Protein AF-0000000066300322 (afdb_homodimer)

InterPro domains:
  IPR015422 Pyridoxal phosphate-dependent transferase, small domain [G3DSA:3.90.1150.10] (7-128)
  IPR015424 Pyridoxal phosphate-dependent transferase [SSF53383] (11-107)

pLDDT: mean 93.01, std 12.02, range [25.0, 98.88]

Secondary structure (DSSP, 8-state):
-----GGGGSPPEEEEEBTEEEETTS-EEEESSGGGGTTTT-BS-TTHHHHHHHHHHTT--SS---THHHHHHHHHHHHSTT--EEEEES-HHHHHHHHHHHH----EE-TTS---SEEE--TT-----SSEEEE----TT---EEEE--SSS-EEEESS---HHHHHHHHHHHHHHHHHHHH----GG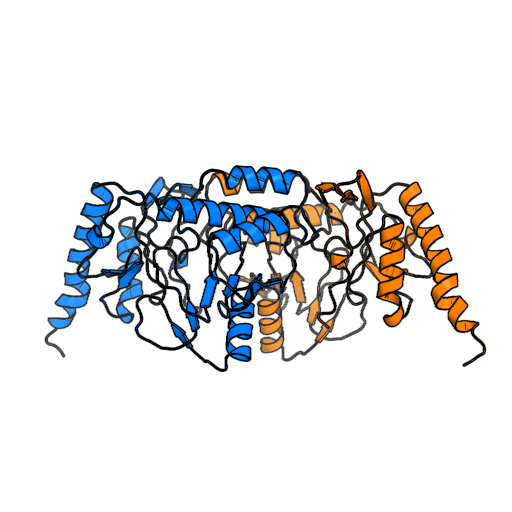GG-BTTEEEETTEEEE-S-GGGHHHHHHHHHHTTEE--SSTTS-EE--S---HHHHHHHHHHHHHHHIIIIIHHHT-TT-/-----GGGGSPPEEEEEBTEEEETTS-EEEESSGGGGTTTT-BS-TTHHHHHHHHHHTT--SS---THHHHHHHHHHHHSTT--EEEEES-HHHHHHHHHHHH----EE-TTS---SEEE--TT-----SSEEEE----TT---EEEE--SS--EEEESS---HHHHHHHHHHHHHHHHHHHH----GGGG--SSEEEETTEEEE-S-GGGHHHHHHHHHHTTEE--SSTTS-EE--S---HHHHHHHHHHHHHHIIIIIIHHHT-TT-

Solvent-accessible surface area (backbone atoms only — not comparable to full-atom values): 29397 Å² total; per-residue (Å²): 126,84,74,69,61,57,53,71,75,47,64,44,44,65,33,26,49,49,40,33,37,27,31,78,85,68,51,62,25,47,40,22,18,35,73,76,42,30,32,71,84,32,30,70,46,87,63,51,64,59,52,46,51,55,35,49,73,29,26,36,43,45,54,44,43,36,79,36,57,62,56,28,53,54,47,51,45,64,73,40,70,62,51,6,40,32,39,37,27,53,43,58,67,60,47,51,52,50,49,32,69,74,68,69,47,89,44,74,38,47,86,89,48,93,72,80,58,34,31,43,60,54,91,90,59,84,80,80,59,66,34,24,38,35,67,58,53,38,52,65,58,48,58,42,22,41,34,35,56,39,62,82,46,85,44,77,45,70,79,50,75,54,23,39,44,60,36,47,49,51,36,51,45,54,53,51,50,56,51,46,74,73,65,70,87,72,72,52,61,77,68,45,48,87,43,23,47,58,60,70,49,34,34,39,71,62,65,63,72,91,49,41,68,62,52,45,51,54,37,44,75,74,28,30,36,59,37,66,42,84,90,44,51,18,34,63,62,94,61,82,53,70,65,57,53,53,51,49,52,52,49,37,56,54,47,40,48,60,64,55,57,40,56,69,61,48,69,88,110,126,84,76,70,59,58,55,72,74,47,65,44,45,66,34,27,47,48,41,34,37,27,31,80,86,66,51,60,25,46,40,22,17,34,72,75,44,28,31,68,85,32,29,68,47,88,63,50,63,58,52,46,52,56,35,50,74,30,26,36,42,43,56,44,42,35,79,36,57,62,57,28,51,52,47,51,45,63,74,39,72,63,51,5,41,33,39,38,27,53,43,57,68,60,47,51,51,50,48,33,70,73,67,70,45,90,42,75,38,46,86,89,49,94,73,82,56,35,31,44,58,53,91,89,58,84,80,81,60,65,34,24,39,36,67,58,55,38,51,66,60,48,58,42,22,39,34,33,56,41,62,82,47,85,45,78,44,69,78,52,75,55,23,39,45,59,38,45,49,53,36,51,44,54,52,52,50,57,52,47,75,74,65,71,87,72,71,52,61,76,67,46,49,86,44,23,47,56,61,69,49,32,34,39,71,64,65,61,71,90,50,42,68,61,52,44,51,52,36,45,74,74,27,30,36,58,38,66,43,84,91,45,49,18,35,62,64,94,62,82,52,70,64,56,51,52,52,49,50,54,50,40,56,54,48,39,48,60,64,54,56,41,57,69,62,47,71,88,110

Foldseek 3Di:
DPPDQLVVVFAAWDDWDQQWTAHPVGAIFREQCCVLCLCVRTPPPPPLVVLLVVQVVVVQQDLDDDPLPVLLLVLVCVLVVLFAEKEKEFDPVVVVVVQCVVPVFDDEDEPPDDDDDEYEDDQQDPDDDAQYKYWQNHPPVTTMIMTGHDRDHRDYYYPDGDTPSRSSSSSVSSVVSVVCNVDQDDDCCLLDACQFDDDRFWTQGPDDPVCLSVLQVLSVVVRYHFHSDNVRTTGHGSDDDPVVSVVSRVSRVVVCVVGPVVVVPPVPD/DPPDQLVVVFAAWDDWDQQWTAHPVGAIFREQCCVLCLCVRTPPPPPLVVLLVVQVVVVQQDLDDDPLVVLLLVLVCVLVVQFAEKEKEFDPVVVVVVQCVVPVFDDEDEPVDDDDDEYEDDQQDDDDDAQYKYWQNHPPVTTMIMTGHDRDHRDYYYPDGDTPSRSSSSSVSSVVSVVCNVDQDDDCCLLDACQFDDDRFWTQGPDDPVCLSVLQVLSVVVRYHFHSDNVRTTGHGSDDDPVVSVVSRVSRVVVCVVGPVVVVPPPPD

Nearest PDB structures (foldseek):
  2e7u-assembly1_A-2  TM=7.215E-01  e=1.880E-09  Thermus thermophilus HB8
  5i92-assembly2_D  TM=7.243E-01  e=4.868E-07  Pseudomonas aeruginosa PAO1
  4aoa-assembly1_A  TM=6.621E-01  e=4.868E-07  Variovorax paradoxus
  6k8h-assembly1_A  TM=6.967E-01  e=1.307E-06  Sphaerobacter thermophilus DSM 20745
  6ssd-assembly1_A  TM=7.179E-01  e=1.643E-05  Streptomyces kaniharaensis

Sequence (538 aa):
MYDLPLIDNLPVIKRARFFYLYDIHGKRYLDLYLNGGRNFLGYRVQGLNRLFKQTMSRGLISPYPSVFKNQFINLVFTFFKEAGSVYIFKLEKDAKEFLLSLTGKNKFFMPWEKEEGIYEFRVGFSNIKYPMIFNIPLPDFMSVSIVVMDNLSRKIEFKDNFDAVTLSLARHTLSKLLFYKKNIDIDFNSFATPLFRIADRYMLPLYDACYHAEIFNEFLKFGYLISPNFSIPSIVPLKFSKGDLDNFKKLCFALKNKFIDGLDSDPYKMYDLPLIDNLPVIKRARFFYLYDIHGKRYLDLYLNGGRNFLGYRVQGLNRLFKQTMSRGLISPYPSVFKNQFINLVFTFFKEAGSVYIFKLEKDAKEFLLSLTGKNKFFMPWEKEEGIYEFRVGFSNIKYPMIFNIPLPDFMSVSIVVMDNLSRKIEFKDNFDAVTLSLARHTLSKLLFYKKNIDIDFNSFATPLFRIADRYMLPLYDACYHAEIFNEFLKFGYLISPNFSIPSIVPLKFSKGDLDNFKKLCFALKNKFIDGLDSDPYK

Radius of gyration: 25.83 Å; Cα contacts (8 Å, |Δi|>4): 975; chains: 2; bounding box: 57×84×66 Å

Structure (mmCIF, N/CA/C/O backbone):
data_AF-0000000066300322-model_v1
#
loop_
_entity.id
_entity.type
_entity.pdbx_description
1 polymer 'Uncharacterized protein BB_0340'
#
loop_
_atom_site.group_PDB
_atom_site.id
_atom_site.type_symbol
_atom_site.label_atom_id
_atom_site.label_alt_id
_atom_site.label_comp_id
_atom_site.label_asym_id
_atom_site.label_entity_id
_atom_site.label_seq_id
_atom_site.pdbx_PDB_ins_code
_atom_site.Cartn_x
_atom_site.Cartn_y
_atom_site.Cartn_z
_atom_site.occupancy
_atom_site.B_iso_or_equiv
_atom_site.auth_seq_id
_atom_site.auth_comp_id
_atom_site.auth_asym_id
_atom_site.auth_atom_id
_atom_site.pdbx_PDB_model_num
ATOM 1 N N . MET A 1 1 ? -19.438 2.611 20.25 1 25.19 1 MET A N 1
ATOM 2 C CA . MET A 1 1 ? -19.688 3.672 19.266 1 25.19 1 MET A CA 1
ATOM 3 C C . MET A 1 1 ? -18.484 3.857 18.359 1 25.19 1 MET A C 1
ATOM 5 O O . MET A 1 1 ? -17.359 4.031 18.828 1 25.19 1 MET A O 1
ATOM 9 N N . TYR A 1 2 ? -18.391 3.223 17.25 1 32.72 2 TYR A N 1
ATOM 10 C CA . TYR A 1 2 ? -17.266 3.312 16.312 1 32.72 2 TYR A CA 1
ATOM 11 C C . TYR A 1 2 ? -16.844 4.762 16.109 1 32.72 2 TYR A C 1
ATOM 13 O O . TYR A 1 2 ? -17.625 5.578 15.609 1 32.72 2 TYR A O 1
ATOM 21 N N . ASP A 1 3 ? -16.297 5.492 17.031 1 43.56 3 ASP A N 1
ATOM 22 C CA . ASP A 1 3 ? -15.828 6.867 16.891 1 43.56 3 ASP A CA 1
ATOM 23 C C . ASP A 1 3 ? -15.312 7.121 15.469 1 43.56 3 ASP A C 1
ATOM 25 O O . ASP A 1 3 ? -14.352 6.484 15.031 1 43.56 3 ASP A O 1
ATOM 29 N N . LEU A 1 4 ? -16.281 7.402 14.656 1 56.44 4 LEU A N 1
ATOM 30 C CA . LEU A 1 4 ? -15.984 7.773 13.281 1 56.44 4 LEU A CA 1
ATOM 31 C C . LEU A 1 4 ? -14.82 8.758 13.219 1 56.44 4 LEU A C 1
ATOM 33 O O . LEU A 1 4 ? -14.82 9.766 13.922 1 56.44 4 LEU A O 1
ATOM 37 N N . PRO A 1 5 ? -13.672 8.336 12.562 1 81.06 5 PRO A N 1
ATOM 38 C CA . PRO A 1 5 ? -12.531 9.25 12.453 1 81.06 5 PRO A CA 1
ATOM 39 C C . PRO A 1 5 ? -12.93 10.625 11.914 1 81.06 5 PRO A C 1
ATOM 41 O O . PRO A 1 5 ? -13.875 10.734 11.133 1 81.06 5 PRO A O 1
ATOM 44 N N . LEU A 1 6 ? -12.727 11.734 12.586 1 94.56 6 LEU A N 1
ATOM 45 C CA . LEU A 1 6 ? -12.992 13.117 12.195 1 94.56 6 LEU A CA 1
ATOM 46 C C . LEU A 1 6 ? -12.828 13.289 10.688 1 94.56 6 LEU A C 1
ATOM 48 O O . LEU A 1 6 ? -13.469 14.148 10.078 1 94.56 6 LEU A O 1
ATOM 52 N N . ILE A 1 7 ? -12.094 12.398 10.078 1 94.94 7 ILE A N 1
ATOM 53 C CA . ILE A 1 7 ? -11.812 12.508 8.648 1 94.94 7 ILE A CA 1
ATOM 54 C C . ILE A 1 7 ? -13.086 12.234 7.848 1 94.94 7 ILE A C 1
ATOM 56 O O . ILE A 1 7 ? -13.219 12.688 6.711 1 94.94 7 ILE A O 1
ATOM 60 N N . ASP A 1 8 ? -14.031 11.531 8.375 1 93.31 8 ASP A N 1
ATOM 61 C CA . ASP A 1 8 ? -15.273 11.188 7.695 1 93.31 8 ASP A CA 1
ATOM 62 C C . ASP A 1 8 ? -16.203 12.391 7.59 1 93.31 8 ASP A C 1
ATOM 64 O O . ASP A 1 8 ? -17.172 12.367 6.84 1 93.31 8 ASP A O 1
ATOM 68 N N . ASN A 1 9 ? -15.922 13.438 8.352 1 95.81 9 ASN A N 1
ATOM 69 C CA . ASN A 1 9 ? -16.703 14.672 8.273 1 95.81 9 ASN A CA 1
ATOM 70 C C . ASN A 1 9 ? -16.328 15.484 7.031 1 95.81 9 ASN A C 1
ATOM 72 O O . ASN A 1 9 ? -17.031 16.422 6.668 1 95.81 9 ASN A O 1
ATOM 76 N N . LEU A 1 10 ? -15.203 15.18 6.43 1 96.56 10 LEU A N 1
ATOM 77 C CA . LEU A 1 10 ? -14.812 15.805 5.172 1 96.56 10 LEU A CA 1
ATOM 78 C C . LEU A 1 10 ? -15.789 15.438 4.059 1 96.56 10 LEU A C 1
ATOM 80 O O . LEU A 1 10 ? -16.203 14.289 3.951 1 96.56 10 LEU A O 1
ATOM 84 N N . PRO A 1 11 ? -16.219 16.391 3.295 1 96.75 11 PRO A N 1
ATOM 85 C CA . PRO A 1 11 ? -17.062 16.047 2.141 1 96.75 11 PRO A CA 1
ATOM 86 C C . PRO A 1 11 ? -16.312 15.227 1.096 1 96.75 11 PRO A C 1
ATOM 88 O O . PRO A 1 11 ? -15.086 15.07 1.185 1 96.75 11 PRO A O 1
ATOM 91 N N . VAL A 1 12 ? -17.062 14.75 0.183 1 97.56 12 VAL A N 1
ATOM 92 C CA . VAL A 1 12 ? -16.469 13.992 -0.913 1 97.56 12 VAL A CA 1
ATOM 93 C C . VAL A 1 12 ? -15.516 14.891 -1.696 1 97.56 12 VAL A C 1
ATOM 95 O O . VAL A 1 12 ? -15.906 15.961 -2.17 1 97.56 12 VAL A O 1
ATOM 98 N N . ILE A 1 13 ? -14.297 14.477 -1.801 1 98.25 13 ILE A N 1
ATOM 99 C CA . ILE A 1 13 ? -13.273 15.234 -2.506 1 98.25 13 ILE A CA 1
ATOM 100 C C . ILE A 1 13 ? -13.188 14.766 -3.955 1 98.25 13 ILE A C 1
ATOM 102 O O . ILE A 1 13 ? -13.094 13.57 -4.223 1 98.25 13 ILE A O 1
ATOM 106 N N . LYS A 1 14 ? -13.172 15.719 -4.883 1 97.44 14 LYS A N 1
ATOM 107 C CA . LYS A 1 14 ? -13.18 15.414 -6.309 1 97.44 14 LYS A CA 1
ATOM 108 C C . LYS A 1 14 ? -11.805 15.609 -6.926 1 97.44 14 LYS A C 1
ATOM 110 O O . LYS A 1 14 ? -11.477 14.992 -7.941 1 97.44 14 LYS A O 1
ATOM 115 N N . ARG A 1 15 ? -11.086 16.5 -6.324 1 98 15 ARG A N 1
ATOM 116 C CA . ARG A 1 15 ? -9.773 16.844 -6.871 1 98 15 ARG A CA 1
ATOM 117 C C . ARG A 1 15 ? -8.859 17.406 -5.789 1 98 15 ARG A C 1
ATOM 119 O O . ARG A 1 15 ? -9.328 17.938 -4.785 1 98 15 ARG A O 1
ATOM 126 N N . ALA A 1 16 ? -7.594 17.234 -5.973 1 98.56 16 ALA A N 1
ATOM 127 C CA . ALA A 1 16 ? -6.566 17.812 -5.117 1 98.56 16 ALA A CA 1
ATOM 128 C C . ALA A 1 16 ? -5.379 18.297 -5.941 1 98.56 16 ALA A C 1
ATOM 130 O O . ALA A 1 16 ? -4.941 17.625 -6.875 1 98.56 16 ALA A O 1
ATOM 131 N N . ARG A 1 17 ? -4.926 19.422 -5.684 1 97.75 17 ARG A N 1
ATOM 132 C CA . ARG A 1 17 ? -3.795 20.016 -6.391 1 97.75 17 ARG A CA 1
ATOM 133 C C . ARG A 1 17 ? -2.996 20.938 -5.477 1 97.75 17 ARG A C 1
ATOM 135 O O . ARG A 1 17 ? -3.574 21.703 -4.695 1 97.75 17 ARG A O 1
ATOM 142 N N . PHE A 1 18 ? -1.654 20.781 -5.57 1 97.44 18 PHE A N 1
ATOM 143 C CA . PHE A 1 18 ? -0.754 21.516 -4.695 1 97.44 18 PHE A CA 1
ATOM 144 C C . PHE A 1 18 ? -1.075 21.25 -3.232 1 97.44 18 PHE A C 1
ATOM 146 O O . PHE A 1 18 ? -0.826 20.156 -2.729 1 97.44 18 PHE A O 1
ATOM 153 N N . PHE A 1 19 ? -1.726 22.234 -2.6 1 98.62 19 PHE A N 1
ATOM 154 C CA . PHE A 1 19 ? -2.061 22.031 -1.194 1 98.62 19 PHE A CA 1
ATOM 155 C C . PHE A 1 19 ? -3.543 22.281 -0.95 1 98.62 19 PHE A C 1
ATOM 157 O O . PHE A 1 19 ? -3.947 22.609 0.167 1 98.62 19 PHE A O 1
ATOM 164 N N . TYR A 1 20 ? -4.332 22.062 -2.018 1 98.88 20 TYR A N 1
ATOM 165 C CA . TYR A 1 20 ? -5.762 22.344 -1.934 1 98.88 20 TYR A CA 1
ATOM 166 C C . TYR A 1 20 ? -6.574 21.109 -2.297 1 98.88 20 TYR A C 1
ATOM 168 O O . TYR A 1 20 ? -6.176 20.328 -3.162 1 98.88 20 TYR A O 1
ATOM 176 N N . LEU A 1 21 ? -7.633 20.969 -1.642 1 98.75 21 LEU A N 1
ATOM 177 C CA . LEU A 1 21 ? -8.672 20 -1.957 1 98.75 21 LEU A CA 1
ATOM 178 C C . LEU A 1 21 ? -9.922 20.688 -2.498 1 98.75 21 LEU A C 1
ATOM 180 O O . LEU A 1 21 ? -10.266 21.781 -2.057 1 98.75 21 LEU A O 1
ATOM 184 N N . TYR A 1 22 ? -10.578 20.062 -3.377 1 98.75 22 TYR A N 1
ATOM 185 C CA . TYR A 1 22 ? -11.828 20.547 -3.943 1 98.75 22 TYR A CA 1
ATOM 186 C C . TYR A 1 22 ? -12.922 19.5 -3.818 1 98.75 22 TYR A C 1
ATOM 188 O O . TYR A 1 22 ? -12.766 18.359 -4.273 1 98.75 22 TYR A O 1
ATOM 196 N N . ASP A 1 23 ? -14.031 19.875 -3.234 1 98.12 23 ASP A N 1
ATOM 197 C CA . ASP A 1 23 ? -15.094 18.891 -3.039 1 98.12 23 ASP A CA 1
ATOM 198 C C . ASP A 1 23 ? -16.047 18.875 -4.23 1 98.12 23 ASP A C 1
ATOM 200 O O . ASP A 1 23 ? -15.828 19.562 -5.223 1 98.12 23 ASP A O 1
ATOM 204 N N . ILE A 1 24 ? -17.031 18.062 -4.148 1 96.44 24 ILE A N 1
ATOM 205 C CA . ILE A 1 24 ? -17.922 17.812 -5.273 1 96.44 24 ILE A CA 1
ATOM 206 C C . ILE A 1 24 ? -18.812 19.031 -5.523 1 96.44 24 ILE A C 1
ATOM 208 O O . ILE A 1 24 ? -19.422 19.156 -6.586 1 96.44 24 ILE A O 1
ATOM 212 N N . HIS A 1 25 ? -18.891 19.969 -4.605 1 96.88 25 HIS A N 1
ATOM 213 C CA . HIS A 1 25 ? -19.719 21.172 -4.75 1 96.88 25 HIS A CA 1
ATOM 214 C C . HIS A 1 25 ? -18.891 22.375 -5.148 1 96.88 25 HIS A C 1
ATOM 216 O O . HIS A 1 25 ? -19.406 23.484 -5.27 1 96.88 25 HIS A O 1
ATOM 222 N N . GLY A 1 26 ? -17.578 22.188 -5.254 1 96.62 26 GLY A N 1
ATOM 223 C CA . GLY A 1 26 ? -16.703 23.25 -5.723 1 96.62 26 GLY A CA 1
ATOM 224 C C . GLY A 1 26 ? -16.047 24.031 -4.598 1 96.62 26 GLY A C 1
ATOM 225 O O . GLY A 1 26 ? -15.289 24.969 -4.844 1 96.62 26 GLY A O 1
ATOM 226 N N . LYS A 1 27 ? -16.297 23.656 -3.412 1 98.19 27 LYS A N 1
ATOM 227 C CA . LYS A 1 27 ? -15.641 24.297 -2.281 1 98.19 27 LYS A CA 1
ATOM 228 C C . LYS A 1 27 ? -14.188 23.875 -2.178 1 98.19 27 LYS A C 1
ATOM 230 O O . LYS A 1 27 ? -13.859 22.703 -2.363 1 98.19 27 LYS A O 1
ATOM 235 N N . ARG A 1 28 ? -13.391 24.906 -1.862 1 98.38 28 ARG A N 1
ATOM 236 C CA . ARG A 1 28 ? -11.961 24.656 -1.737 1 98.38 28 ARG A CA 1
ATOM 237 C C . ARG A 1 28 ? -11.547 24.578 -0.272 1 98.38 28 ARG A C 1
ATOM 239 O O . ARG A 1 28 ? -12.047 25.328 0.565 1 98.38 28 ARG A O 1
ATOM 246 N N . TYR A 1 29 ? -10.609 23.688 0.015 1 98.81 29 TYR A N 1
ATOM 247 C CA . TYR A 1 29 ? -10.023 23.547 1.344 1 98.81 29 TYR A CA 1
ATOM 248 C C . TYR A 1 29 ? -8.5 23.641 1.283 1 98.81 29 TYR A C 1
ATOM 250 O O . TYR A 1 29 ? -7.863 22.969 0.469 1 98.81 29 TYR A O 1
ATOM 258 N N . LEU A 1 30 ? -7.914 24.516 2.057 1 98.88 30 LEU A N 1
ATOM 259 C CA . LEU A 1 30 ? -6.477 24.422 2.277 1 98.88 30 LEU A CA 1
ATOM 260 C C . LEU A 1 30 ? -6.129 23.219 3.145 1 98.88 30 LEU A C 1
ATOM 262 O O . LEU A 1 30 ? -6.562 23.141 4.293 1 98.88 30 LEU A O 1
ATOM 266 N N . ASP A 1 31 ? -5.426 22.266 2.625 1 98.81 31 ASP A N 1
ATOM 267 C CA . ASP A 1 31 ? -5.105 21.031 3.332 1 98.81 31 ASP A CA 1
ATOM 268 C C . ASP A 1 31 ? -3.885 21.219 4.23 1 98.81 31 ASP A C 1
ATOM 270 O O . ASP A 1 31 ? -2.746 21.109 3.771 1 98.81 31 ASP A O 1
ATOM 274 N N . LEU A 1 32 ? -4.148 21.328 5.496 1 98.88 32 LEU A N 1
ATOM 275 C CA . LEU A 1 32 ? -3.076 21.484 6.473 1 98.88 32 LEU A CA 1
ATOM 276 C C . LEU A 1 32 ? -2.771 20.156 7.172 1 98.88 32 LEU A C 1
ATOM 278 O O . LEU A 1 32 ? -1.935 20.109 8.07 1 98.88 32 LEU A O 1
ATOM 282 N N . TYR A 1 33 ? -3.443 19.156 6.82 1 98.31 33 TYR A N 1
ATOM 283 C CA . TYR A 1 33 ? -3.199 17.828 7.359 1 98.31 33 TYR A CA 1
ATOM 284 C C . TYR A 1 33 ? -2.182 17.078 6.508 1 98.31 33 TYR A C 1
ATOM 286 O O . TYR A 1 33 ? -1.255 16.453 7.039 1 98.31 33 TYR A O 1
ATOM 294 N N . LEU A 1 34 ? -2.42 17.203 5.141 1 98.31 34 LEU A N 1
ATOM 295 C CA . LEU A 1 34 ? -1.556 16.594 4.141 1 98.31 34 LEU A CA 1
ATOM 296 C C . LEU A 1 34 ? -1.387 15.102 4.41 1 98.31 34 LEU A C 1
ATOM 298 O O . LEU A 1 34 ? -0.285 14.562 4.277 1 98.31 34 LEU A O 1
ATOM 302 N N . ASN A 1 35 ? -2.451 14.469 4.895 1 97.69 35 ASN A N 1
ATOM 303 C CA . ASN A 1 35 ? -2.49 13.039 5.195 1 97.69 35 ASN A CA 1
ATOM 304 C C . ASN A 1 35 ? -1.403 12.641 6.191 1 97.69 35 ASN A C 1
ATOM 306 O O . ASN A 1 35 ? -0.659 11.688 5.957 1 97.69 35 ASN A O 1
ATOM 310 N N . GLY A 1 36 ? -1.308 13.453 7.25 1 95.69 36 GLY A N 1
ATOM 311 C CA . GLY A 1 36 ? -0.347 13.164 8.305 1 95.69 36 GLY A CA 1
ATOM 312 C C . GLY A 1 36 ? 1.094 13.281 7.844 1 95.69 36 GLY A C 1
ATOM 313 O O . GLY A 1 36 ? 1.988 12.656 8.422 1 95.69 36 GLY A O 1
ATOM 314 N N . GLY A 1 37 ? 1.317 13.961 6.75 1 96.62 37 GLY A N 1
ATOM 315 C CA . GLY A 1 37 ? 2.672 14.156 6.258 1 96.62 37 GLY A CA 1
ATOM 316 C C . GLY A 1 37 ? 2.988 13.336 5.023 1 96.62 37 GLY A C 1
ATOM 317 O O . GLY A 1 37 ? 4.016 13.547 4.379 1 96.62 37 GLY A O 1
ATOM 318 N N . ARG A 1 38 ? 2.139 12.461 4.637 1 97.19 38 ARG A N 1
ATOM 319 C CA . ARG A 1 38 ? 2.365 11.648 3.447 1 97.19 38 ARG A CA 1
ATOM 320 C C . ARG A 1 38 ? 2.363 12.5 2.186 1 97.19 38 ARG A C 1
ATOM 322 O O . ARG A 1 38 ? 3.043 12.18 1.209 1 97.19 38 ARG A O 1
ATOM 329 N N . ASN A 1 39 ? 1.597 13.57 2.219 1 97.88 39 ASN A N 1
ATOM 330 C CA . ASN A 1 39 ? 1.585 14.539 1.13 1 97.88 39 ASN A CA 1
ATOM 331 C C . ASN A 1 39 ? 2.424 15.773 1.467 1 97.88 39 ASN A C 1
ATOM 333 O O . ASN A 1 39 ? 2.039 16.891 1.145 1 97.88 39 ASN A O 1
ATOM 337 N N . PHE A 1 40 ? 3.555 15.531 2.082 1 97.56 40 PHE A N 1
ATOM 338 C CA . PHE A 1 40 ? 4.418 16.594 2.592 1 97.56 40 PHE A CA 1
ATOM 339 C C . PHE A 1 40 ? 4.742 17.594 1.499 1 97.56 40 PHE A C 1
ATOM 341 O O . PHE A 1 40 ? 4.84 18.797 1.765 1 97.56 40 PHE A O 1
ATOM 348 N N . LEU A 1 41 ? 4.883 17.172 0.263 1 96.62 41 LEU A N 1
ATOM 349 C CA . LEU A 1 41 ? 5.234 18.047 -0.848 1 96.62 41 LEU A CA 1
ATOM 350 C C . LEU A 1 41 ? 3.984 18.516 -1.592 1 96.62 41 LEU A C 1
ATOM 352 O O . LEU A 1 41 ? 4.082 19.172 -2.629 1 96.62 41 LEU A O 1
ATOM 356 N N . GLY A 1 42 ? 2.816 18.109 -1.074 1 97.19 42 GLY A N 1
ATOM 357 C CA . GLY A 1 42 ? 1.563 18.453 -1.727 1 97.19 42 GLY A CA 1
ATOM 358 C C . GLY A 1 42 ? 1.09 17.391 -2.707 1 97.19 42 GLY A C 1
ATOM 359 O O . GLY A 1 42 ? 1.609 16.281 -2.725 1 97.19 42 GLY A O 1
ATOM 360 N N . TYR A 1 43 ? 0.036 17.781 -3.455 1 97.88 43 TYR A N 1
ATOM 361 C CA . TYR A 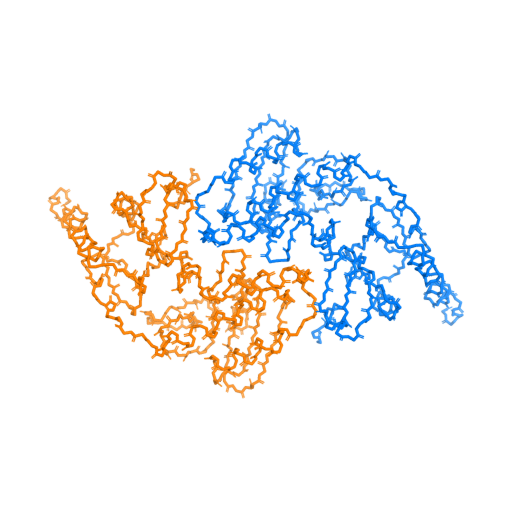1 43 ? -0.576 16.891 -4.43 1 97.88 43 TYR A CA 1
ATOM 362 C C . TYR A 1 43 ? -0.004 17.125 -5.82 1 97.88 43 TYR A C 1
ATOM 364 O O . TYR A 1 43 ? 0.391 18.25 -6.156 1 97.88 43 TYR A O 1
ATOM 372 N N . ARG A 1 44 ? -0.004 16.031 -6.598 1 96 44 ARG A N 1
ATOM 373 C CA . ARG A 1 44 ? 0.435 16.062 -7.988 1 96 44 ARG A CA 1
ATOM 374 C C . ARG A 1 44 ? 1.86 16.594 -8.102 1 96 44 ARG A C 1
ATOM 376 O O . ARG A 1 44 ? 2.127 17.5 -8.883 1 96 44 ARG A O 1
ATOM 383 N N . VAL A 1 45 ? 2.711 16.047 -7.316 1 95 45 VAL A N 1
ATOM 384 C CA . VAL A 1 45 ? 4.125 16.406 -7.324 1 95 45 VAL A CA 1
ATOM 385 C C . VAL A 1 45 ? 4.703 16.188 -8.719 1 95 45 VAL A C 1
ATOM 387 O O . VAL A 1 45 ? 4.461 15.164 -9.352 1 95 45 VAL A O 1
ATOM 390 N N . GLN A 1 46 ? 5.461 17.094 -9.188 1 93.31 46 GLN A N 1
ATOM 391 C CA . GLN A 1 46 ? 6.008 17.062 -10.539 1 93.31 46 GLN A CA 1
ATOM 392 C C . GLN A 1 46 ? 6.785 15.773 -10.781 1 93.31 46 GLN A C 1
ATOM 394 O O . GLN A 1 46 ? 7.637 15.391 -9.984 1 93.31 46 GLN A O 1
ATOM 399 N N . GLY A 1 47 ? 6.457 15.086 -11.812 1 94.38 47 GLY A N 1
ATOM 400 C CA . GLY A 1 47 ? 7.199 13.914 -12.25 1 94.38 47 GLY A CA 1
ATOM 401 C C . GLY A 1 47 ? 6.656 12.617 -11.68 1 94.38 47 GLY A C 1
ATOM 402 O O . GLY A 1 47 ? 6.895 11.539 -12.234 1 94.38 47 GLY A O 1
ATOM 403 N N . LEU A 1 48 ? 5.988 12.68 -10.594 1 92.81 48 LEU A N 1
ATOM 404 C CA . LEU A 1 48 ? 5.543 11.477 -9.914 1 92.81 48 LEU A CA 1
ATOM 405 C C . LEU A 1 48 ? 4.52 10.719 -10.75 1 92.81 48 LEU A C 1
ATOM 407 O O . LEU A 1 48 ? 4.641 9.508 -10.938 1 92.81 48 LEU A O 1
ATOM 411 N N . ASN A 1 49 ? 3.533 11.445 -11.242 1 91.44 49 ASN A N 1
ATOM 412 C CA . ASN A 1 49 ? 2.494 10.82 -12.055 1 91.44 49 ASN A CA 1
ATOM 413 C C . ASN A 1 49 ? 3.074 10.18 -13.312 1 91.44 49 ASN A C 1
ATOM 415 O O . ASN A 1 49 ? 2.654 9.094 -13.703 1 91.44 49 ASN A O 1
ATOM 419 N N . ARG A 1 50 ? 3.959 10.875 -13.914 1 93.31 50 ARG A N 1
ATOM 420 C CA . ARG A 1 50 ? 4.586 10.359 -15.133 1 93.31 50 ARG A CA 1
ATOM 421 C C . ARG A 1 50 ? 5.352 9.07 -14.844 1 93.31 50 ARG A C 1
ATOM 423 O O . ARG A 1 50 ? 5.262 8.109 -15.609 1 93.31 50 ARG A O 1
ATOM 430 N N . LEU A 1 51 ? 6.109 9.086 -13.805 1 93.88 51 LEU A N 1
ATOM 431 C CA . LEU A 1 51 ? 6.891 7.918 -13.422 1 93.88 51 LEU A CA 1
ATOM 432 C C . LEU A 1 51 ? 5.984 6.734 -13.117 1 93.88 51 LEU A C 1
ATOM 434 O O . LEU A 1 51 ? 6.281 5.602 -13.5 1 93.88 51 LEU A O 1
ATOM 438 N N . PHE A 1 52 ? 5.012 7.039 -12.461 1 92.38 52 PHE A N 1
ATOM 439 C CA . PHE A 1 52 ? 4.035 6.008 -12.117 1 92.38 52 PHE A CA 1
ATOM 440 C C . PHE A 1 52 ? 3.438 5.395 -13.375 1 92.38 52 PHE A C 1
ATOM 442 O O . PHE A 1 52 ? 3.4 4.172 -13.523 1 92.38 52 PHE A O 1
ATOM 449 N N . LYS A 1 53 ? 2.951 6.23 -14.25 1 92.44 53 LYS A N 1
ATOM 450 C CA . LYS A 1 53 ? 2.348 5.781 -15.5 1 92.44 53 LYS A CA 1
ATOM 451 C C . LYS A 1 53 ? 3.324 4.93 -16.312 1 92.44 53 LYS A C 1
ATOM 453 O O . LYS A 1 53 ? 2.959 3.869 -16.828 1 92.44 53 LYS A O 1
ATOM 458 N N . GLN A 1 54 ? 4.516 5.367 -16.391 1 94.38 54 GLN A N 1
ATOM 459 C CA . GLN A 1 54 ? 5.531 4.688 -17.188 1 94.38 54 GLN A CA 1
ATOM 460 C C . GLN A 1 54 ? 5.84 3.305 -16.625 1 94.38 54 GLN A C 1
ATOM 462 O O . GLN A 1 54 ? 5.938 2.328 -17.375 1 94.38 54 GLN A O 1
ATOM 467 N N . THR A 1 55 ? 5.98 3.207 -15.328 1 95 55 THR A N 1
ATOM 468 C CA . THR A 1 55 ? 6.352 1.946 -14.695 1 95 55 THR A CA 1
ATOM 469 C C . THR A 1 55 ? 5.188 0.96 -14.734 1 95 55 THR A C 1
ATOM 471 O O . THR A 1 55 ? 5.379 -0.225 -15.008 1 95 55 THR A O 1
ATOM 474 N N . MET A 1 56 ? 4.008 1.46 -14.531 1 93.75 56 MET A N 1
ATOM 475 C CA . MET A 1 56 ? 2.812 0.624 -14.578 1 93.75 56 MET A CA 1
ATOM 476 C C . MET A 1 56 ? 2.578 0.094 -15.992 1 93.75 56 MET A C 1
ATOM 478 O O . MET A 1 56 ? 2.158 -1.051 -16.172 1 93.75 56 MET A O 1
ATOM 482 N N . SER A 1 57 ? 2.814 0.971 -16.953 1 94.94 57 SER A N 1
ATOM 483 C CA . SER A 1 57 ? 2.59 0.583 -18.344 1 94.94 57 SER A CA 1
ATOM 484 C C . SER A 1 57 ? 3.525 -0.549 -18.75 1 94.94 57 SER A C 1
ATOM 486 O O . SER A 1 57 ? 3.246 -1.271 -19.719 1 94.94 57 SER A O 1
ATOM 488 N N . ARG A 1 58 ? 4.598 -0.726 -18.031 1 96.75 58 ARG A N 1
ATOM 489 C CA . ARG A 1 58 ? 5.535 -1.808 -18.312 1 96.75 58 ARG A CA 1
ATOM 490 C C . ARG A 1 58 ? 5.152 -3.074 -17.547 1 96.75 58 ARG A C 1
ATOM 492 O O . ARG A 1 58 ? 5.809 -4.109 -17.688 1 96.75 58 ARG A O 1
ATOM 499 N 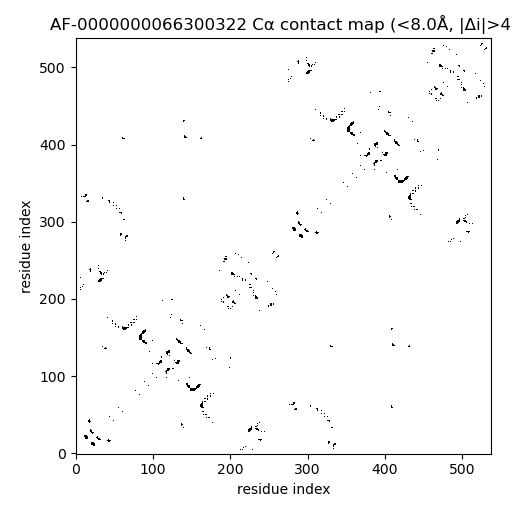N . GLY A 1 59 ? 4.141 -3.012 -16.734 1 97.44 59 GLY A N 1
ATOM 500 C CA . GLY A 1 59 ? 3.641 -4.16 -15.984 1 97.44 59 GLY A CA 1
ATOM 501 C C . GLY A 1 59 ? 4.461 -4.469 -14.75 1 97.44 59 GLY A C 1
ATOM 502 O O . GLY A 1 59 ? 4.379 -5.574 -14.211 1 97.44 59 GLY A O 1
ATOM 503 N N . LEU A 1 60 ? 5.246 -3.561 -14.258 1 97.62 60 LEU A N 1
ATOM 504 C CA . LEU A 1 60 ? 6.199 -3.811 -13.18 1 97.62 60 LEU A CA 1
ATOM 505 C C . LEU A 1 60 ? 5.562 -3.561 -11.82 1 97.62 60 LEU A C 1
ATOM 507 O O . LEU A 1 60 ? 6.039 -2.717 -11.055 1 97.62 60 LEU A O 1
ATOM 511 N N . ILE A 1 61 ? 4.543 -4.375 -11.477 1 97.56 61 ILE A N 1
ATOM 512 C CA . ILE A 1 61 ? 3.699 -4.16 -10.305 1 97.56 61 ILE A CA 1
ATOM 513 C C . ILE A 1 61 ? 3.93 -5.281 -9.289 1 97.56 61 ILE A C 1
ATOM 515 O O . ILE A 1 61 ? 3.178 -5.414 -8.32 1 97.56 61 ILE A O 1
ATOM 519 N N . SER A 1 62 ? 4.844 -6.172 -9.531 1 98 62 SER A N 1
ATOM 520 C CA . SER A 1 62 ? 5.203 -7.27 -8.641 1 98 62 SER A CA 1
ATOM 521 C C . SER A 1 62 ? 6.543 -7.02 -7.965 1 98 62 SER A C 1
ATOM 523 O O . SER A 1 62 ? 7.398 -6.316 -8.508 1 98 62 SER A O 1
ATOM 525 N N . PRO A 1 63 ? 6.695 -7.535 -6.809 1 97.31 63 PRO A N 1
ATOM 526 C CA . PRO A 1 63 ? 7.949 -7.301 -6.086 1 97.31 63 PRO A CA 1
ATOM 527 C C . PRO A 1 63 ? 9.094 -8.164 -6.609 1 97.31 63 PRO A C 1
ATOM 529 O O . PRO A 1 63 ? 9.773 -8.836 -5.828 1 97.31 63 PRO A O 1
ATOM 532 N N . TYR A 1 64 ? 9.344 -8.117 -7.863 1 97.44 64 TYR A N 1
ATOM 533 C CA . TYR A 1 64 ? 10.438 -8.797 -8.539 1 97.44 64 TYR A CA 1
ATOM 534 C C . TYR A 1 64 ? 11.633 -7.863 -8.703 1 97.44 64 TYR A C 1
ATOM 536 O O . TYR A 1 64 ? 11.492 -6.637 -8.641 1 97.44 64 TYR A O 1
ATOM 544 N N . PRO A 1 65 ? 12.805 -8.469 -8.875 1 96.44 65 PRO A N 1
ATOM 545 C CA . PRO A 1 65 ? 13.984 -7.625 -9.055 1 96.44 65 PRO A CA 1
ATOM 546 C C . PRO A 1 65 ? 13.828 -6.637 -10.203 1 96.44 65 PRO A C 1
ATOM 548 O O . PRO A 1 65 ? 13.344 -7.004 -11.281 1 96.44 65 PRO A O 1
ATOM 551 N N . SER A 1 66 ? 14.203 -5.426 -9.984 1 95.12 66 SER A N 1
ATOM 552 C CA . SER A 1 66 ? 14.117 -4.363 -10.984 1 95.12 66 SER A CA 1
ATOM 553 C C . SER A 1 66 ? 15.359 -3.475 -10.945 1 95.12 66 SER A C 1
ATOM 555 O O . SER A 1 66 ? 16.156 -3.541 -10 1 95.12 66 SER A O 1
ATOM 557 N N . VAL A 1 67 ? 15.484 -2.641 -11.906 1 93.88 67 VAL A N 1
ATOM 558 C CA . VAL A 1 67 ? 16.641 -1.752 -12.031 1 93.88 67 VAL A CA 1
ATOM 559 C C . VAL A 1 67 ? 16.562 -0.661 -10.969 1 93.88 67 VAL A C 1
ATOM 561 O O . VAL A 1 67 ? 17.578 -0.031 -10.648 1 93.88 67 VAL A O 1
ATOM 564 N N . PHE A 1 68 ? 15.469 -0.469 -10.344 1 95.81 68 PHE A N 1
ATOM 565 C CA . PHE A 1 68 ? 15.242 0.672 -9.469 1 95.81 68 PHE A CA 1
ATOM 566 C C . PHE A 1 68 ? 15.867 0.431 -8.094 1 95.81 68 PHE A C 1
ATOM 568 O O . PHE A 1 68 ? 16.078 1.373 -7.328 1 95.81 68 PHE A O 1
ATOM 575 N N . LYS A 1 69 ? 16.125 -0.812 -7.758 1 95.94 69 LYS A N 1
ATOM 576 C CA . LYS A 1 69 ? 16.641 -1.119 -6.426 1 95.94 69 LYS A CA 1
ATOM 577 C C . LYS A 1 69 ? 17.953 -0.385 -6.16 1 95.94 69 LYS A C 1
ATOM 579 O O . LYS A 1 69 ? 18.078 0.326 -5.16 1 95.94 69 LYS A O 1
ATOM 584 N N . ASN A 1 70 ? 18.891 -0.47 -7.09 1 95.69 70 ASN A N 1
ATOM 585 C CA . ASN A 1 70 ? 20.188 0.176 -6.902 1 95.69 70 ASN A CA 1
ATOM 586 C C . ASN A 1 70 ? 20.047 1.696 -6.898 1 95.69 70 ASN A C 1
ATOM 588 O O . ASN A 1 70 ? 20.75 2.381 -6.148 1 95.69 70 ASN A O 1
ATOM 592 N N . GLN A 1 71 ? 19.234 2.18 -7.75 1 96.5 71 GLN A N 1
ATOM 593 C CA . GLN A 1 71 ? 19 3.619 -7.789 1 96.5 71 GLN A CA 1
ATOM 594 C C . GLN A 1 71 ? 18.422 4.121 -6.465 1 96.5 71 GLN A C 1
ATOM 596 O O . GLN A 1 71 ? 18.812 5.184 -5.977 1 96.5 71 GLN A O 1
ATOM 601 N N . PHE A 1 72 ? 17.547 3.371 -5.934 1 98.38 72 PHE A N 1
ATOM 602 C CA . PHE A 1 72 ? 16.953 3.711 -4.645 1 98.38 72 PHE A CA 1
ATOM 603 C C . PHE A 1 72 ? 18.016 3.703 -3.543 1 98.38 72 PHE A C 1
ATOM 605 O O . PHE A 1 72 ? 18.078 4.633 -2.734 1 98.38 72 PHE A O 1
ATOM 612 N N . ILE A 1 73 ? 18.859 2.666 -3.539 1 97.94 73 ILE A N 1
ATOM 613 C CA . ILE A 1 73 ? 19.922 2.541 -2.551 1 97.94 73 ILE A CA 1
ATOM 614 C C . ILE A 1 73 ? 20.812 3.777 -2.6 1 97.94 73 ILE A C 1
ATOM 616 O O . ILE A 1 73 ? 21.109 4.379 -1.564 1 97.94 73 ILE A O 1
ATOM 620 N N . ASN A 1 74 ? 21.188 4.195 -3.756 1 97.44 74 ASN A N 1
ATOM 621 C CA . ASN A 1 74 ? 22.062 5.355 -3.926 1 97.44 74 ASN A CA 1
ATOM 622 C C . ASN A 1 74 ? 21.406 6.621 -3.373 1 97.44 74 ASN A C 1
ATOM 624 O O . ASN A 1 74 ? 22.062 7.426 -2.713 1 97.44 74 ASN A O 1
ATOM 628 N N . LEU A 1 75 ? 20.156 6.758 -3.619 1 97.81 75 LEU A N 1
ATOM 629 C CA . LEU A 1 75 ? 19.469 7.965 -3.166 1 97.81 75 LEU A CA 1
ATOM 630 C C . LEU A 1 75 ? 19.328 7.965 -1.648 1 97.81 75 LEU A C 1
ATOM 632 O O . LEU A 1 75 ? 19.344 9.023 -1.019 1 97.81 75 LEU A O 1
ATOM 636 N N . VAL A 1 76 ? 19.094 6.754 -1.065 1 98.19 76 VAL A N 1
ATOM 637 C CA . VAL A 1 76 ? 19 6.645 0.387 1 98.19 76 VAL A CA 1
ATOM 638 C C . VAL A 1 76 ? 20.297 7.152 1.022 1 98.19 76 VAL A C 1
ATOM 640 O O . VAL A 1 76 ? 20.266 7.961 1.952 1 98.19 76 VAL A O 1
ATOM 643 N N . PHE A 1 77 ? 21.406 6.777 0.465 1 97.44 77 PHE A N 1
ATOM 644 C CA . PHE A 1 77 ? 22.688 7.156 1.044 1 97.44 77 PHE A CA 1
ATOM 645 C C . PHE A 1 77 ? 23.047 8.602 0.697 1 97.44 77 PHE A C 1
ATOM 647 O O . PHE A 1 77 ? 23.875 9.219 1.359 1 97.44 77 PHE A O 1
ATOM 654 N N . THR A 1 78 ? 22.453 9.117 -0.387 1 96.31 78 THR A N 1
ATOM 655 C CA . THR A 1 78 ? 22.594 10.547 -0.669 1 96.31 78 THR A CA 1
ATOM 656 C C . THR A 1 78 ? 21.781 11.367 0.324 1 96.31 78 THR A C 1
ATOM 658 O O . THR A 1 78 ? 22.219 12.43 0.771 1 96.31 78 THR A O 1
ATOM 661 N N . PHE A 1 79 ? 20.609 10.891 0.683 1 95.69 79 PHE A N 1
ATOM 662 C CA . PHE A 1 79 ? 19.719 11.586 1.597 1 95.69 79 PHE A CA 1
ATOM 663 C C . PHE A 1 79 ? 20.25 11.539 3.021 1 95.69 79 PHE A C 1
ATOM 665 O O . PHE A 1 79 ? 20.234 12.547 3.732 1 95.69 79 PHE A O 1
ATOM 672 N N . PHE A 1 80 ? 20.703 10.305 3.408 1 96.06 80 PHE A N 1
ATOM 673 C CA . PHE A 1 80 ? 21.359 10.094 4.688 1 96.06 80 PHE A CA 1
ATOM 674 C C . PHE A 1 80 ? 22.844 9.781 4.484 1 96.06 80 PHE A C 1
ATOM 676 O O . PHE A 1 80 ? 23.25 8.617 4.562 1 96.06 80 PHE A O 1
ATOM 683 N N . LYS A 1 81 ? 23.656 10.75 4.457 1 93.94 81 LYS A N 1
ATOM 684 C CA . LYS A 1 81 ? 25.047 10.648 4.023 1 93.94 81 LYS A CA 1
ATOM 685 C C . LYS A 1 81 ? 25.875 9.859 5.031 1 93.94 81 LYS A C 1
ATOM 687 O O . LYS A 1 81 ? 26.812 9.141 4.648 1 93.94 81 LYS A O 1
ATOM 692 N N . GLU A 1 82 ? 25.547 9.914 6.254 1 94.75 82 GLU A N 1
ATOM 693 C CA . GLU A 1 82 ? 26.391 9.297 7.281 1 94.75 82 GLU A CA 1
ATOM 694 C C . GLU A 1 82 ? 25.781 7.977 7.758 1 94.75 82 GLU A C 1
ATOM 696 O O . GLU A 1 82 ? 26.266 7.375 8.719 1 94.75 82 GLU A O 1
ATOM 701 N N . ALA A 1 83 ? 24.719 7.57 7.059 1 95.75 83 ALA A N 1
ATOM 702 C CA . ALA A 1 83 ? 24.031 6.359 7.504 1 95.75 83 ALA A CA 1
ATOM 703 C C . ALA A 1 83 ? 24.953 5.145 7.41 1 95.75 83 ALA A C 1
ATOM 705 O O . ALA A 1 83 ? 25.641 4.961 6.406 1 95.75 83 ALA A O 1
ATOM 706 N N . GLY A 1 84 ? 25 4.387 8.469 1 95.75 84 GLY A N 1
ATOM 707 C CA . GLY A 1 84 ? 25.781 3.156 8.5 1 95.75 84 GLY A CA 1
ATOM 708 C C . GLY A 1 84 ? 24.953 1.925 8.172 1 95.75 84 GLY A C 1
ATOM 709 O O . GLY A 1 84 ? 24.812 1.565 7.004 1 95.75 84 GLY A O 1
ATOM 710 N N . SER A 1 85 ? 24.281 1.33 9.195 1 97.25 85 SER A N 1
ATOM 711 C CA . SER A 1 85 ? 23.406 0.17 9.016 1 97.25 85 SER A CA 1
ATOM 712 C C . SER A 1 85 ? 21.969 0.593 8.734 1 97.25 85 SER A C 1
ATOM 714 O O . SER A 1 85 ? 21.297 1.144 9.609 1 97.25 85 SER A O 1
ATOM 716 N N . VAL A 1 86 ? 21.547 0.275 7.531 1 98.44 86 VAL A N 1
ATOM 717 C CA . VAL A 1 86 ? 20.25 0.725 7.074 1 98.44 86 VAL A CA 1
ATOM 718 C C . VAL A 1 86 ? 19.359 -0.481 6.762 1 98.44 86 VAL A C 1
ATOM 720 O O . VAL A 1 86 ? 19.828 -1.468 6.188 1 98.44 86 VAL A O 1
ATOM 723 N N . TYR A 1 87 ? 18.141 -0.449 7.156 1 98.44 87 TYR A N 1
ATOM 724 C CA . TYR A 1 87 ? 17.156 -1.474 6.855 1 98.44 87 TYR A CA 1
ATOM 725 C C . TYR A 1 87 ? 15.922 -0.863 6.195 1 98.44 87 TYR A C 1
ATOM 727 O O . TYR A 1 87 ? 15.461 0.212 6.594 1 98.44 87 TYR A O 1
ATOM 735 N N . ILE A 1 88 ? 15.398 -1.478 5.191 1 98.75 88 ILE A N 1
ATOM 736 C CA . ILE A 1 88 ? 14.258 -0.976 4.438 1 98.75 88 ILE A CA 1
ATOM 737 C C . ILE A 1 88 ? 13.055 -1.9 4.645 1 98.75 88 ILE A C 1
ATOM 739 O O . ILE A 1 88 ? 13.156 -3.111 4.438 1 98.75 88 ILE A O 1
ATOM 743 N N . PHE A 1 89 ? 11.938 -1.308 5.035 1 98.38 89 PHE A N 1
ATOM 744 C CA . PHE A 1 89 ? 10.711 -2.055 5.305 1 98.38 89 PHE A CA 1
ATOM 745 C C . PHE A 1 89 ? 9.562 -1.542 4.445 1 98.38 89 PHE A C 1
ATOM 747 O O . PHE A 1 89 ? 9.516 -0.359 4.105 1 98.38 89 PHE A O 1
ATOM 754 N N . LYS A 1 90 ? 8.625 -2.387 4.172 1 97.19 90 LYS A N 1
ATOM 755 C CA . LYS A 1 90 ? 7.391 -1.995 3.494 1 97.19 90 LYS A CA 1
ATOM 756 C C . LYS A 1 90 ? 6.434 -1.295 4.453 1 97.19 90 LYS A C 1
ATOM 758 O O . LYS A 1 90 ? 5.809 -0.295 4.098 1 97.19 90 LYS A O 1
ATOM 763 N N . LEU A 1 91 ? 6.367 -1.871 5.652 1 96.25 91 LEU A N 1
ATOM 764 C CA . LEU A 1 91 ? 5.375 -1.371 6.598 1 96.25 91 LEU A CA 1
ATOM 765 C C . LEU A 1 91 ? 6.047 -0.726 7.805 1 96.25 91 LEU A C 1
ATOM 767 O O . LEU A 1 91 ? 6.996 -1.28 8.359 1 96.25 91 LEU A O 1
ATOM 771 N N . GLU A 1 92 ? 5.551 0.354 8.195 1 97.06 92 GLU A N 1
ATOM 772 C CA . GLU A 1 92 ? 6.062 1.066 9.359 1 97.06 92 GLU A CA 1
ATOM 773 C C . GLU A 1 92 ? 5.98 0.204 10.617 1 97.06 92 GLU A C 1
ATOM 775 O O . GLU A 1 92 ? 6.895 0.216 11.445 1 97.06 92 GLU A O 1
ATOM 780 N N . LYS A 1 93 ? 4.867 -0.463 10.781 1 95.25 93 LYS A N 1
ATOM 781 C CA . LYS A 1 93 ? 4.672 -1.295 11.961 1 95.25 93 LYS A CA 1
ATOM 782 C C . LYS A 1 93 ? 5.789 -2.324 12.102 1 95.25 93 LYS A C 1
ATOM 784 O O . LYS A 1 93 ? 6.293 -2.551 13.203 1 95.25 93 LYS A O 1
ATOM 789 N N . ASP A 1 94 ? 6.125 -2.973 10.992 1 96.94 94 ASP A N 1
ATOM 790 C CA . ASP A 1 94 ? 7.203 -3.955 11.016 1 96.94 94 ASP A CA 1
ATOM 791 C C . ASP A 1 94 ? 8.539 -3.301 11.375 1 96.94 94 ASP A C 1
ATOM 793 O O . ASP A 1 94 ? 9.328 -3.863 12.133 1 96.94 94 ASP A O 1
ATOM 797 N N . ALA A 1 95 ? 8.805 -2.154 10.82 1 98.12 95 ALA A N 1
ATOM 798 C CA . ALA A 1 95 ? 10.031 -1.408 11.094 1 98.12 95 ALA A CA 1
ATOM 799 C C . ALA A 1 95 ? 10.125 -1.048 12.578 1 98.12 95 ALA A C 1
ATOM 801 O O . ALA A 1 95 ? 11.188 -1.203 13.188 1 98.12 95 ALA A O 1
ATOM 802 N N . LYS A 1 96 ? 9.047 -0.541 13.109 1 97.69 96 LYS A N 1
ATOM 803 C CA . LYS A 1 96 ? 9.031 -0.158 14.516 1 97.69 96 LYS A CA 1
ATOM 804 C C . LYS A 1 96 ? 9.25 -1.37 15.422 1 97.69 96 LYS A C 1
ATOM 806 O O . LYS A 1 96 ? 9.992 -1.296 16.406 1 97.69 96 LYS A O 1
ATOM 811 N N . GLU A 1 97 ? 8.578 -2.473 15.117 1 96.88 97 GLU A N 1
ATOM 812 C CA . GLU A 1 97 ? 8.773 -3.693 15.891 1 96.88 97 GLU A CA 1
ATOM 813 C C . GLU A 1 97 ? 10.234 -4.141 15.852 1 96.88 97 GLU A C 1
ATOM 815 O O . GLU A 1 97 ? 10.789 -4.559 16.875 1 96.88 97 GLU A O 1
ATOM 820 N N . PHE A 1 98 ? 10.805 -4.094 14.688 1 97.69 98 PHE A N 1
ATOM 821 C CA . PHE A 1 98 ? 12.211 -4.43 14.508 1 97.69 98 PHE A CA 1
ATOM 822 C C . PHE A 1 98 ? 13.094 -3.562 15.391 1 97.69 98 PHE A C 1
ATOM 824 O O . PHE A 1 98 ? 13.969 -4.074 16.094 1 97.69 98 PHE A O 1
ATOM 831 N N . LEU A 1 99 ? 12.828 -2.262 15.422 1 97.44 99 LEU A N 1
ATOM 832 C CA . LEU A 1 99 ? 13.609 -1.31 16.203 1 97.44 99 LEU A CA 1
ATOM 833 C C . LEU A 1 99 ? 13.453 -1.584 17.703 1 97.44 99 LEU A C 1
ATOM 835 O O . LEU A 1 99 ? 14.445 -1.588 18.438 1 97.44 99 LEU A O 1
ATOM 839 N N . LEU A 1 100 ? 12.266 -1.79 18.094 1 96.69 100 LEU A N 1
ATOM 840 C CA . LEU A 1 100 ? 12.016 -2.062 19.5 1 96.69 100 LEU A CA 1
ATOM 841 C C . LEU A 1 100 ? 12.727 -3.338 19.953 1 96.69 100 LEU A C 1
ATOM 843 O O . LEU A 1 100 ? 13.328 -3.373 21.016 1 96.69 100 LEU A O 1
ATOM 847 N N . SER A 1 101 ? 12.633 -4.387 19.125 1 96.06 101 SER A N 1
ATOM 848 C CA . SER A 1 101 ? 13.242 -5.668 19.453 1 96.06 101 SER A CA 1
ATOM 849 C C . SER A 1 101 ? 14.766 -5.559 19.516 1 96.06 101 SER A C 1
ATOM 851 O O . SER A 1 101 ? 15.398 -6.172 20.375 1 96.06 101 SER A O 1
ATOM 853 N N . LEU A 1 102 ? 15.336 -4.824 18.672 1 94.88 102 LEU A N 1
ATOM 854 C CA . LEU A 1 102 ? 16.797 -4.762 18.531 1 94.88 102 LEU A CA 1
ATOM 855 C C . LEU A 1 102 ? 17.391 -3.826 19.578 1 94.88 102 LEU A C 1
ATOM 857 O O . LEU A 1 102 ? 18.5 -4.062 20.062 1 94.88 102 LEU A O 1
ATOM 861 N N . THR A 1 103 ? 16.734 -2.771 19.922 1 94.06 103 THR A N 1
ATOM 862 C CA . THR A 1 103 ? 17.328 -1.729 20.75 1 94.06 103 THR A CA 1
ATOM 863 C C . THR A 1 103 ? 16.922 -1.908 22.219 1 94.06 103 THR A C 1
ATOM 865 O O . THR A 1 103 ? 17.578 -1.382 23.109 1 94.06 103 THR A O 1
ATOM 868 N N . GLY A 1 104 ? 15.82 -2.564 22.453 1 93.31 104 GLY A N 1
ATOM 869 C CA . GLY A 1 104 ? 15.281 -2.66 23.797 1 93.31 104 GLY A CA 1
ATOM 870 C C . GLY A 1 104 ? 14.609 -1.381 24.266 1 93.31 104 GLY A C 1
ATOM 871 O O . GLY A 1 104 ? 14.156 -1.294 25.406 1 93.31 104 GLY A O 1
ATOM 872 N N . LYS A 1 105 ? 14.602 -0.42 23.422 1 91.38 105 LYS A N 1
ATOM 873 C CA . LYS A 1 105 ? 13.898 0.826 23.734 1 91.38 105 LYS A CA 1
ATOM 874 C C . LYS A 1 105 ? 12.391 0.667 23.562 1 91.38 105 LYS A C 1
ATOM 876 O O . LYS A 1 105 ? 11.93 -0.261 22.891 1 91.38 105 LYS A O 1
ATOM 881 N N . ASN A 1 106 ? 11.625 1.583 24.156 1 90.06 106 ASN A N 1
ATOM 882 C CA . ASN A 1 106 ? 10.18 1.374 24.141 1 90.06 106 ASN A CA 1
ATOM 883 C C . ASN A 1 106 ? 9.438 2.65 23.766 1 90.06 106 ASN A C 1
ATOM 885 O O . ASN A 1 106 ? 8.219 2.73 23.906 1 90.06 106 ASN A O 1
ATOM 889 N N . LYS A 1 107 ? 10.234 3.596 23.297 1 92.25 107 LYS A N 1
ATOM 890 C CA . LYS A 1 107 ? 9.578 4.859 22.969 1 92.25 107 LYS A CA 1
ATOM 891 C C . LYS A 1 107 ? 10.18 5.477 21.703 1 92.25 107 LYS A C 1
ATOM 893 O O . LYS A 1 107 ? 11.383 5.359 21.469 1 92.25 107 LYS A O 1
ATOM 898 N N . PHE A 1 108 ? 9.32 6.043 21 1 95.12 108 PHE A N 1
ATOM 899 C CA . PHE A 1 108 ? 9.688 6.859 19.844 1 95.12 108 PHE A CA 1
ATOM 900 C C . PHE A 1 108 ? 9.508 8.344 20.156 1 95.12 108 PHE A C 1
ATOM 902 O O . PHE A 1 108 ? 8.57 8.727 20.859 1 95.12 108 PHE A O 1
ATOM 909 N N . PHE A 1 109 ? 10.406 9.211 19.656 1 94.06 109 PHE A N 1
ATOM 910 C CA . PHE A 1 109 ? 10.273 10.633 19.938 1 94.06 109 PHE A CA 1
ATOM 911 C C . PHE A 1 109 ? 10.43 11.469 18.672 1 94.06 109 PHE A C 1
ATOM 913 O O . PHE A 1 109 ? 11.156 11.078 17.75 1 94.06 109 PHE A O 1
ATOM 920 N N . MET A 1 110 ? 9.719 12.547 18.703 1 94.38 110 MET A N 1
ATOM 921 C CA . MET A 1 110 ? 9.688 13.477 17.578 1 94.38 110 MET A CA 1
ATOM 922 C C . MET A 1 110 ? 10.766 14.539 17.719 1 94.38 110 MET A C 1
ATOM 924 O O . MET A 1 110 ? 11.32 14.727 18.797 1 94.38 110 MET A O 1
ATOM 928 N N . PRO A 1 111 ? 11.047 15.219 16.625 1 93.69 111 PRO A N 1
ATOM 929 C CA . PRO A 1 111 ? 12.141 16.188 16.672 1 93.69 111 PRO A CA 1
ATOM 930 C C . PRO A 1 111 ? 11.867 17.328 17.656 1 93.69 111 PRO A C 1
ATOM 932 O O . PRO A 1 111 ? 12.805 17.969 18.141 1 93.69 111 PRO A O 1
ATOM 935 N N . TRP A 1 112 ? 10.648 17.578 17.906 1 92.19 112 TRP A N 1
ATOM 936 C CA . TRP A 1 112 ? 10.328 18.703 18.781 1 92.19 112 TRP A CA 1
ATOM 937 C C . TRP A 1 112 ? 10.133 18.234 20.219 1 92.19 112 TRP A C 1
ATOM 939 O O . TRP A 1 112 ? 9.766 19.031 21.094 1 92.19 112 TRP A O 1
ATOM 949 N N . GLU A 1 113 ? 10.383 16.984 20.406 1 90.31 113 GLU A N 1
ATOM 950 C CA . GLU A 1 113 ? 10.336 16.453 21.766 1 90.31 113 GLU A CA 1
ATOM 951 C C . GLU A 1 113 ? 11.734 16.297 22.359 1 90.31 113 GLU A C 1
ATOM 953 O O . GLU A 1 113 ? 12.695 16.062 21.625 1 90.31 113 GLU A O 1
ATOM 958 N N . LYS A 1 114 ? 11.812 16.562 23.625 1 83.81 114 LYS A N 1
ATOM 959 C CA . LYS A 1 114 ? 13.062 16.359 24.344 1 83.81 114 LYS A CA 1
ATOM 960 C C . LYS A 1 114 ? 13.07 15.031 25.094 1 83.81 114 LYS A C 1
ATOM 962 O O . LYS A 1 114 ? 12.562 14.93 26.203 1 83.81 114 LYS A O 1
ATOM 967 N N . GLU A 1 115 ? 13.352 13.969 24.422 1 83.38 115 GLU A N 1
ATOM 968 C CA . GLU A 1 115 ? 13.344 12.641 25.031 1 83.38 115 GLU A CA 1
ATOM 969 C C . GLU A 1 115 ? 14.453 11.758 24.453 1 83.38 115 GLU A C 1
ATOM 971 O O . GLU A 1 115 ? 15.273 12.227 23.656 1 83.38 115 GLU A O 1
ATOM 976 N N . GLU A 1 116 ? 14.625 10.727 25.156 1 85.19 116 GLU A N 1
ATOM 977 C CA . GLU A 1 116 ? 15.523 9.695 24.656 1 85.19 116 GLU A CA 1
ATOM 978 C C . GLU A 1 116 ? 14.75 8.492 24.125 1 85.19 116 GLU A C 1
ATOM 980 O O . GLU A 1 116 ? 13.641 8.211 24.594 1 85.19 116 GLU A O 1
ATOM 985 N N . GLY A 1 117 ? 15.32 7.871 23.156 1 93 117 GLY A N 1
ATOM 986 C CA . GLY A 1 117 ? 14.688 6.723 22.516 1 93 117 GLY A CA 1
ATOM 987 C C . GLY A 1 117 ? 15.008 6.605 21.047 1 93 117 GLY A C 1
ATOM 988 O O . GLY A 1 117 ? 16.141 6.867 20.625 1 93 117 GLY A O 1
ATOM 989 N N . ILE A 1 118 ? 14.016 6.059 20.375 1 95.25 118 ILE A N 1
ATOM 990 C CA . ILE A 1 118 ? 14.148 5.93 18.922 1 95.25 118 ILE A CA 1
ATOM 991 C C . ILE A 1 118 ? 13.633 7.199 18.25 1 95.25 118 ILE A C 1
ATOM 993 O O . ILE A 1 118 ? 12.508 7.637 18.5 1 95.25 118 ILE A O 1
ATOM 997 N N . TYR A 1 119 ? 14.414 7.773 17.406 1 95.62 119 TYR A N 1
ATOM 998 C CA . TYR A 1 119 ? 14.102 9.055 16.781 1 95.62 119 TYR A CA 1
ATOM 999 C C . TYR A 1 119 ? 13.234 8.852 15.547 1 95.62 119 TYR A C 1
ATOM 1001 O O . TYR A 1 119 ? 13.578 8.07 14.656 1 95.62 119 TYR A O 1
ATOM 1009 N N . GLU A 1 120 ? 12.102 9.484 15.453 1 96.25 120 GLU A N 1
ATOM 1010 C CA . GLU A 1 120 ? 11.312 9.531 14.227 1 96.25 120 GLU A CA 1
ATOM 1011 C C . GLU A 1 120 ? 11.672 10.758 13.391 1 96.25 120 GLU A C 1
ATOM 1013 O O . GLU A 1 120 ? 11.211 11.867 13.672 1 96.25 120 GLU A O 1
ATOM 1018 N N . PHE A 1 121 ? 12.367 10.492 12.422 1 95.25 121 PHE A N 1
ATOM 1019 C CA . PHE A 1 121 ? 12.875 11.555 11.562 1 95.25 121 PHE A CA 1
ATOM 1020 C C . PHE A 1 121 ? 11.742 12.234 10.812 1 95.25 121 PHE A C 1
ATOM 1022 O O . PHE A 1 121 ? 10.828 11.57 10.32 1 95.25 121 PHE A O 1
ATOM 1029 N N . ARG A 1 122 ? 11.781 13.547 10.773 1 93.38 122 ARG A N 1
ATOM 1030 C CA . ARG A 1 122 ? 10.844 14.359 10.008 1 93.38 122 ARG A CA 1
ATOM 1031 C C . ARG A 1 122 ? 11.578 15.289 9.055 1 93.38 122 ARG A C 1
ATOM 1033 O O . ARG A 1 122 ? 12.586 15.891 9.414 1 93.38 122 ARG A O 1
ATOM 1040 N N . VAL A 1 123 ? 10.992 15.375 7.91 1 89.06 123 VAL A N 1
ATOM 1041 C CA . VAL A 1 123 ? 11.602 16.25 6.914 1 89.06 123 VAL A CA 1
ATOM 1042 C C . VAL A 1 123 ? 11.555 17.703 7.402 1 89.06 123 VAL A C 1
ATOM 1044 O O . VAL A 1 123 ? 10.555 18.141 7.977 1 89.06 123 VAL A O 1
ATOM 1047 N N . GLY A 1 124 ? 12.547 18.422 7.168 1 85.94 124 GLY A N 1
ATOM 1048 C CA . GLY A 1 124 ? 12.656 19.812 7.609 1 85.94 124 GLY A CA 1
ATOM 1049 C C . GLY A 1 124 ? 13.617 19.984 8.773 1 85.94 124 GLY A C 1
ATOM 1050 O O . GLY A 1 124 ? 14.164 21.078 8.969 1 85.94 124 GLY A O 1
ATOM 1051 N N . PHE A 1 125 ? 13.719 18.938 9.516 1 89.19 125 PHE A N 1
ATOM 1052 C CA . PHE A 1 125 ? 14.625 18.984 10.656 1 89.19 125 PHE A CA 1
ATOM 1053 C C . PHE A 1 125 ? 16.016 18.484 10.273 1 89.19 125 PHE A C 1
ATOM 1055 O O . PHE A 1 125 ? 16.141 17.547 9.484 1 89.19 125 PHE A O 1
ATOM 1062 N N . SER A 1 126 ? 17 19.047 10.883 1 84.44 126 SER A N 1
ATOM 1063 C CA . SER A 1 126 ? 18.375 18.688 10.531 1 84.44 126 SER A CA 1
ATOM 1064 C C . SER A 1 126 ? 18.969 17.734 11.555 1 84.44 126 SER A C 1
ATOM 1066 O O . SER A 1 126 ? 20.047 17.172 11.328 1 84.44 126 SER A O 1
ATOM 1068 N N . ASN A 1 127 ? 18.25 17.578 12.594 1 85.44 127 ASN A N 1
ATOM 1069 C CA . ASN A 1 127 ? 18.766 16.688 13.625 1 85.44 127 ASN A CA 1
ATOM 1070 C C . ASN A 1 127 ? 18.75 15.227 13.172 1 85.44 127 ASN A C 1
ATOM 1072 O O . ASN A 1 127 ? 17.75 14.75 12.633 1 85.44 127 ASN A O 1
ATOM 1076 N N . ILE A 1 128 ? 19.859 14.609 13.258 1 88.94 128 ILE A N 1
ATOM 1077 C CA . ILE A 1 128 ? 20 13.18 12.992 1 88.94 128 ILE A CA 1
ATOM 1078 C C . ILE A 1 128 ? 20.438 12.461 14.266 1 88.94 128 ILE A C 1
ATOM 1080 O O . ILE A 1 128 ? 21.422 12.859 14.898 1 88.94 128 ILE A O 1
ATOM 1084 N N . LYS A 1 129 ? 19.672 11.602 14.641 1 92.56 129 LYS A N 1
ATOM 1085 C CA . LYS A 1 129 ? 19.953 10.773 15.812 1 92.56 129 LYS A CA 1
ATOM 1086 C C . LYS A 1 129 ? 19.734 9.289 15.508 1 92.56 129 LYS A C 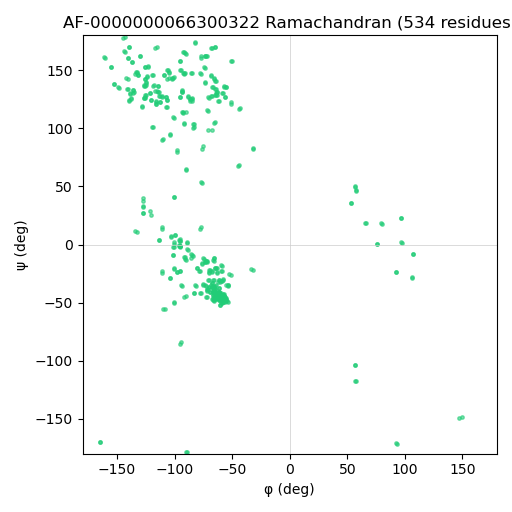1
ATOM 1088 O O . LYS A 1 129 ? 18.844 8.938 14.727 1 92.56 129 LYS A O 1
ATOM 1093 N N . TYR A 1 130 ? 20.547 8.523 16.141 1 94.38 130 TYR A N 1
ATOM 1094 C CA . TYR A 1 130 ? 20.422 7.086 15.914 1 94.38 130 TYR A CA 1
ATOM 1095 C C . TYR A 1 130 ? 20.094 6.363 17.219 1 94.38 130 TYR A C 1
ATOM 1097 O O . TYR A 1 130 ? 20.516 6.777 18.297 1 94.38 130 TYR A O 1
ATOM 1105 N N . PRO A 1 131 ? 19.312 5.301 17.156 1 96.62 131 PRO A N 1
ATOM 1106 C CA . PRO A 1 131 ? 18.625 4.793 15.969 1 96.62 131 PRO A CA 1
ATOM 1107 C C . PRO A 1 131 ? 17.438 5.648 15.562 1 96.62 131 PRO A C 1
ATOM 1109 O O . PRO A 1 131 ? 16.812 6.297 16.422 1 96.62 131 PRO A O 1
ATOM 1112 N N . MET A 1 132 ? 17.125 5.637 14.266 1 97.56 132 MET A N 1
ATOM 1113 C CA . MET A 1 132 ? 16 6.457 13.805 1 97.56 132 MET A CA 1
ATOM 1114 C C . MET A 1 132 ? 15.188 5.719 12.75 1 97.56 132 MET A C 1
ATOM 1116 O O . MET A 1 132 ? 15.664 4.742 12.164 1 97.56 132 MET A O 1
ATOM 1120 N N . ILE A 1 133 ? 13.977 6.137 12.531 1 98.38 133 ILE A N 1
ATOM 1121 C CA . ILE A 1 133 ? 13.078 5.645 11.492 1 98.38 133 ILE A CA 1
ATOM 1122 C C . ILE A 1 133 ? 12.57 6.816 10.656 1 98.38 133 ILE A C 1
ATOM 1124 O O . ILE A 1 133 ? 12.297 7.895 11.188 1 98.38 133 ILE A O 1
ATOM 1128 N N . PHE A 1 134 ? 12.555 6.633 9.438 1 98.25 134 PHE A N 1
ATOM 1129 C CA . PHE A 1 134 ? 12.023 7.609 8.492 1 98.25 134 PHE A CA 1
ATOM 1130 C C . PHE A 1 134 ? 11.008 6.957 7.559 1 98.25 134 PHE A C 1
ATOM 1132 O O . PHE A 1 134 ? 11.344 6.031 6.812 1 98.25 134 PHE A O 1
ATOM 1139 N N . ASN A 1 135 ? 9.797 7.402 7.582 1 98.12 135 ASN A N 1
ATOM 1140 C CA . ASN A 1 135 ? 8.766 6.984 6.637 1 98.12 135 ASN A CA 1
ATOM 1141 C C . ASN A 1 135 ? 8.695 7.922 5.438 1 98.12 135 ASN A C 1
ATOM 1143 O O . ASN A 1 135 ? 8.32 9.086 5.578 1 98.12 135 ASN A O 1
ATOM 1147 N N . ILE A 1 136 ? 9.016 7.457 4.277 1 98.44 136 ILE A N 1
ATOM 1148 C CA . ILE A 1 136 ? 9.023 8.289 3.08 1 98.44 136 ILE A CA 1
ATOM 1149 C C . ILE A 1 136 ? 7.602 8.758 2.77 1 98.44 136 ILE A C 1
ATOM 1151 O O . ILE A 1 136 ? 6.66 7.961 2.785 1 98.44 136 ILE A O 1
ATOM 1155 N N . PRO A 1 137 ? 7.402 10.062 2.582 1 97.56 137 PRO A N 1
ATOM 1156 C CA . PRO A 1 137 ? 6.07 10.531 2.195 1 97.56 137 PRO A CA 1
ATOM 1157 C C . PRO A 1 137 ? 5.641 10.031 0.819 1 97.56 137 PRO A C 1
ATOM 1159 O O . PRO A 1 137 ? 6.137 10.516 -0.201 1 97.56 137 PRO A O 1
ATOM 1162 N N . LEU A 1 138 ? 4.766 9.109 0.794 1 97.5 138 LEU A N 1
ATOM 1163 C CA . LEU A 1 138 ? 4.234 8.492 -0.416 1 97.5 138 LEU A CA 1
ATOM 1164 C C . LEU A 1 138 ? 2.709 8.469 -0.386 1 97.5 138 LEU A C 1
ATOM 1166 O O . LEU A 1 138 ? 2.1 8.711 0.659 1 97.5 138 LEU A O 1
ATOM 1170 N N . PRO A 1 139 ? 2.111 8.281 -1.561 1 96.44 139 PRO A N 1
ATOM 1171 C CA . PRO A 1 139 ? 0.654 8.125 -1.568 1 96.44 139 PRO A CA 1
ATOM 1172 C C . PRO A 1 139 ? 0.163 7.082 -0.566 1 96.44 139 PRO A C 1
ATOM 1174 O O . PRO A 1 139 ? 0.905 6.16 -0.217 1 96.44 139 PRO A O 1
ATOM 1177 N N . ASP A 1 140 ? -1.016 7.195 -0.207 1 96.69 140 ASP A N 1
ATOM 1178 C CA . ASP A 1 140 ? -1.595 6.43 0.892 1 96.69 140 ASP A CA 1
ATOM 1179 C C . ASP A 1 140 ? -1.459 4.93 0.646 1 96.69 140 ASP A C 1
ATOM 1181 O O . ASP A 1 140 ? -1.32 4.148 1.592 1 96.69 140 ASP A O 1
ATOM 1185 N N . PHE A 1 141 ? -1.456 4.508 -0.547 1 96.06 141 PHE A N 1
ATOM 1186 C CA . PHE A 1 141 ? -1.5 3.086 -0.864 1 96.06 141 PHE A CA 1
ATOM 1187 C C . PHE A 1 141 ? -0.093 2.504 -0.942 1 96.06 141 PHE A C 1
ATOM 1189 O O . PHE A 1 141 ? 0.077 1.309 -1.186 1 96.06 141 PHE A O 1
ATOM 1196 N N . MET A 1 142 ? 0.914 3.285 -0.697 1 96.81 142 MET A N 1
ATOM 1197 C CA . MET A 1 142 ? 2.309 2.852 -0.7 1 96.81 142 MET A CA 1
ATOM 1198 C C . MET A 1 142 ? 2.988 3.203 0.619 1 96.81 142 MET A C 1
ATOM 1200 O O . MET A 1 142 ? 2.578 4.141 1.304 1 96.81 142 MET A O 1
ATOM 1204 N N . SER A 1 143 ? 3.967 2.412 0.925 1 97.12 143 SER A N 1
ATOM 1205 C CA . SER A 1 143 ? 4.734 2.73 2.127 1 97.12 143 SER A CA 1
ATOM 1206 C C . SER A 1 143 ? 6.16 2.203 2.025 1 97.12 143 SER A C 1
ATOM 1208 O O . SER A 1 143 ? 6.395 1.128 1.469 1 97.12 143 SER A O 1
ATOM 1210 N N . VAL A 1 144 ? 7.09 2.893 2.408 1 98.62 144 VAL A N 1
ATOM 1211 C CA . VAL A 1 144 ? 8.492 2.533 2.582 1 98.62 144 VAL A CA 1
ATOM 1212 C C . VAL A 1 144 ? 9.039 3.178 3.854 1 98.62 144 VAL A C 1
ATOM 1214 O O . VAL A 1 144 ? 8.953 4.398 4.023 1 98.62 144 VAL A O 1
ATOM 1217 N N . SER A 1 145 ? 9.562 2.412 4.734 1 98.69 145 SER A N 1
ATOM 1218 C CA . SER A 1 145 ? 10.18 2.896 5.961 1 98.69 145 SER A CA 1
ATOM 1219 C C . SER A 1 145 ? 11.68 2.605 5.977 1 98.69 145 SER A C 1
ATOM 1221 O O . SER A 1 145 ? 12.102 1.481 5.699 1 98.69 145 SER A O 1
ATOM 1223 N N . ILE A 1 146 ? 12.438 3.549 6.281 1 98.75 146 ILE A N 1
ATOM 1224 C CA . ILE A 1 146 ? 13.891 3.432 6.383 1 98.75 146 ILE A CA 1
ATOM 1225 C C . ILE A 1 146 ? 14.305 3.463 7.852 1 98.75 146 ILE A C 1
ATOM 1227 O O . ILE A 1 146 ? 13.984 4.402 8.578 1 98.75 146 ILE A O 1
ATOM 1231 N N . VAL A 1 147 ? 14.992 2.488 8.234 1 98.56 147 VAL A N 1
ATOM 1232 C CA . VAL A 1 147 ? 15.578 2.436 9.57 1 98.56 147 VAL A CA 1
ATOM 1233 C C . VAL A 1 147 ? 17.094 2.643 9.477 1 98.56 147 VAL A C 1
ATOM 1235 O O . VAL A 1 147 ? 17.766 1.97 8.695 1 98.56 147 VAL A O 1
ATOM 1238 N N . VAL A 1 148 ? 17.578 3.541 10.195 1 98.19 148 VAL A N 1
ATOM 1239 C CA . VAL A 1 148 ? 19.016 3.748 10.305 1 98.19 148 VAL A CA 1
ATOM 1240 C C . VAL A 1 148 ? 19.469 3.477 11.742 1 98.19 148 VAL A C 1
ATOM 1242 O O . VAL A 1 148 ? 19.062 4.172 12.672 1 98.19 148 VAL A O 1
ATOM 1245 N N . MET A 1 149 ? 20.375 2.596 11.93 1 96.94 149 MET A N 1
ATOM 1246 C CA . MET A 1 149 ? 20.75 2.129 13.266 1 96.94 149 MET A CA 1
ATOM 1247 C C . MET A 1 149 ? 21.953 2.91 13.797 1 96.94 149 MET A C 1
ATOM 1249 O O . MET A 1 149 ? 22.078 3.104 15.008 1 96.94 149 MET A O 1
ATOM 1253 N N . ASP A 1 150 ? 22.812 3.246 12.93 1 96.25 150 ASP A N 1
ATOM 1254 C CA . ASP A 1 150 ? 24.078 3.857 13.344 1 96.25 150 ASP A CA 1
ATOM 1255 C C . ASP A 1 150 ? 24.781 4.508 12.156 1 96.25 150 ASP A C 1
ATOM 1257 O O . ASP A 1 150 ? 24.188 4.715 11.102 1 96.25 150 ASP A O 1
ATOM 1261 N N . ASN A 1 151 ? 26 4.902 12.367 1 96.19 151 ASN A N 1
ATOM 1262 C CA . ASN A 1 151 ? 26.828 5.492 11.312 1 96.19 151 ASN A CA 1
ATOM 1263 C C . ASN A 1 151 ? 28.172 4.785 11.18 1 96.19 151 ASN A C 1
ATOM 1265 O O . ASN A 1 151 ? 29.156 5.402 10.789 1 96.19 151 ASN A O 1
ATOM 1269 N N . LEU A 1 152 ? 28.234 3.576 11.414 1 93.75 152 LEU A N 1
ATOM 1270 C CA . LEU A 1 152 ? 29.5 2.863 11.547 1 93.75 152 LEU A CA 1
ATOM 1271 C C . LEU A 1 152 ? 29.828 2.111 10.258 1 93.75 152 LEU A C 1
ATOM 1273 O O . LEU A 1 152 ? 30.984 2.098 9.82 1 93.75 152 LEU A O 1
ATOM 1277 N N . SER A 1 153 ? 28.859 1.32 9.734 1 89.38 153 SER A N 1
ATOM 1278 C CA . SER A 1 153 ? 29.078 0.515 8.539 1 89.38 153 SER A CA 1
ATOM 1279 C C . SER A 1 153 ? 28.094 0.893 7.434 1 89.38 153 SER A C 1
ATOM 1281 O O . SER A 1 153 ? 26.875 0.943 7.664 1 89.38 153 SER A O 1
ATOM 1283 N N . ARG A 1 154 ? 28.609 1.244 6.305 1 92.94 154 ARG A N 1
ATOM 1284 C CA . ARG A 1 154 ? 27.734 1.572 5.191 1 92.94 154 ARG A CA 1
ATOM 1285 C C . ARG A 1 154 ? 27.141 0.311 4.57 1 92.94 154 ARG A C 1
ATOM 1287 O O . ARG A 1 154 ? 27.672 -0.212 3.588 1 92.94 154 ARG A O 1
ATOM 1294 N N . LYS A 1 155 ? 26.062 -0.201 5.109 1 96.44 155 LYS A N 1
ATOM 1295 C CA . LYS A 1 155 ? 25.359 -1.396 4.648 1 96.44 155 LYS A CA 1
ATOM 1296 C C . LYS A 1 155 ? 23.859 -1.165 4.598 1 96.44 155 LYS A C 1
ATOM 1298 O O . LYS A 1 155 ? 23.312 -0.392 5.391 1 96.44 155 LYS A O 1
ATOM 1303 N N . ILE A 1 156 ? 23.25 -1.817 3.639 1 97.62 156 ILE A N 1
ATOM 1304 C CA . ILE A 1 156 ? 21.797 -1.696 3.508 1 97.62 156 ILE A CA 1
ATOM 1305 C C . ILE A 1 156 ? 21.188 -3.074 3.277 1 97.62 156 ILE A C 1
ATOM 1307 O O . ILE A 1 156 ? 21.719 -3.883 2.518 1 97.62 156 ILE A O 1
ATOM 1311 N N . GLU A 1 157 ? 20.188 -3.371 4.02 1 96.81 157 GLU A N 1
ATOM 1312 C CA . GLU A 1 157 ? 19.469 -4.633 3.904 1 96.81 157 GLU A CA 1
ATOM 1313 C C . GLU A 1 157 ? 17.969 -4.395 3.707 1 96.81 157 GLU A C 1
ATOM 1315 O O . GLU A 1 157 ? 17.344 -3.65 4.473 1 96.81 157 GLU A O 1
ATOM 1320 N N . PHE A 1 158 ? 17.391 -4.992 2.723 1 97.31 158 PHE A N 1
ATOM 1321 C CA . PHE A 1 158 ? 15.945 -4.969 2.512 1 97.31 158 PHE A CA 1
ATOM 1322 C C . PHE A 1 158 ? 15.266 -6.09 3.285 1 97.31 158 PHE A C 1
ATOM 1324 O O . PHE A 1 158 ? 15.602 -7.266 3.109 1 97.31 158 PHE A O 1
ATOM 1331 N N . LYS A 1 159 ? 14.328 -5.723 4.082 1 96.62 159 LYS A N 1
ATOM 1332 C CA . LYS A 1 159 ? 13.602 -6.711 4.875 1 96.62 159 LYS A CA 1
ATOM 1333 C C . LYS A 1 159 ? 12.359 -7.203 4.137 1 96.62 159 LYS A C 1
ATOM 1335 O O . LYS A 1 159 ? 11.742 -8.188 4.539 1 96.62 159 LYS A O 1
ATOM 1340 N N . ASP A 1 160 ? 12.031 -6.523 3.055 1 95.81 160 ASP A N 1
ATOM 1341 C CA . ASP A 1 160 ? 10.953 -6.895 2.146 1 95.81 160 ASP A CA 1
ATOM 1342 C C . ASP A 1 160 ? 11.383 -6.742 0.689 1 95.81 160 ASP A C 1
ATOM 1344 O O . ASP A 1 160 ? 12.336 -6.02 0.391 1 95.81 160 ASP A O 1
ATOM 1348 N N . ASN A 1 161 ? 10.695 -7.469 -0.155 1 95.19 161 ASN A N 1
ATOM 1349 C CA . ASN A 1 161 ? 10.828 -7.199 -1.583 1 95.19 161 ASN A CA 1
ATOM 1350 C C . ASN A 1 161 ? 9.875 -6.086 -2.029 1 95.19 161 ASN A C 1
ATOM 1352 O O . ASN A 1 161 ? 8.781 -5.945 -1.489 1 95.19 161 ASN A O 1
ATOM 1356 N N . PHE A 1 162 ? 10.32 -5.336 -3.012 1 97.25 162 PHE A N 1
ATOM 1357 C CA . PHE A 1 162 ? 9.539 -4.191 -3.463 1 97.25 162 PHE A CA 1
ATOM 1358 C C . PHE A 1 162 ? 9.289 -4.262 -4.965 1 97.25 162 PHE A C 1
ATOM 1360 O O . PHE A 1 162 ? 10.172 -4.672 -5.727 1 97.25 162 PHE A O 1
ATOM 1367 N N . ASP A 1 163 ? 8.156 -3.871 -5.348 1 97.38 163 ASP A N 1
ATOM 1368 C CA . ASP A 1 163 ? 7.887 -3.693 -6.773 1 97.38 163 ASP A CA 1
ATOM 1369 C C . ASP A 1 163 ? 8.586 -2.447 -7.312 1 97.38 163 ASP A C 1
ATOM 1371 O O . ASP A 1 163 ? 8.938 -1.548 -6.547 1 97.38 163 ASP A O 1
ATOM 1375 N N . ALA A 1 164 ? 8.711 -2.404 -8.602 1 97.62 164 ALA A N 1
ATOM 1376 C CA . ALA A 1 164 ? 9.43 -1.325 -9.273 1 97.62 164 ALA A CA 1
ATOM 1377 C C . ALA A 1 164 ? 8.695 0.003 -9.117 1 97.62 164 ALA A C 1
ATOM 1379 O O . ALA A 1 164 ? 9.328 1.06 -9.023 1 97.62 164 ALA A O 1
ATOM 1380 N N . VAL A 1 165 ? 7.391 -0.001 -9.133 1 97.19 165 VAL A N 1
ATOM 1381 C CA . VAL A 1 165 ? 6.598 1.22 -9.016 1 97.19 165 VAL A CA 1
ATOM 1382 C C . VAL A 1 165 ? 6.918 1.919 -7.699 1 97.19 165 VAL A C 1
ATOM 1384 O O . VAL A 1 165 ? 7.242 3.109 -7.684 1 97.19 165 VAL A O 1
ATOM 1387 N N . THR A 1 166 ? 6.875 1.188 -6.633 1 98.12 166 THR A N 1
ATOM 1388 C CA . THR A 1 166 ? 7.133 1.735 -5.305 1 98.12 166 THR A CA 1
ATOM 1389 C C . THR A 1 166 ? 8.555 2.289 -5.215 1 98.12 166 THR A C 1
ATOM 1391 O O . THR A 1 166 ? 8.758 3.414 -4.754 1 98.12 166 THR A O 1
ATOM 1394 N N . LEU A 1 167 ? 9.516 1.525 -5.66 1 98.12 167 LEU A N 1
ATOM 1395 C CA . LEU A 1 167 ? 10.906 1.954 -5.555 1 98.12 167 LEU A CA 1
ATOM 1396 C C . LEU A 1 167 ? 11.156 3.195 -6.402 1 98.12 167 LEU A C 1
ATOM 1398 O O . LEU A 1 167 ? 11.883 4.098 -5.988 1 98.12 167 LEU A O 1
ATOM 1402 N N . SER A 1 168 ? 10.586 3.191 -7.566 1 97.38 168 SER A N 1
ATOM 1403 C CA . SER A 1 168 ? 10.766 4.344 -8.445 1 97.38 168 SER A CA 1
ATOM 1404 C C . SER A 1 168 ? 10.172 5.605 -7.824 1 97.38 168 SER A C 1
ATOM 1406 O O . SER A 1 168 ? 10.797 6.672 -7.859 1 97.38 168 SER A O 1
ATOM 1408 N N . LEU A 1 169 ? 9.016 5.492 -7.281 1 97.56 169 LEU A N 1
ATOM 1409 C CA . LEU A 1 169 ? 8.367 6.648 -6.676 1 97.56 169 LEU A CA 1
ATOM 1410 C C . LEU A 1 169 ? 9.094 7.078 -5.406 1 97.56 169 LEU A C 1
ATOM 1412 O O . LEU A 1 169 ? 9.234 8.273 -5.141 1 97.56 169 LEU A O 1
ATOM 1416 N N . ALA A 1 170 ? 9.508 6.125 -4.621 1 98.31 170 ALA A N 1
ATOM 1417 C CA . ALA A 1 170 ? 10.242 6.434 -3.396 1 98.31 170 ALA A CA 1
ATOM 1418 C C . ALA A 1 170 ? 11.531 7.191 -3.709 1 98.31 170 ALA A C 1
ATOM 1420 O O . ALA A 1 170 ? 11.844 8.195 -3.059 1 98.31 170 ALA A O 1
ATOM 1421 N N . ARG A 1 171 ? 12.227 6.691 -4.688 1 97.69 171 ARG A N 1
ATOM 1422 C CA . ARG A 1 171 ? 13.461 7.359 -5.102 1 97.69 171 ARG A CA 1
ATOM 1423 C C . ARG A 1 171 ? 13.18 8.789 -5.562 1 97.69 171 ARG A C 1
ATOM 1425 O O . ARG A 1 171 ? 13.922 9.711 -5.223 1 97.69 171 ARG A O 1
ATOM 1432 N N . HIS A 1 172 ? 12.18 8.938 -6.359 1 97.69 172 HIS A N 1
ATOM 1433 C CA . HIS A 1 172 ? 11.828 10.258 -6.871 1 97.69 172 HIS A CA 1
ATOM 1434 C C . HIS A 1 172 ? 11.445 11.203 -5.734 1 97.69 172 HIS A C 1
ATOM 1436 O O . HIS A 1 172 ? 11.867 12.359 -5.719 1 97.69 172 HIS A O 1
ATOM 1442 N N . THR A 1 173 ? 10.688 10.711 -4.824 1 97.56 173 THR A N 1
ATOM 1443 C CA . THR A 1 173 ? 10.266 11.516 -3.682 1 97.56 173 THR A CA 1
ATOM 1444 C C . THR A 1 173 ? 11.469 11.961 -2.857 1 97.56 173 THR A C 1
ATOM 1446 O O . THR A 1 173 ? 11.57 13.125 -2.467 1 97.56 173 THR A O 1
ATOM 1449 N N . LEU A 1 174 ? 12.406 11.062 -2.586 1 97.25 174 LEU A N 1
ATOM 1450 C CA . LEU A 1 174 ? 13.617 11.422 -1.86 1 97.25 174 LEU A CA 1
ATOM 1451 C C . LEU A 1 174 ? 14.375 12.531 -2.576 1 97.25 174 LEU A C 1
ATOM 1453 O O . LEU A 1 174 ? 14.859 13.469 -1.937 1 97.25 174 LEU A O 1
ATOM 1457 N N . SER A 1 175 ? 14.445 12.398 -3.865 1 96.88 175 SER A N 1
ATOM 1458 C CA . SER A 1 175 ? 15.109 13.422 -4.66 1 96.88 175 SER A CA 1
ATOM 1459 C C . SER A 1 175 ? 14.422 14.773 -4.516 1 96.88 175 SER A C 1
ATOM 1461 O O . SER A 1 175 ? 15.078 15.797 -4.336 1 96.88 175 SER A O 1
ATOM 1463 N N . LYS A 1 176 ? 13.109 14.789 -4.578 1 96.56 176 LYS A N 1
ATOM 1464 C CA . LYS A 1 176 ? 12.344 16.031 -4.449 1 96.56 176 LYS A CA 1
ATOM 1465 C C . LYS A 1 176 ? 12.508 16.625 -3.053 1 96.56 176 LYS A C 1
ATOM 1467 O O . LYS A 1 176 ? 12.523 17.844 -2.895 1 96.56 176 LYS A O 1
ATOM 1472 N N . LEU A 1 177 ? 12.602 15.789 -2.084 1 95.94 177 LEU A N 1
ATOM 1473 C CA . LEU A 1 177 ? 12.789 16.266 -0.715 1 95.94 177 LEU A CA 1
ATOM 1474 C C . LEU A 1 177 ? 14.156 16.922 -0.547 1 95.94 177 LEU A C 1
ATOM 1476 O O . LEU A 1 177 ? 14.289 17.891 0.193 1 95.94 177 LEU A O 1
ATOM 1480 N N . LEU A 1 178 ? 15.133 16.375 -1.204 1 93.38 178 LEU A N 1
ATOM 1481 C CA . LEU A 1 178 ? 16.453 16.984 -1.186 1 93.38 178 LEU A CA 1
ATOM 1482 C C . LEU A 1 178 ? 16.422 18.375 -1.786 1 93.38 178 LEU A C 1
ATOM 1484 O O . LEU A 1 178 ? 17.031 19.312 -1.248 1 93.38 178 LEU A O 1
ATOM 1488 N N . PHE A 1 179 ? 15.695 18.469 -2.848 1 90.38 179 PHE A N 1
ATOM 1489 C CA . PHE A 1 179 ? 15.562 19.75 -3.518 1 90.38 179 PHE A CA 1
ATOM 1490 C C . PHE A 1 179 ? 14.797 20.734 -2.645 1 90.38 179 PHE A C 1
ATOM 1492 O O . PHE A 1 179 ? 15.148 21.922 -2.57 1 90.38 179 PHE A O 1
ATOM 1499 N N . TYR A 1 180 ? 13.75 20.297 -2.041 1 87.94 180 TYR A N 1
ATOM 1500 C CA . TYR A 1 180 ? 12.953 21.078 -1.116 1 87.94 180 TYR A CA 1
ATOM 1501 C C . TYR A 1 180 ? 13.82 21.672 -0.009 1 87.94 180 TYR A C 1
ATOM 1503 O O . TYR A 1 180 ? 13.742 22.875 0.279 1 87.94 180 TYR A O 1
ATOM 1511 N N . LYS A 1 181 ? 14.586 20.953 0.59 1 81.94 181 LYS A N 1
ATOM 1512 C CA . LYS A 1 181 ? 15.422 21.359 1.715 1 81.94 181 LYS A CA 1
ATOM 1513 C C . LYS A 1 181 ? 16.359 22.484 1.316 1 81.94 181 LYS A C 1
ATOM 1515 O O . LYS A 1 181 ? 16.656 23.375 2.129 1 81.94 181 LYS A O 1
ATOM 1520 N N . LYS A 1 182 ? 16.609 22.594 0.062 1 81.44 182 LYS A N 1
ATOM 1521 C CA . LYS A 1 182 ? 17.594 23.562 -0.41 1 81.44 182 LYS A CA 1
ATOM 1522 C C . LYS A 1 182 ? 16.938 24.859 -0.828 1 81.44 182 LYS A C 1
ATOM 1524 O O . LYS A 1 182 ? 17.578 25.922 -0.851 1 81.44 182 LYS A O 1
ATOM 1529 N N . ASN A 1 183 ? 15.648 24.781 -1.166 1 81.62 183 ASN A N 1
ATOM 1530 C CA . ASN A 1 183 ? 15.047 25.938 -1.825 1 81.62 183 ASN A CA 1
ATOM 1531 C C . ASN A 1 183 ? 13.859 26.469 -1.031 1 81.62 183 ASN A C 1
ATOM 1533 O O . ASN A 1 183 ? 13.023 27.188 -1.573 1 81.62 183 ASN A O 1
ATOM 1537 N N . ILE A 1 184 ? 13.875 26.297 0.203 1 83.19 184 ILE A N 1
ATOM 1538 C CA . ILE A 1 184 ? 12.711 26.734 0.967 1 83.19 184 ILE A CA 1
ATOM 1539 C C . ILE A 1 184 ? 12.875 28.203 1.342 1 83.19 184 ILE A C 1
ATOM 1541 O O . ILE A 1 184 ? 13.922 28.609 1.84 1 83.19 184 ILE A O 1
ATOM 1545 N N . ASP A 1 185 ? 11.875 29.062 0.951 1 84.81 185 ASP A N 1
ATOM 1546 C CA . ASP A 1 185 ? 11.898 30.5 1.257 1 84.81 185 ASP A CA 1
ATOM 1547 C C . ASP A 1 185 ? 10.602 30.938 1.938 1 84.81 185 ASP A C 1
ATOM 1549 O O . ASP A 1 185 ? 10.07 32 1.637 1 84.81 185 ASP A O 1
ATOM 1553 N N . ILE A 1 186 ? 10.078 30.109 2.77 1 88.88 186 ILE A N 1
ATOM 1554 C CA . ILE A 1 186 ? 8.82 30.422 3.441 1 88.88 186 ILE A CA 1
ATOM 1555 C C . ILE A 1 186 ? 9.055 30.547 4.945 1 88.88 186 ILE A C 1
ATOM 1557 O O . ILE A 1 186 ? 9.758 29.719 5.535 1 88.88 186 ILE A O 1
ATOM 1561 N N . ASP A 1 187 ? 8.539 31.609 5.527 1 93.75 187 ASP A N 1
ATOM 1562 C CA . ASP A 1 187 ? 8.508 31.719 6.984 1 93.75 187 ASP A CA 1
ATOM 1563 C C . ASP A 1 187 ? 7.293 30.984 7.559 1 93.75 187 ASP A C 1
ATOM 1565 O O . ASP A 1 187 ? 6.203 31.562 7.641 1 93.75 187 ASP A O 1
ATOM 1569 N N . PHE A 1 188 ? 7.5 29.859 8.047 1 95.5 188 PHE A N 1
ATOM 1570 C CA . PHE A 1 188 ? 6.418 29 8.508 1 95.5 188 PHE A CA 1
ATOM 1571 C C . PHE A 1 188 ? 5.777 29.562 9.766 1 95.5 188 PHE A C 1
ATOM 1573 O O . PHE A 1 188 ? 4.625 29.266 10.078 1 95.5 188 PHE A O 1
ATOM 1580 N N . ASN A 1 189 ? 6.523 30.391 10.461 1 96.38 189 ASN A N 1
ATOM 1581 C CA . ASN A 1 189 ? 6 30.984 11.688 1 96.38 189 ASN A CA 1
ATOM 1582 C C . ASN A 1 189 ? 4.836 31.922 11.414 1 96.38 189 ASN A C 1
ATOM 1584 O O . ASN A 1 189 ? 4.129 32.344 12.344 1 96.38 189 ASN A O 1
ATOM 1588 N N . SER A 1 190 ? 4.652 32.281 10.219 1 96.88 190 SER A N 1
ATOM 1589 C CA . SER A 1 190 ? 3.496 33.094 9.859 1 96.88 190 SER A CA 1
ATOM 1590 C C . SER A 1 190 ? 2.193 32.375 10.227 1 96.88 190 SER A C 1
ATOM 1592 O O . SER A 1 190 ? 1.15 33.031 10.359 1 96.88 190 SER A O 1
ATOM 1594 N N . PHE A 1 191 ? 2.232 31.109 10.438 1 98 191 PHE A N 1
ATOM 1595 C CA . PHE A 1 191 ? 1.045 30.344 10.797 1 98 191 PHE A CA 1
ATOM 1596 C C . PHE A 1 191 ? 0.942 30.172 12.312 1 98 191 PHE A C 1
ATOM 1598 O O . PHE A 1 191 ? 0.02 29.531 12.805 1 98 191 PHE A O 1
ATOM 1605 N N . ALA A 1 192 ? 1.916 30.703 13.016 1 98 192 ALA A N 1
ATOM 1606 C CA . ALA A 1 192 ? 1.814 30.688 14.477 1 98 192 ALA A CA 1
ATOM 1607 C C . ALA A 1 192 ? 0.627 31.516 14.945 1 98 192 ALA A C 1
ATOM 1609 O O . ALA A 1 192 ? 0.435 32.656 14.492 1 98 192 ALA A O 1
ATOM 1610 N N . THR A 1 193 ? -0.166 30.969 15.773 1 97.44 193 THR A N 1
ATOM 1611 C CA . THR A 1 193 ? -1.357 31.594 16.328 1 97.44 193 THR A CA 1
ATOM 1612 C C . THR A 1 193 ? -1.567 31.156 17.781 1 97.44 193 THR A C 1
ATOM 1614 O O . THR A 1 193 ? -0.801 30.344 18.297 1 97.44 193 THR A O 1
ATOM 1617 N N . PRO A 1 194 ? -2.588 31.672 18.438 1 94.5 194 PRO A N 1
ATOM 1618 C CA . PRO A 1 194 ? -2.867 31.234 19.797 1 94.5 194 PRO A CA 1
ATOM 1619 C C . PRO A 1 194 ? -3.299 29.766 19.875 1 94.5 194 PRO A C 1
ATOM 1621 O O . PRO A 1 194 ? -3.312 29.172 20.953 1 94.5 194 PRO A O 1
ATOM 1624 N N . LEU A 1 195 ? -3.59 29.172 18.688 1 97.38 195 LEU A N 1
ATOM 1625 C CA . LEU A 1 195 ? -4.055 27.781 18.688 1 97.38 195 LEU A CA 1
ATOM 1626 C C . LEU A 1 195 ? -2.92 26.828 18.328 1 97.38 195 LEU A C 1
ATOM 1628 O O . LEU A 1 195 ? -3.01 25.625 18.578 1 97.38 195 LEU A O 1
ATOM 1632 N N . PHE A 1 196 ? -1.895 27.422 17.656 1 97.94 196 PHE A N 1
ATOM 1633 C CA . PHE A 1 196 ? -0.866 26.531 17.141 1 97.94 196 PHE A CA 1
ATOM 1634 C C . PHE A 1 196 ? 0.523 27.125 17.359 1 97.94 196 PHE A C 1
ATOM 1636 O O . PHE A 1 196 ? 0.771 28.281 17.031 1 97.94 196 PHE A O 1
ATOM 1643 N N . ARG A 1 197 ? 1.404 26.344 17.906 1 97.69 197 ARG A N 1
ATOM 1644 C CA . ARG A 1 197 ? 2.838 26.625 17.859 1 97.69 197 ARG A CA 1
ATOM 1645 C C . ARG A 1 197 ? 3.48 25.938 16.656 1 97.69 197 ARG A C 1
ATOM 1647 O O . ARG A 1 197 ? 3.039 24.875 16.234 1 97.69 197 ARG A O 1
ATOM 1654 N N . ILE A 1 198 ? 4.496 26.547 16.109 1 97.56 198 ILE A N 1
ATOM 1655 C CA . ILE A 1 198 ? 5.102 26.031 14.891 1 97.56 198 ILE A CA 1
ATOM 1656 C C . ILE A 1 198 ? 6.492 25.484 15.195 1 97.56 198 ILE A C 1
ATOM 1658 O O . ILE A 1 198 ? 7.277 26.109 15.914 1 97.56 198 ILE A O 1
ATOM 1662 N N . ALA A 1 199 ? 6.797 24.328 14.844 1 95.75 199 ALA A N 1
ATOM 1663 C CA . ALA A 1 199 ? 8.117 23.703 14.773 1 95.75 199 ALA A CA 1
ATOM 1664 C C . ALA A 1 199 ? 8.445 23.266 13.352 1 95.75 199 ALA A C 1
ATOM 1666 O O . ALA A 1 199 ? 7.996 22.219 12.891 1 95.75 199 ALA A O 1
ATOM 1667 N N . ASP A 1 200 ? 9.273 24.109 12.703 1 93.94 200 ASP A N 1
ATOM 1668 C CA . ASP A 1 200 ? 9.438 23.969 11.266 1 93.94 200 ASP A CA 1
ATOM 1669 C C . ASP A 1 200 ? 8.094 24.078 10.547 1 93.94 200 ASP A C 1
ATOM 1671 O O . ASP A 1 200 ? 7.387 25.078 10.695 1 93.94 200 ASP A O 1
ATOM 1675 N N . ARG A 1 201 ? 7.613 23.047 9.836 1 96.06 201 ARG A N 1
ATOM 1676 C CA . ARG A 1 201 ? 6.34 23.125 9.133 1 96.06 201 ARG A CA 1
ATOM 1677 C C . ARG A 1 201 ? 5.211 22.547 9.977 1 96.06 201 ARG A C 1
ATOM 1679 O O . ARG A 1 201 ? 4.039 22.641 9.602 1 96.06 201 ARG A O 1
ATOM 1686 N N . TYR A 1 202 ? 5.504 22.047 11.141 1 97.5 202 TYR A N 1
ATOM 1687 C CA . TYR A 1 202 ? 4.516 21.312 11.914 1 97.5 202 TYR A CA 1
ATOM 1688 C C . TYR A 1 202 ? 3.791 22.25 12.891 1 97.5 202 TYR A C 1
ATOM 1690 O O . TYR A 1 202 ? 4.422 23.016 13.609 1 97.5 202 TYR A O 1
ATOM 1698 N N . MET A 1 203 ? 2.502 22.156 12.883 1 98.38 203 MET A N 1
ATOM 1699 C CA . MET A 1 203 ? 1.638 22.969 13.742 1 98.38 203 MET A CA 1
ATOM 1700 C C . MET A 1 203 ? 1.156 22.156 14.945 1 98.38 203 MET A C 1
ATOM 1702 O O . MET A 1 203 ? 0.307 21.281 14.805 1 98.38 203 MET A O 1
ATOM 1706 N N . LEU A 1 204 ? 1.634 22.469 16.078 1 97.62 204 LEU A N 1
ATOM 1707 C CA . LEU A 1 204 ? 1.294 21.781 17.312 1 97.62 204 LEU A CA 1
ATOM 1708 C C . LEU A 1 204 ? 0.175 22.5 18.062 1 97.62 204 LEU A C 1
ATOM 1710 O O . LEU A 1 204 ? 0.281 23.688 18.344 1 97.62 204 LEU A O 1
ATOM 1714 N N . PRO A 1 205 ? -0.841 21.828 18.391 1 97.06 205 PRO A N 1
ATOM 1715 C CA . PRO A 1 205 ? -1.973 22.484 19.047 1 97.06 205 PRO A CA 1
ATOM 1716 C C . PRO A 1 205 ? -1.627 23.016 20.438 1 97.06 205 PRO A C 1
ATOM 1718 O O . PRO A 1 205 ? -0.868 22.375 21.172 1 97.06 205 PRO A O 1
ATOM 1721 N N . LEU A 1 206 ? -2.189 24.156 20.734 1 96.31 206 LEU A N 1
ATOM 1722 C CA . LEU A 1 206 ? -2.008 24.781 22.047 1 96.31 206 LEU A CA 1
ATOM 1723 C C . LEU A 1 206 ? -3.303 24.75 22.844 1 96.31 206 LEU A C 1
ATOM 1725 O O . LEU A 1 206 ? -3.471 25.531 23.797 1 96.31 206 LEU A O 1
ATOM 1729 N N . TYR A 1 207 ? -4.246 23.969 22.438 1 95.25 207 TYR A N 1
ATOM 1730 C CA . TYR A 1 207 ? -5.512 23.781 23.141 1 95.25 207 TYR A CA 1
ATOM 1731 C C . TYR A 1 207 ? -5.66 22.328 23.609 1 95.25 207 TYR A C 1
ATOM 1733 O O . TYR A 1 207 ? -4.859 21.469 23.234 1 95.25 207 TYR A O 1
ATOM 1741 N N . ASP A 1 208 ? -6.605 22.078 24.406 1 94 208 ASP A N 1
ATOM 1742 C CA . ASP A 1 208 ? -6.805 20.75 24.984 1 94 208 ASP A CA 1
ATOM 1743 C C . ASP A 1 208 ? -7.438 19.797 23.984 1 94 208 ASP A C 1
ATOM 1745 O O . ASP A 1 208 ? -8.32 20.203 23.219 1 94 208 ASP A O 1
ATOM 1749 N N . ALA A 1 209 ? -7.109 18.562 24.047 1 95.19 209 ALA A N 1
ATOM 1750 C CA . ALA A 1 209 ? -7.562 17.516 23.125 1 95.19 209 ALA A CA 1
ATOM 1751 C C . ALA A 1 209 ? -9.086 17.406 23.141 1 95.19 209 ALA A C 1
ATOM 1753 O O . ALA A 1 209 ? -9.695 17.062 22.125 1 95.19 209 ALA A O 1
ATOM 1754 N N . CYS A 1 210 ? -9.672 17.688 24.25 1 94.25 210 CYS A N 1
ATOM 1755 C CA . CYS A 1 210 ? -11.117 17.5 24.391 1 94.25 210 CYS A CA 1
ATOM 1756 C C . CYS A 1 210 ? -11.875 18.438 23.469 1 94.25 210 CYS A C 1
ATOM 1758 O O . CYS A 1 210 ? -13.039 18.188 23.141 1 94.25 210 CYS A O 1
ATOM 1760 N N . TYR A 1 211 ? -11.195 19.547 23 1 94.75 211 TYR A N 1
ATOM 1761 C CA . TYR A 1 211 ? -11.859 20.516 22.141 1 94.75 211 TYR A CA 1
ATOM 1762 C C . TYR A 1 211 ? -11.57 20.219 20.672 1 94.75 211 TYR A C 1
ATOM 1764 O O . TYR A 1 211 ? -12.102 20.891 19.781 1 94.75 211 TYR A O 1
ATOM 1772 N N . HIS A 1 212 ? -10.812 19.219 20.391 1 96.31 212 HIS A N 1
ATOM 1773 C CA . HIS A 1 212 ? -10.25 19.031 19.062 1 96.31 212 HIS A CA 1
ATOM 1774 C C . HIS A 1 212 ? -11.344 18.75 18.031 1 96.31 212 HIS A C 1
ATOM 1776 O O . HIS A 1 212 ? -11.297 19.25 16.906 1 96.31 212 HIS A O 1
ATOM 1782 N N . ALA A 1 213 ? -12.289 17.969 18.359 1 96.31 213 ALA A N 1
ATOM 1783 C CA . ALA A 1 213 ? -13.352 17.625 17.422 1 96.31 213 ALA A CA 1
ATOM 1784 C C . ALA A 1 213 ? -14.117 18.875 16.984 1 96.31 213 ALA A C 1
ATOM 1786 O O . ALA A 1 213 ? -14.375 19.062 15.789 1 96.31 213 ALA A O 1
ATOM 1787 N N . GLU A 1 214 ? -14.484 19.719 17.922 1 96.19 214 GLU A N 1
ATOM 1788 C CA . GLU A 1 214 ? -15.227 20.938 17.625 1 96.19 214 GLU A CA 1
ATOM 1789 C C . GLU A 1 214 ? -14.375 21.906 16.797 1 96.19 214 GLU A C 1
ATOM 1791 O O . GLU A 1 214 ? -14.859 22.484 15.828 1 96.19 214 GLU A O 1
ATOM 1796 N N . ILE A 1 215 ? -13.164 22.078 17.234 1 96.94 215 ILE A N 1
ATOM 1797 C CA . ILE A 1 215 ? -12.25 22.984 16.547 1 96.94 215 ILE A CA 1
ATOM 1798 C C . ILE A 1 215 ? -12.023 22.484 15.117 1 96.94 215 ILE A C 1
ATOM 1800 O O . ILE A 1 215 ? -12.062 23.281 14.164 1 96.94 215 ILE A O 1
ATOM 1804 N N . PHE A 1 216 ? -11.828 21.188 14.969 1 97.88 216 PHE A N 1
ATOM 1805 C CA . PHE A 1 216 ? -11.672 20.578 13.656 1 97.88 216 PHE A CA 1
ATOM 1806 C C . PHE A 1 216 ? -12.859 20.906 12.758 1 97.88 216 PHE A C 1
ATOM 1808 O O . PHE A 1 216 ? -12.672 21.328 11.609 1 97.88 216 PHE A O 1
ATOM 1815 N N . ASN A 1 217 ? -14.023 20.766 13.258 1 97.81 217 ASN A N 1
ATOM 1816 C CA . ASN A 1 217 ? -15.227 21 12.477 1 97.81 217 ASN A CA 1
ATOM 1817 C C . ASN A 1 217 ? -15.367 22.469 12.094 1 97.81 217 ASN A C 1
ATOM 1819 O O . ASN A 1 217 ? -15.844 22.797 11 1 97.81 217 ASN A O 1
ATOM 1823 N N . GLU A 1 218 ? -14.984 23.375 12.969 1 97.62 218 GLU A N 1
ATOM 1824 C CA . GLU A 1 218 ? -15.016 24.797 12.641 1 97.62 218 GLU A CA 1
ATOM 1825 C C . GLU A 1 218 ? -14.047 25.125 11.508 1 97.62 218 GLU A C 1
ATOM 1827 O O . GLU A 1 218 ? -14.398 25.859 10.578 1 97.62 218 GLU A O 1
ATOM 1832 N N . PHE A 1 219 ? -12.859 24.609 11.617 1 98.5 219 PHE A N 1
ATOM 1833 C CA . PHE A 1 219 ? -11.891 24.812 10.555 1 98.5 219 PHE A CA 1
ATOM 1834 C C . PHE A 1 219 ? -12.422 24.297 9.219 1 98.5 219 PHE A C 1
ATOM 1836 O O . PHE A 1 219 ? -12.305 24.969 8.195 1 98.5 219 PHE A O 1
ATOM 1843 N N . LEU A 1 220 ? -12.938 23.125 9.273 1 98.38 220 LEU A N 1
ATOM 1844 C CA . LEU A 1 220 ? -13.469 22.5 8.07 1 98.38 220 LEU A CA 1
ATOM 1845 C C . LEU A 1 220 ? -14.562 23.375 7.449 1 98.38 220 LEU A C 1
ATOM 1847 O O . LEU A 1 220 ? -14.609 23.547 6.227 1 98.38 220 LEU A O 1
ATOM 1851 N N . LYS A 1 221 ? -15.422 23.859 8.258 1 98.06 221 LYS A N 1
ATOM 1852 C CA . LYS A 1 221 ? -16.5 24.75 7.812 1 98.06 221 LYS A CA 1
ATOM 1853 C C . LYS A 1 221 ? -15.953 25.938 7.035 1 98.06 221 LYS A C 1
ATOM 1855 O O . LYS A 1 221 ? -16.578 26.391 6.078 1 98.06 221 LYS A O 1
ATOM 1860 N N . PHE A 1 222 ? -14.805 26.406 7.434 1 98.38 222 PHE A N 1
ATOM 1861 C CA . PHE A 1 222 ? -14.266 27.625 6.84 1 98.38 222 PHE A CA 1
ATOM 1862 C C . PHE A 1 222 ? -13.219 27.297 5.781 1 98.38 222 PHE A C 1
ATOM 1864 O O . PHE A 1 222 ? -12.484 28.172 5.328 1 98.38 222 PHE A O 1
ATOM 1871 N N . GLY A 1 223 ? -13.055 26.031 5.426 1 98.56 223 GLY A N 1
ATOM 1872 C CA . GLY A 1 223 ? -12.25 25.672 4.273 1 98.56 223 GLY A CA 1
ATOM 1873 C C . GLY A 1 223 ? -10.82 25.281 4.637 1 98.56 223 GLY A C 1
ATOM 1874 O O . GLY A 1 223 ? -9.914 25.391 3.811 1 98.56 223 GLY A O 1
ATOM 1875 N N . TYR A 1 224 ? -10.609 24.875 5.871 1 98.81 224 TYR A N 1
ATOM 1876 C CA . TYR A 1 224 ? -9.297 24.406 6.312 1 98.81 224 TYR A CA 1
ATOM 1877 C C . TYR A 1 224 ? -9.375 22.984 6.828 1 98.81 224 TYR A C 1
ATOM 1879 O O . TYR A 1 224 ? -10.273 22.641 7.609 1 98.81 224 TYR A O 1
ATOM 1887 N N . LEU A 1 225 ? -8.508 22.156 6.363 1 98.75 225 LEU A N 1
ATOM 1888 C CA . LEU A 1 225 ? -8.406 20.797 6.895 1 98.75 225 LEU A CA 1
ATOM 1889 C C . LEU A 1 225 ? -7.199 20.656 7.812 1 98.75 225 LEU A C 1
ATOM 1891 O O . LEU A 1 225 ? -6.082 20.438 7.34 1 98.75 225 LEU A O 1
ATOM 1895 N N . ILE A 1 226 ? -7.422 20.828 9.078 1 98.62 226 ILE A N 1
ATOM 1896 C CA . ILE A 1 226 ? -6.367 20.516 10.031 1 98.62 226 ILE A CA 1
ATOM 1897 C C . ILE A 1 226 ? -6.367 19.016 10.312 1 98.62 226 ILE A C 1
ATOM 1899 O O . ILE A 1 226 ? -7.246 18.281 9.844 1 98.62 226 ILE A O 1
ATOM 1903 N N . SER A 1 227 ? -5.398 18.547 11.055 1 98.12 227 SER A N 1
ATOM 1904 C CA . SER A 1 227 ? -5.293 17.125 11.352 1 98.12 227 SER A CA 1
ATOM 1905 C C . SER A 1 227 ? -6.547 16.609 12.055 1 98.12 227 SER A C 1
ATOM 1907 O O . SER A 1 227 ? -7.023 17.219 13.016 1 98.12 227 SER A O 1
ATOM 1909 N N . PRO A 1 228 ? -7.102 15.539 11.578 1 97.69 228 PRO A N 1
ATOM 1910 C CA . PRO A 1 228 ? -8.25 14.945 12.266 1 97.69 228 PRO A CA 1
ATOM 1911 C C . PRO A 1 228 ? -7.859 14.211 13.547 1 97.69 228 PRO A C 1
ATOM 1913 O O . PRO A 1 228 ? -8.727 13.797 14.312 1 97.69 228 PRO A O 1
ATOM 1916 N N . ASN A 1 229 ? -6.629 14 13.711 1 96.06 229 ASN A N 1
ATOM 1917 C CA . ASN A 1 229 ? -6.074 13.352 14.898 1 96.06 229 ASN A CA 1
ATOM 1918 C C . ASN A 1 229 ? -5.242 14.328 15.727 1 96.06 229 ASN A C 1
ATOM 1920 O O . ASN A 1 229 ? -4.219 14.828 15.258 1 96.06 229 ASN A O 1
ATOM 1924 N N . PHE A 1 230 ? -5.613 14.492 16.969 1 96.06 230 PHE A N 1
ATOM 1925 C CA . PHE A 1 230 ? -4.984 15.484 17.844 1 96.06 230 PHE A CA 1
ATOM 1926 C C . PHE A 1 230 ? -3.498 15.188 18.016 1 96.06 230 PHE A C 1
ATOM 1928 O O . PHE A 1 230 ? -2.688 16.109 18.141 1 96.06 230 PHE A O 1
ATOM 1935 N N . SER A 1 231 ? -3.115 13.953 17.953 1 94.06 231 SER A N 1
ATOM 1936 C CA . SER A 1 231 ? -1.744 13.539 18.234 1 94.06 231 SER A CA 1
ATOM 1937 C C . SER A 1 231 ? -0.858 13.672 17 1 94.06 231 SER A C 1
ATOM 1939 O O . SER A 1 231 ? 0.362 13.516 17.094 1 94.06 231 SER A O 1
ATOM 1941 N N . ILE A 1 232 ? -1.421 13.93 15.875 1 95.69 232 ILE A N 1
ATOM 1942 C CA . ILE A 1 232 ? -0.684 14.148 14.633 1 95.69 232 ILE A CA 1
ATOM 1943 C C . ILE A 1 232 ? -0.727 15.633 14.266 1 95.69 232 ILE A C 1
ATOM 1945 O O . ILE A 1 232 ? -1.8 16.188 14.016 1 95.69 232 ILE A O 1
ATOM 1949 N N . PRO A 1 233 ? 0.342 16.219 14.211 1 96.56 233 PRO A N 1
ATOM 1950 C CA . PRO A 1 233 ? 0.33 17.656 13.945 1 96.56 233 PRO A CA 1
ATOM 1951 C C . PRO A 1 233 ? -0.125 18 12.531 1 96.56 233 PRO A C 1
ATOM 1953 O O . PRO A 1 233 ? 0.141 17.234 11.594 1 96.56 233 PRO A O 1
ATOM 1956 N N . SER A 1 234 ? -0.811 19.094 12.398 1 98.38 234 SER A N 1
ATOM 1957 C CA . SER A 1 234 ? -1.014 19.688 11.086 1 98.38 234 SER A CA 1
ATOM 1958 C C . SER A 1 234 ? 0.296 20.219 10.508 1 98.38 234 SER A C 1
ATOM 1960 O O . SER A 1 234 ? 1.31 20.281 11.203 1 98.38 234 SER A O 1
ATOM 1962 N N . ILE A 1 235 ? 0.265 20.578 9.227 1 98.31 235 ILE A N 1
ATOM 1963 C CA . ILE A 1 235 ? 1.497 20.969 8.547 1 98.31 235 ILE A CA 1
ATOM 1964 C C . ILE A 1 235 ? 1.25 22.219 7.699 1 98.31 235 ILE A C 1
ATOM 1966 O O . ILE A 1 235 ? 0.281 22.281 6.941 1 98.31 235 ILE A O 1
ATOM 1970 N N . VAL A 1 236 ? 2.133 23.156 7.82 1 98.12 236 VAL A N 1
ATOM 1971 C CA . VAL A 1 236 ? 2.053 24.375 7.02 1 98.12 236 VAL A CA 1
ATOM 1972 C C . VAL A 1 236 ? 2.312 24.047 5.551 1 98.12 236 VAL A C 1
ATOM 1974 O O . VAL A 1 236 ? 3.305 23.391 5.219 1 98.12 236 VAL A O 1
ATOM 1977 N N . PRO A 1 237 ? 1.414 24.469 4.648 1 97.12 237 PRO A N 1
ATOM 1978 C CA . PRO A 1 237 ? 1.613 24.188 3.227 1 97.12 237 PRO A CA 1
ATOM 1979 C C . PRO A 1 237 ? 2.732 25.016 2.609 1 97.12 237 PRO A C 1
ATOM 1981 O O . PRO A 1 237 ? 3.145 26.031 3.186 1 97.12 237 PRO A O 1
ATOM 1984 N N . LEU A 1 238 ? 3.207 24.594 1.486 1 95.69 238 LEU A N 1
ATOM 1985 C CA . LEU A 1 238 ? 4.285 25.297 0.801 1 95.69 238 LEU A CA 1
ATOM 1986 C C . LEU A 1 238 ? 3.727 26.328 -0.174 1 95.69 238 LEU A C 1
ATOM 1988 O O . LEU A 1 238 ? 4.477 27.141 -0.72 1 95.69 238 LEU A O 1
ATOM 1992 N N . LYS A 1 239 ? 2.463 26.25 -0.426 1 94.44 239 LYS A N 1
ATOM 1993 C CA . LYS A 1 239 ? 1.773 27.203 -1.288 1 94.44 239 LYS A CA 1
ATOM 1994 C C . LYS A 1 239 ? 0.421 27.594 -0.701 1 94.44 239 LYS A C 1
ATOM 1996 O O . LYS A 1 239 ? -0.403 26.734 -0.392 1 94.44 239 LYS A O 1
ATOM 2001 N N . PHE A 1 240 ? 0.233 28.875 -0.564 1 97 240 PHE A N 1
ATOM 2002 C CA . PHE A 1 240 ? -1.005 29.469 -0.064 1 97 240 PHE A CA 1
ATOM 2003 C C . PHE A 1 240 ? -1.099 30.938 -0.446 1 97 240 PHE A C 1
ATOM 2005 O O . PHE A 1 240 ? -0.091 31.562 -0.786 1 97 240 PHE A O 1
ATOM 2012 N N . SER A 1 241 ? -2.33 31.484 -0.397 1 97.25 241 SER A N 1
ATOM 2013 C CA . SER A 1 241 ? -2.527 32.906 -0.683 1 97.25 241 SER A CA 1
ATOM 2014 C C . SER A 1 241 ? -2.477 33.719 0.593 1 97.25 241 SER A C 1
ATOM 2016 O O . SER A 1 241 ? -2.58 33.188 1.697 1 97.25 241 SER A O 1
ATOM 2018 N N . LYS A 1 242 ? -2.355 35 0.395 1 97.25 242 LYS A N 1
ATOM 2019 C CA . LYS A 1 242 ? -2.447 35.906 1.533 1 97.25 242 LYS A CA 1
ATOM 2020 C C . LYS A 1 242 ? -3.816 35.812 2.201 1 97.25 242 LYS A C 1
ATOM 2022 O O . LYS A 1 242 ? -3.92 35.906 3.428 1 97.25 242 LYS A O 1
ATOM 2027 N N . GLY A 1 243 ? -4.812 35.656 1.396 1 98.06 243 GLY A N 1
ATOM 2028 C CA . GLY A 1 243 ? -6.16 35.469 1.92 1 98.06 243 GLY A CA 1
ATOM 2029 C C . GLY A 1 243 ? -6.305 34.219 2.768 1 98.06 243 GLY A C 1
ATOM 2030 O O . GLY A 1 243 ? -6.973 34.25 3.807 1 98.06 243 GLY A O 1
ATOM 2031 N N . ASP A 1 244 ? -5.715 33.156 2.357 1 98.25 244 ASP A N 1
ATOM 2032 C CA . ASP A 1 244 ? -5.719 31.922 3.135 1 98.25 244 ASP A CA 1
ATOM 2033 C C . ASP A 1 244 ? -5.148 32.156 4.531 1 98.25 244 ASP A C 1
ATOM 2035 O O . ASP A 1 244 ? -5.746 31.734 5.527 1 98.25 244 ASP A O 1
ATOM 2039 N N . LEU A 1 245 ? -3.982 32.812 4.5 1 98.25 245 LEU A N 1
ATOM 2040 C CA . LEU A 1 245 ? -3.271 33.031 5.754 1 98.25 245 LEU A CA 1
ATOM 2041 C C . LEU A 1 245 ? -4.051 33.969 6.66 1 98.25 245 LEU A C 1
ATOM 2043 O O . LEU A 1 245 ? -4.223 33.688 7.852 1 98.25 245 LEU A O 1
ATOM 2047 N N . ASP A 1 246 ? -4.504 35.062 6.109 1 98.38 246 ASP A N 1
ATOM 2048 C CA . ASP A 1 246 ? -5.234 36.062 6.887 1 98.38 246 ASP A CA 1
ATOM 2049 C C . ASP A 1 246 ? -6.5 35.469 7.496 1 98.38 246 ASP A C 1
ATOM 2051 O O . ASP A 1 246 ? -6.793 35.688 8.672 1 98.38 246 ASP A O 1
ATOM 2055 N N . ASN A 1 247 ? -7.258 34.75 6.73 1 98.56 247 ASN A N 1
ATOM 2056 C CA . ASN A 1 247 ? -8.484 34.125 7.211 1 98.56 247 ASN A CA 1
ATOM 2057 C C . ASN A 1 247 ? -8.203 33.031 8.242 1 98.56 247 ASN A C 1
ATOM 2059 O O . ASN A 1 247 ? -8.969 32.844 9.188 1 98.56 247 ASN A O 1
ATOM 2063 N N . PHE A 1 248 ? -7.141 32.344 8.039 1 98.69 248 PHE A N 1
ATOM 2064 C CA . PHE A 1 248 ? -6.719 31.344 9.008 1 98.69 248 PHE A CA 1
ATOM 2065 C C . PHE A 1 248 ? -6.457 31.969 10.367 1 98.69 248 PHE A C 1
ATOM 2067 O O . PHE A 1 248 ? -6.934 31.469 11.391 1 98.69 248 PHE A O 1
ATOM 2074 N N . LYS A 1 249 ? -5.738 33.062 10.383 1 98.19 249 LYS A N 1
ATOM 2075 C CA . LYS A 1 249 ? -5.414 33.75 11.625 1 98.19 249 LYS A CA 1
ATOM 2076 C C . LYS A 1 249 ? -6.676 34.281 12.305 1 98.19 249 LYS A C 1
ATOM 2078 O O . LYS A 1 249 ? -6.836 34.156 13.516 1 98.19 249 LYS A O 1
ATOM 2083 N N . LYS A 1 250 ? -7.496 34.875 11.492 1 98 250 LYS A N 1
ATOM 2084 C CA . LYS A 1 250 ? -8.75 35.375 12.023 1 98 250 LYS A CA 1
ATOM 2085 C C . LYS A 1 250 ? -9.57 34.281 12.688 1 98 250 LYS A C 1
ATOM 2087 O O . LYS A 1 250 ? -10.109 34.469 13.781 1 98 250 LYS A O 1
ATOM 2092 N N . LEU A 1 251 ? -9.641 33.188 12.039 1 98.06 251 LEU A N 1
ATOM 2093 C CA . LEU A 1 251 ? -10.383 32.031 12.562 1 98.06 251 LEU A CA 1
ATOM 2094 C C . LEU A 1 251 ? -9.766 31.531 13.867 1 98.06 251 LEU A C 1
ATOM 2096 O O . LEU A 1 251 ? -10.492 31.219 14.812 1 98.06 251 LEU A O 1
ATOM 2100 N N . CYS A 1 252 ? -8.477 31.469 13.922 1 97.81 252 CYS A N 1
ATOM 2101 C CA . CYS A 1 252 ? -7.789 31.016 15.125 1 97.81 252 CYS A CA 1
ATOM 2102 C C . CYS A 1 252 ? -8.086 31.922 16.312 1 97.81 252 CYS A C 1
ATOM 2104 O O . CYS A 1 252 ? -8.312 31.453 17.422 1 97.81 252 CYS A O 1
ATOM 2106 N N . PHE A 1 253 ? -8.07 33.188 16.078 1 95.94 253 PHE A N 1
ATOM 2107 C CA . PHE A 1 253 ? -8.359 34.156 17.141 1 95.94 253 PHE A CA 1
ATOM 2108 C C . PHE A 1 253 ? -9.797 34 17.625 1 95.94 253 PHE A C 1
ATOM 2110 O O . PHE A 1 253 ? -10.055 34.062 18.828 1 95.94 253 PHE A O 1
ATOM 2117 N N . ALA A 1 254 ? -10.68 33.812 16.719 1 95.75 254 ALA A N 1
ATOM 2118 C CA . ALA A 1 254 ? -12.086 33.625 17.078 1 95.75 254 ALA A CA 1
ATOM 2119 C C . ALA A 1 254 ? -12.281 32.375 17.906 1 95.75 254 ALA A C 1
ATOM 2121 O O . ALA A 1 254 ? -13.031 32.375 18.891 1 95.75 254 ALA A O 1
ATOM 2122 N N . LEU A 1 255 ? -11.617 31.328 17.547 1 95.31 255 LEU A N 1
ATOM 2123 C CA . LEU A 1 255 ? -11.773 30.047 18.234 1 95.31 255 LEU A CA 1
ATOM 2124 C C . LEU A 1 255 ? -11.109 30.078 19.594 1 95.31 255 LEU A C 1
ATOM 2126 O O . LEU A 1 255 ? -11.578 29.422 20.531 1 95.31 255 LEU A O 1
ATOM 2130 N N . LYS A 1 256 ? -10.008 30.781 19.688 1 92.19 256 LYS A N 1
ATOM 2131 C CA . LYS A 1 256 ? -9.391 30.969 21 1 92.19 256 LYS A CA 1
ATOM 2132 C C . LYS A 1 256 ? -10.375 31.594 21.984 1 92.19 256 LYS A C 1
ATOM 2134 O O . LYS A 1 256 ? -10.516 31.125 23.125 1 92.19 256 LYS A O 1
ATOM 2139 N N . ASN A 1 257 ? -11 32.562 21.562 1 88.88 257 ASN A N 1
ATOM 2140 C CA . ASN A 1 257 ? -11.961 33.281 22.391 1 88.88 257 ASN A CA 1
ATOM 2141 C C . ASN A 1 257 ? -13.117 32.375 22.812 1 88.88 257 ASN A C 1
ATOM 2143 O O . ASN A 1 257 ? -13.586 32.406 23.953 1 88.88 257 ASN A O 1
ATOM 2147 N N . LYS A 1 258 ? -13.43 31.5 22 1 88 258 LYS A N 1
ATOM 2148 C CA . LYS A 1 258 ? -14.578 30.625 22.219 1 88 258 LYS A CA 1
ATOM 2149 C C . LYS A 1 258 ? -14.211 29.453 23.125 1 88 258 LYS A C 1
ATOM 2151 O O . LYS A 1 258 ? -14.961 29.094 24.031 1 88 258 LYS A O 1
ATOM 2156 N N . PHE A 1 259 ? -13.07 28.859 22.938 1 83.5 259 PHE A N 1
ATOM 2157 C CA . PHE A 1 259 ? -12.812 27.562 23.562 1 83.5 259 PHE A CA 1
ATOM 2158 C C . PHE A 1 259 ? -11.766 27.703 24.656 1 83.5 259 PHE A C 1
ATOM 2160 O O . PHE A 1 259 ? -11.688 26.859 25.547 1 83.5 259 PHE A O 1
ATOM 2167 N N . ILE A 1 260 ? -10.945 28.625 24.656 1 74 260 ILE A N 1
ATOM 2168 C CA . ILE A 1 260 ? -9.852 28.703 25.609 1 74 260 ILE A CA 1
ATOM 2169 C C . ILE A 1 260 ? -10.109 29.828 26.609 1 74 260 ILE A C 1
ATOM 2171 O O . ILE A 1 260 ? -10.109 29.609 27.828 1 74 260 ILE A O 1
ATOM 2175 N N . ASP A 1 261 ? -10.32 31.062 26.062 1 70.44 261 ASP A N 1
ATOM 2176 C CA . ASP A 1 261 ? -10.578 32.188 26.969 1 70.44 261 ASP A CA 1
ATOM 2177 C C . ASP A 1 261 ? -12 32.125 27.516 1 70.44 261 ASP A C 1
ATOM 2179 O O . ASP A 1 261 ? -12.258 32.531 28.641 1 70.44 261 ASP A O 1
ATOM 2183 N N . GLY A 1 262 ? -12.852 31.656 26.641 1 55.31 262 GLY A N 1
ATOM 2184 C CA . GLY A 1 262 ? -14.227 31.562 27.109 1 55.31 262 GLY A CA 1
ATOM 2185 C C . GLY A 1 262 ? -14.422 30.547 28.203 1 55.31 262 GLY A C 1
ATOM 2186 O O . GLY A 1 262 ? -15.336 30.672 29.031 1 55.31 262 GLY A O 1
ATOM 2187 N N . LEU A 1 263 ? -13.734 29.406 28.156 1 51.19 263 LEU A N 1
ATOM 2188 C CA . LEU A 1 263 ? -13.867 28.406 29.219 1 51.19 263 LEU A CA 1
ATOM 2189 C C . LEU A 1 263 ? -13.273 28.922 30.531 1 51.19 263 LEU A C 1
ATOM 2191 O O . LEU A 1 263 ? -13.688 28.516 31.609 1 51.19 263 LEU A O 1
ATOM 2195 N N . ASP A 1 264 ? -12.203 29.75 30.422 1 45.62 264 ASP A N 1
ATOM 2196 C CA . ASP A 1 264 ? -11.734 30.297 31.672 1 45.62 264 ASP A CA 1
ATOM 2197 C C . ASP A 1 264 ? -12.758 31.266 32.281 1 45.62 264 ASP A C 1
ATOM 2199 O O . ASP A 1 264 ? -12.648 31.656 33.438 1 45.62 264 ASP A O 1
ATOM 2203 N N . SER A 1 265 ? -13.648 31.844 31.5 1 40.09 265 SER A N 1
ATOM 2204 C CA . SER A 1 265 ? -14.602 32.781 32.094 1 40.09 265 SER A CA 1
ATOM 2205 C C . SER A 1 265 ? -15.828 32.031 32.656 1 40.09 265 SER A C 1
ATOM 2207 O O . SER A 1 265 ? -16.797 32.656 33.062 1 40.09 265 SER A O 1
ATOM 2209 N N . ASP A 1 266 ? -15.969 30.859 32.375 1 39.53 266 ASP A N 1
ATOM 2210 C CA . ASP A 1 266 ? -17.141 30.281 33.062 1 39.53 266 ASP A CA 1
ATOM 2211 C C . ASP A 1 266 ? -16.922 30.219 34.562 1 39.53 266 ASP A C 1
ATOM 2213 O O . ASP A 1 266 ? -16.016 29.547 35.031 1 39.53 266 ASP A O 1
ATOM 2217 N N . PRO A 1 267 ? -17.453 31.172 35.281 1 38.56 267 PRO A N 1
ATOM 2218 C CA . PRO A 1 267 ? -17.375 31.281 36.719 1 38.56 267 PRO A CA 1
ATOM 2219 C C . PRO A 1 267 ? -17.781 29.984 37.438 1 38.56 267 PRO A C 1
ATOM 2221 O O . PRO A 1 267 ? -17.672 29.875 38.656 1 38.56 267 PRO A O 1
ATOM 2224 N N . TYR A 1 268 ? -18.641 29.203 36.719 1 37.16 268 TYR A N 1
ATOM 2225 C CA . TYR A 1 268 ? -19.219 28.156 37.562 1 37.16 268 TYR A CA 1
ATOM 2226 C C . TYR A 1 268 ? -18.203 27.031 37.781 1 37.16 268 TYR A C 1
ATOM 2228 O O . TYR A 1 268 ? -18.547 25.969 38.312 1 37.16 268 TYR A O 1
ATOM 2236 N N . LYS A 1 269 ? -16.875 27.219 37.5 1 33.84 269 LYS A N 1
ATOM 2237 C CA . LYS A 1 269 ? -16.062 26.312 38.312 1 33.84 269 LYS A CA 1
ATOM 2238 C C . LYS A 1 269 ? -15.68 26.953 39.656 1 33.84 269 LYS A C 1
ATOM 2240 O O . LYS A 1 269 ? -15.336 28.141 39.688 1 33.84 269 LYS A O 1
ATOM 2245 N N . MET B 1 1 ? 21.688 -17.031 8.523 1 25 1 MET B N 1
ATOM 2246 C CA . MET B 1 1 ? 21.781 -16.938 7.066 1 25 1 MET B CA 1
ATOM 2247 C C . MET B 1 1 ? 20.484 -16.406 6.469 1 25 1 MET B C 1
ATOM 2249 O O . MET B 1 1 ? 19.406 -16.922 6.746 1 25 1 MET B O 1
ATOM 2253 N N . TYR B 1 2 ? 20.281 -15.195 6.273 1 32.5 2 TYR B N 1
ATOM 2254 C CA . TYR B 1 2 ? 19.078 -14.586 5.73 1 32.5 2 TYR B CA 1
ATOM 2255 C C . TYR B 1 2 ? 18.562 -15.367 4.523 1 32.5 2 TYR B C 1
ATOM 2257 O O . TYR B 1 2 ? 19.281 -15.508 3.525 1 32.5 2 TYR B O 1
ATOM 2265 N N . ASP B 1 3 ? 18.078 -16.516 4.605 1 43.94 3 ASP B N 1
ATOM 2266 C CA . ASP B 1 3 ? 17.516 -17.297 3.506 1 43.94 3 ASP B CA 1
ATOM 2267 C C . ASP B 1 3 ? 16.859 -16.391 2.467 1 43.94 3 ASP B C 1
ATOM 2269 O O . ASP B 1 3 ? 15.898 -15.688 2.773 1 43.94 3 ASP B O 1
ATOM 2273 N N . LEU B 1 4 ? 17.734 -15.883 1.629 1 56.47 4 LEU B N 1
ATOM 2274 C CA . LEU B 1 4 ? 17.281 -15.078 0.505 1 56.47 4 LEU B CA 1
ATOM 2275 C C . LEU B 1 4 ? 16.062 -15.711 -0.163 1 56.47 4 LEU B C 1
ATOM 2277 O O . LEU B 1 4 ? 16.078 -16.891 -0.499 1 56.47 4 LEU B O 1
ATOM 2281 N N . PRO B 1 5 ? 14.891 -14.984 -0.141 1 81.69 5 PRO B N 1
ATOM 2282 C CA . PRO B 1 5 ? 13.695 -15.531 -0.796 1 81.69 5 PRO B CA 1
ATOM 2283 C C . PRO B 1 5 ? 13.969 -15.977 -2.23 1 81.69 5 PRO B C 1
ATOM 2285 O O . PRO B 1 5 ? 14.82 -15.398 -2.912 1 81.69 5 PRO B O 1
ATOM 2288 N N . LEU B 1 6 ? 13.75 -17.203 -2.629 1 94.62 6 LEU B N 1
ATOM 2289 C CA . LEU B 1 6 ? 13.914 -17.766 -3.963 1 94.62 6 LEU B CA 1
ATOM 2290 C C . LEU B 1 6 ? 13.586 -16.734 -5.035 1 94.62 6 LEU B C 1
ATOM 2292 O O . LEU B 1 6 ? 14.125 -16.781 -6.145 1 94.62 6 LEU B O 1
ATOM 2296 N N . ILE B 1 7 ? 12.844 -15.734 -4.664 1 95 7 ILE B N 1
ATOM 2297 C CA . ILE B 1 7 ? 12.406 -14.727 -5.621 1 95 7 ILE B CA 1
ATOM 2298 C C . ILE B 1 7 ? 13.602 -13.875 -6.055 1 95 7 ILE B C 1
ATOM 2300 O O . ILE B 1 7 ? 13.602 -13.297 -7.141 1 95 7 ILE B O 1
ATOM 2304 N N . ASP B 1 8 ? 14.633 -13.781 -5.273 1 93.38 8 ASP B N 1
ATOM 2305 C CA . ASP B 1 8 ? 15.812 -12.977 -5.566 1 93.38 8 ASP B CA 1
ATOM 2306 C C . ASP B 1 8 ? 16.656 -13.633 -6.656 1 93.38 8 ASP B C 1
ATOM 2308 O O . ASP B 1 8 ? 17.562 -12.992 -7.215 1 93.38 8 ASP B O 1
ATOM 2312 N N . ASN B 1 9 ? 16.406 -14.906 -6.945 1 95.81 9 ASN B N 1
ATOM 2313 C CA . ASN B 1 9 ? 17.109 -15.602 -8.023 1 95.81 9 ASN B CA 1
ATOM 2314 C C . ASN B 1 9 ? 16.578 -15.188 -9.391 1 95.81 9 ASN B C 1
ATOM 2316 O O . ASN B 1 9 ? 17.203 -15.477 -10.414 1 95.81 9 ASN B O 1
ATOM 2320 N N . LEU B 1 10 ? 15.43 -14.57 -9.43 1 96.56 10 LEU B N 1
ATOM 2321 C CA . LEU B 1 10 ? 14.883 -14.023 -10.664 1 96.56 10 LEU B CA 1
ATOM 2322 C C . LEU B 1 10 ? 15.766 -12.891 -11.188 1 96.56 10 LEU B C 1
ATOM 2324 O O . LEU B 1 10 ? 16.234 -12.055 -10.414 1 96.56 10 LEU B O 1
ATOM 2328 N N . PRO B 1 11 ? 16.062 -12.891 -12.445 1 96.75 11 PRO B N 1
ATOM 2329 C CA . PRO B 1 11 ? 16.781 -11.742 -13 1 96.75 11 PRO B CA 1
ATOM 2330 C C . PRO B 1 11 ? 15.977 -10.453 -12.953 1 96.75 11 PRO B C 1
ATOM 2332 O O . PRO B 1 11 ? 14.781 -10.484 -12.648 1 96.75 11 PRO B O 1
ATOM 2335 N N . VAL B 1 12 ? 16.656 -9.414 -13.242 1 97.56 12 VAL B N 1
ATOM 2336 C CA . VAL B 1 12 ? 15.984 -8.117 -13.305 1 97.56 12 VAL B CA 1
ATOM 2337 C C . VAL B 1 12 ? 14.914 -8.141 -14.391 1 97.56 12 VAL B C 1
ATOM 2339 O O . VAL B 1 12 ? 15.203 -8.445 -15.547 1 97.56 12 VAL B O 1
ATOM 2342 N N . ILE B 1 13 ? 13.719 -7.852 -14.008 1 98.25 13 ILE B N 1
ATOM 2343 C CA . ILE B 1 13 ? 12.594 -7.848 -14.938 1 98.25 13 ILE B CA 1
ATOM 2344 C C . ILE B 1 13 ? 12.383 -6.441 -15.492 1 98.25 13 ILE B C 1
ATOM 2346 O O . ILE B 1 13 ? 12.328 -5.469 -14.734 1 98.25 13 ILE B O 1
ATOM 2350 N N . LYS B 1 14 ? 12.227 -6.34 -16.812 1 97.44 14 LYS B N 1
ATOM 2351 C CA . LYS B 1 14 ? 12.109 -5.051 -17.484 1 97.44 14 LYS B CA 1
ATOM 2352 C C . LYS B 1 14 ? 10.664 -4.77 -17.875 1 97.44 14 LYS B C 1
ATOM 2354 O O . LYS B 1 14 ? 10.266 -3.611 -18.016 1 97.44 14 LYS B O 1
ATOM 2359 N N . ARG B 1 15 ? 9.969 -5.84 -18.109 1 98 15 ARG B N 1
ATOM 2360 C CA . ARG B 1 15 ? 8.594 -5.695 -18.578 1 98 15 ARG B CA 1
ATOM 2361 C C . ARG B 1 15 ? 7.766 -6.93 -18.234 1 98 15 ARG B C 1
ATOM 2363 O O . ARG B 1 15 ? 8.312 -8.023 -18.062 1 98 15 ARG B O 1
ATOM 2370 N N . ALA B 1 16 ? 6.5 -6.738 -18.094 1 98.56 16 ALA B N 1
ATOM 2371 C CA . ALA B 1 16 ? 5.535 -7.816 -17.891 1 98.56 16 ALA B CA 1
ATOM 2372 C C . ALA B 1 16 ? 4.246 -7.547 -18.656 1 98.56 16 ALA B C 1
ATOM 2374 O O . ALA B 1 16 ? 3.75 -6.418 -18.688 1 98.56 16 ALA B O 1
ATOM 2375 N N . ARG B 1 17 ? 3.775 -8.5 -19.312 1 97.75 17 ARG B N 1
ATOM 2376 C CA . ARG B 1 17 ? 2.551 -8.391 -20.109 1 97.75 17 ARG B CA 1
ATOM 2377 C C . ARG B 1 17 ? 1.807 -9.719 -20.141 1 97.75 17 ARG B C 1
ATOM 2379 O O . ARG B 1 17 ? 2.424 -10.773 -20.297 1 97.75 17 ARG B O 1
ATOM 2386 N N . PHE B 1 18 ? 0.466 -9.617 -19.938 1 97.38 18 PHE B N 1
ATOM 2387 C CA . PHE B 1 18 ? -0.372 -10.805 -19.859 1 97.38 18 PHE B CA 1
ATOM 2388 C C . PHE B 1 18 ? 0.112 -11.742 -18.766 1 97.38 18 PHE B C 1
ATOM 2390 O O . PHE B 1 18 ? -0.026 -11.438 -17.578 1 97.38 18 PHE B O 1
ATOM 2397 N N . PHE B 1 19 ? 0.771 -12.82 -19.203 1 98.62 19 PHE B N 1
ATOM 2398 C CA . PHE B 1 19 ? 1.258 -13.758 -18.188 1 98.62 19 PHE B CA 1
ATOM 2399 C C . PHE B 1 19 ? 2.744 -14.031 -18.375 1 98.62 19 PHE B C 1
ATOM 2401 O O . PHE B 1 19 ? 3.246 -15.078 -17.969 1 98.62 19 PHE B O 1
ATOM 2408 N N . TYR B 1 20 ? 3.428 -13.031 -18.969 1 98.88 20 TYR B N 1
ATOM 2409 C CA . TYR B 1 20 ? 4.844 -13.203 -19.266 1 98.88 20 TYR B CA 1
ATOM 2410 C C . TYR B 1 20 ? 5.676 -12.094 -18.625 1 98.88 20 TYR B C 1
ATOM 2412 O O . TYR B 1 20 ? 5.23 -10.945 -18.547 1 98.88 20 TYR B O 1
ATOM 2420 N N . LEU B 1 21 ? 6.805 -12.453 -18.219 1 98.75 21 LEU B N 1
ATOM 2421 C CA . LEU B 1 21 ? 7.852 -11.539 -17.781 1 98.75 21 LEU B CA 1
ATOM 2422 C C . LEU B 1 21 ? 9 -11.508 -18.781 1 98.75 21 LEU B C 1
ATOM 2424 O O . LEU B 1 21 ? 9.336 -12.531 -19.375 1 98.75 21 LEU B O 1
ATOM 2428 N N . TYR B 1 22 ? 9.594 -10.406 -18.922 1 98.75 22 TYR B N 1
ATOM 2429 C CA . TYR B 1 22 ? 10.758 -10.227 -19.781 1 98.75 22 TYR B CA 1
ATOM 2430 C C . TYR B 1 22 ? 11.906 -9.594 -19.016 1 98.75 22 TYR B C 1
ATOM 2432 O O . TYR B 1 22 ? 11.758 -8.523 -18.422 1 98.75 22 TYR B O 1
ATOM 2440 N N . ASP B 1 23 ? 13.055 -10.219 -19.031 1 98.12 23 ASP B N 1
ATOM 2441 C CA . ASP B 1 23 ? 14.18 -9.688 -18.266 1 98.12 23 ASP B CA 1
ATOM 2442 C C . ASP B 1 23 ? 15 -8.711 -19.109 1 98.12 23 ASP B C 1
ATOM 2444 O O . ASP B 1 23 ? 14.648 -8.414 -20.25 1 98.12 23 ASP B O 1
ATOM 2448 N N . ILE B 1 24 ? 16.031 -8.211 -18.547 1 96.44 24 ILE B N 1
ATOM 2449 C CA . ILE B 1 24 ? 16.812 -7.141 -19.156 1 96.44 24 ILE B CA 1
ATOM 2450 C C . ILE B 1 24 ? 17.609 -7.691 -20.328 1 96.44 24 ILE B C 1
ATOM 2452 O O . ILE B 1 24 ? 18.109 -6.93 -21.172 1 96.44 24 ILE B O 1
ATOM 2456 N N . HIS B 1 25 ? 17.75 -9.008 -20.484 1 96.88 25 HIS B N 1
ATOM 2457 C CA . HIS B 1 25 ? 18.5 -9.625 -21.562 1 96.88 25 HIS B CA 1
ATOM 2458 C C . HIS B 1 25 ? 17.562 -10.141 -22.656 1 96.88 25 HIS B C 1
ATOM 2460 O O . HIS B 1 25 ? 18.016 -10.734 -23.641 1 96.88 25 HIS B O 1
ATOM 2466 N N . GLY B 1 26 ? 16.266 -10.008 -22.453 1 96.69 26 GLY B N 1
ATOM 2467 C CA . GLY B 1 26 ? 15.297 -10.375 -23.484 1 96.69 26 GLY B CA 1
ATOM 2468 C C . GLY B 1 26 ? 14.719 -11.758 -23.297 1 96.69 26 GLY B C 1
ATOM 2469 O O . GLY B 1 26 ? 13.906 -12.211 -24.094 1 96.69 26 GLY B O 1
ATOM 2470 N N . LYS B 1 27 ? 15.117 -12.414 -22.281 1 98.19 27 LYS B N 1
ATOM 2471 C CA . LYS B 1 27 ? 14.547 -13.727 -22 1 98.19 27 LYS B CA 1
ATOM 2472 C C . LYS B 1 27 ? 13.125 -13.602 -21.453 1 98.19 27 LYS B C 1
ATOM 2474 O O . LYS B 1 27 ? 12.844 -12.719 -20.641 1 98.19 27 LYS B O 1
ATOM 2479 N N . ARG B 1 28 ? 12.32 -14.539 -21.953 1 98.38 28 ARG B N 1
ATOM 2480 C CA . ARG B 1 28 ? 10.922 -14.547 -21.547 1 98.38 28 ARG B CA 1
ATOM 2481 C C . ARG B 1 28 ? 10.664 -15.633 -20.516 1 98.38 28 ARG B C 1
ATOM 2483 O O . ARG B 1 28 ? 11.211 -16.734 -20.609 1 98.38 28 ARG B O 1
ATOM 2490 N N . TYR B 1 29 ? 9.797 -15.328 -19.547 1 98.81 29 TYR B N 1
ATOM 2491 C CA . TYR B 1 29 ? 9.359 -16.281 -18.547 1 98.81 29 TYR B CA 1
ATOM 2492 C C . TYR B 1 29 ? 7.84 -16.375 -18.5 1 98.81 29 TYR B C 1
ATOM 2494 O O . TYR B 1 29 ? 7.156 -15.344 -18.438 1 98.81 29 TYR B O 1
ATOM 2502 N N . LEU B 1 30 ? 7.285 -17.562 -18.609 1 98.88 30 LEU B N 1
ATOM 2503 C CA . LEU B 1 30 ? 5.879 -17.734 -18.266 1 98.88 30 LEU B CA 1
ATOM 2504 C C . LEU B 1 30 ? 5.68 -17.641 -16.75 1 98.88 30 LEU B C 1
ATOM 2506 O O . LEU B 1 30 ? 6.23 -18.453 -16 1 98.88 30 LEU B O 1
ATOM 2510 N N . ASP B 1 31 ? 4.977 -16.672 -16.281 1 98.81 31 ASP B N 1
ATOM 2511 C CA . ASP B 1 31 ? 4.789 -16.438 -14.859 1 98.81 31 ASP B CA 1
ATOM 2512 C C . ASP B 1 31 ? 3.66 -17.297 -14.305 1 98.81 31 ASP B C 1
ATOM 2514 O O . ASP B 1 31 ? 2.486 -16.938 -14.406 1 98.81 31 ASP B O 1
ATOM 2518 N N . LEU B 1 32 ? 4.047 -18.328 -13.609 1 98.88 32 LEU B N 1
ATOM 2519 C CA . LEU B 1 32 ? 3.076 -19.234 -13.008 1 98.88 32 LEU B CA 1
ATOM 2520 C C . LEU B 1 32 ? 2.908 -18.938 -11.516 1 98.88 32 LEU B C 1
ATOM 2522 O O . LEU B 1 32 ? 2.188 -19.656 -10.82 1 98.88 32 LEU B O 1
ATOM 2526 N N . TYR B 1 33 ? 3.561 -17.984 -11.055 1 98.31 33 TYR B N 1
ATOM 2527 C CA . TYR B 1 33 ? 3.438 -17.547 -9.664 1 98.31 33 TYR B CA 1
ATOM 2528 C C . TYR B 1 33 ? 2.383 -16.469 -9.523 1 98.31 33 TYR B C 1
ATOM 2530 O O . TYR B 1 33 ? 1.546 -16.516 -8.617 1 98.31 33 TYR B O 1
ATOM 2538 N N . LEU B 1 34 ? 2.48 -15.5 -10.508 1 98.25 34 LEU B N 1
ATOM 2539 C CA . LEU B 1 34 ? 1.552 -14.375 -10.586 1 98.25 34 LEU B CA 1
ATOM 2540 C C . LEU B 1 34 ? 1.484 -13.633 -9.258 1 98.25 34 LEU B C 1
ATOM 2542 O O . LEU B 1 34 ? 0.403 -13.242 -8.812 1 98.25 34 LEU B O 1
ATOM 2546 N N . ASN B 1 35 ? 2.619 -13.547 -8.562 1 97.69 35 ASN B N 1
ATOM 2547 C CA . ASN B 1 35 ? 2.76 -12.867 -7.285 1 97.69 35 ASN B CA 1
ATOM 2548 C C . ASN B 1 35 ? 1.802 -13.43 -6.238 1 97.69 35 ASN B C 1
ATOM 2550 O O . ASN B 1 35 ? 1.086 -12.672 -5.578 1 97.69 35 ASN B O 1
ATOM 2554 N N . GLY B 1 36 ? 1.79 -14.758 -6.184 1 95.69 36 GLY B N 1
ATOM 2555 C CA . GLY B 1 36 ? 0.958 -15.43 -5.199 1 95.69 36 GLY B CA 1
ATOM 2556 C C . GLY B 1 36 ? -0.527 -15.219 -5.434 1 95.69 36 GLY B C 1
ATOM 2557 O O . GLY B 1 36 ? -1.326 -15.312 -4.496 1 95.69 36 GLY B O 1
ATOM 2558 N N . GLY B 1 37 ? -0.899 -14.828 -6.617 1 96.56 37 GLY B N 1
ATOM 2559 C CA . GLY B 1 37 ? -2.305 -14.648 -6.938 1 96.56 37 GLY B CA 1
ATOM 2560 C C . GLY B 1 37 ? -2.705 -13.188 -7.059 1 96.56 37 GLY B C 1
ATOM 2561 O O . GLY B 1 37 ? -3.805 -12.875 -7.52 1 96.56 37 GLY B O 1
ATOM 2562 N N . ARG B 1 38 ? -1.854 -12.289 -6.727 1 97.12 38 ARG B N 1
ATOM 2563 C CA . ARG B 1 38 ? -2.162 -10.867 -6.832 1 97.12 38 ARG B CA 1
ATOM 2564 C C . ARG B 1 38 ? -2.332 -10.445 -8.289 1 97.12 38 ARG B C 1
ATOM 2566 O O . ARG B 1 38 ? -3.092 -9.523 -8.586 1 97.12 38 ARG B O 1
ATOM 2573 N N . ASN B 1 39 ? -1.618 -11.117 -9.156 1 97.75 39 ASN B N 1
ATOM 2574 C CA . ASN B 1 39 ? -1.767 -10.906 -10.594 1 97.75 39 ASN B CA 1
ATOM 2575 C C . ASN B 1 39 ? -2.627 -11.992 -11.234 1 97.75 39 ASN B C 1
ATOM 2577 O O . ASN B 1 39 ? -2.334 -12.445 -12.344 1 97.75 39 ASN B O 1
ATOM 2581 N N . PHE B 1 40 ? -3.674 -12.359 -10.547 1 97.5 40 PHE B N 1
ATOM 2582 C CA . PHE B 1 40 ? -4.535 -13.469 -10.945 1 97.5 40 PHE B CA 1
ATOM 2583 C C . PHE B 1 40 ? -5.012 -13.289 -12.383 1 97.5 40 PHE B C 1
ATOM 2585 O O . PHE B 1 40 ? -5.137 -14.266 -13.125 1 97.5 40 PHE B O 1
ATOM 2592 N N . LEU B 1 41 ? -5.266 -12.078 -12.828 1 96.56 41 LEU B N 1
ATOM 2593 C CA . LEU B 1 41 ? -5.77 -11.805 -14.172 1 96.56 41 LEU B CA 1
ATOM 2594 C C . LEU B 1 41 ? -4.625 -11.477 -15.125 1 96.56 41 LEU B C 1
ATOM 2596 O O . LEU B 1 41 ? -4.859 -11.109 -16.281 1 96.56 41 LEU B O 1
ATOM 2600 N N . GLY B 1 42 ? -3.395 -11.547 -14.609 1 97.19 42 GLY B N 1
ATOM 2601 C CA . GLY B 1 42 ? -2.234 -11.211 -15.414 1 97.19 42 GLY B CA 1
ATOM 2602 C C . GLY B 1 42 ? -1.811 -9.766 -15.273 1 97.19 42 GLY B C 1
ATOM 2603 O O . GLY B 1 42 ? -2.279 -9.055 -14.375 1 97.19 42 GLY B O 1
ATOM 2604 N N . TYR B 1 43 ? -0.851 -9.383 -16.141 1 97.88 43 TYR B N 1
ATOM 2605 C CA . TYR B 1 43 ? -0.299 -8.039 -16.141 1 97.88 43 TYR B CA 1
ATOM 2606 C C . TYR B 1 43 ? -1.021 -7.145 -17.141 1 97.88 43 TYR B C 1
ATOM 2608 O O . TYR B 1 43 ? -1.5 -7.625 -18.172 1 97.88 43 TYR B O 1
ATOM 2616 N N . ARG B 1 44 ? -1.052 -5.855 -16.797 1 95.94 44 ARG B N 1
ATOM 2617 C CA . ARG B 1 44 ? -1.632 -4.828 -17.656 1 95.94 44 ARG B CA 1
ATOM 2618 C C . ARG B 1 44 ? -3.084 -5.152 -18 1 95.94 44 ARG B C 1
ATOM 2620 O O . ARG B 1 44 ? -3.473 -5.156 -19.172 1 95.94 44 ARG B O 1
ATOM 2627 N N . VAL B 1 45 ? -3.828 -5.441 -16.984 1 94.94 45 VAL B N 1
ATOM 2628 C CA . VAL B 1 45 ? -5.25 -5.738 -17.125 1 94.94 45 VAL B CA 1
ATOM 2629 C C . VAL B 1 45 ? -5.961 -4.562 -17.797 1 94.94 45 VAL B C 1
ATOM 2631 O O . VAL B 1 45 ? -5.734 -3.404 -17.438 1 94.94 45 VAL B O 1
ATOM 2634 N N . GLN B 1 46 ? -6.801 -4.816 -18.703 1 93.25 46 GLN B N 1
ATOM 2635 C CA . GLN B 1 46 ? -7.48 -3.789 -19.469 1 93.25 46 GLN B CA 1
ATOM 2636 C C . GLN B 1 46 ? -8.219 -2.811 -18.562 1 93.25 46 GLN B C 1
ATOM 2638 O O . GLN B 1 46 ? -8.969 -3.225 -17.672 1 93.25 46 GLN B O 1
ATOM 2643 N N . GLY B 1 47 ? -7.969 -1.564 -18.734 1 94.31 47 GLY B N 1
ATOM 2644 C CA . GLY B 1 47 ? -8.695 -0.514 -18.047 1 94.31 47 GLY B CA 1
ATOM 2645 C C . GLY B 1 47 ? -8.039 -0.09 -16.75 1 94.31 47 GLY B C 1
ATOM 2646 O O . GLY B 1 47 ? -8.281 1.015 -16.25 1 94.31 47 GLY B O 1
ATOM 2647 N N . LEU B 1 48 ? -7.266 -0.934 -16.172 1 92.94 48 LEU B N 1
ATOM 2648 C CA . LEU B 1 48 ? -6.699 -0.662 -14.859 1 92.94 48 LEU B CA 1
ATOM 2649 C C . LEU B 1 48 ? -5.73 0.514 -14.914 1 92.94 48 LEU B C 1
ATOM 2651 O O . LEU B 1 48 ? -5.809 1.428 -14.086 1 92.94 48 LEU B O 1
ATOM 2655 N N . ASN B 1 49 ? -4.844 0.477 -15.883 1 91.69 49 ASN B N 1
ATOM 2656 C CA . ASN B 1 49 ? -3.861 1.548 -16.016 1 91.69 49 ASN B CA 1
ATOM 2657 C C . ASN B 1 49 ? -4.535 2.895 -16.266 1 91.69 49 ASN B C 1
ATOM 2659 O O . ASN B 1 49 ? -4.105 3.916 -15.734 1 91.69 49 ASN B O 1
ATOM 2663 N N . ARG B 1 50 ? -5.5 2.869 -17.094 1 93.44 50 ARG B N 1
ATOM 2664 C CA . ARG B 1 50 ? -6.223 4.098 -17.406 1 93.44 50 ARG B CA 1
ATOM 2665 C C . ARG B 1 50 ? -6.895 4.668 -16.156 1 93.44 50 ARG B C 1
ATOM 2667 O O . ARG B 1 50 ? -6.836 5.875 -15.914 1 93.44 50 ARG B O 1
ATOM 2674 N N . LEU B 1 51 ? -7.547 3.824 -15.43 1 94 51 LEU B N 1
ATOM 2675 C CA . LEU B 1 51 ? -8.227 4.242 -14.211 1 94 51 LEU B CA 1
ATOM 2676 C C . LEU B 1 51 ? -7.238 4.816 -13.203 1 94 51 LEU B C 1
ATOM 2678 O O . LEU B 1 51 ? -7.523 5.824 -12.555 1 94 51 LEU B O 1
ATOM 2682 N N . PHE B 1 52 ? -6.211 4.156 -13.125 1 92.5 52 PHE B N 1
ATOM 2683 C CA . PHE B 1 52 ? -5.16 4.602 -12.219 1 92.5 52 PHE B CA 1
ATOM 2684 C C . PHE B 1 52 ? -4.664 5.988 -12.609 1 92.5 52 PHE B C 1
ATOM 2686 O O . PHE B 1 52 ? -4.582 6.883 -11.766 1 92.5 52 PHE B O 1
ATOM 2693 N N . LYS B 1 53 ? -4.312 6.156 -13.844 1 92.44 53 LYS B N 1
ATOM 2694 C CA . LYS B 1 53 ? -3.82 7.43 -14.352 1 92.44 53 LYS B CA 1
ATOM 2695 C C . LYS B 1 53 ? -4.832 8.547 -14.117 1 92.44 53 LYS B C 1
ATOM 2697 O O . LYS B 1 53 ? -4.469 9.633 -13.664 1 92.44 53 LYS B O 1
ATOM 2702 N N . GLN B 1 54 ? -6.043 8.273 -14.391 1 94.38 54 GLN B N 1
ATOM 2703 C CA . GLN B 1 54 ? -7.102 9.266 -14.273 1 94.38 54 GLN B CA 1
ATOM 2704 C C . GLN B 1 54 ? -7.285 9.703 -12.82 1 94.38 54 GLN B C 1
ATOM 2706 O O . GLN B 1 54 ? -7.418 10.891 -12.531 1 94.38 54 GLN B O 1
ATOM 2711 N N . THR B 1 55 ? -7.285 8.773 -11.914 1 95 55 THR B N 1
ATOM 2712 C CA . THR B 1 55 ? -7.527 9.07 -10.508 1 95 55 THR B CA 1
ATOM 2713 C C . THR B 1 55 ? -6.324 9.789 -9.891 1 95 55 THR B C 1
ATOM 2715 O O . THR B 1 55 ? -6.488 10.75 -9.141 1 95 55 THR B O 1
ATOM 2718 N N . MET B 1 56 ? -5.16 9.367 -10.258 1 93.75 56 MET B N 1
ATOM 2719 C CA . MET B 1 56 ? -3.934 9.992 -9.773 1 93.75 56 MET B CA 1
ATOM 2720 C C . MET B 1 56 ? -3.818 11.43 -10.281 1 93.75 56 MET B C 1
ATOM 2722 O O . MET B 1 56 ? -3.359 12.312 -9.555 1 93.75 56 MET B O 1
ATOM 2726 N N . SER B 1 57 ? -4.199 11.602 -11.539 1 94.88 57 SER B N 1
ATOM 2727 C CA . SER B 1 57 ? -4.098 12.922 -12.141 1 94.88 57 SER B CA 1
ATOM 2728 C C . SER B 1 57 ? -5.008 13.922 -11.438 1 94.88 57 SER B C 1
ATOM 2730 O O . SER B 1 57 ? -4.793 15.133 -11.523 1 94.88 57 SER B O 1
ATOM 2732 N N . ARG B 1 58 ? -5.996 13.43 -10.742 1 96.75 58 ARG B N 1
ATOM 2733 C CA . ARG B 1 58 ? -6.902 14.289 -9.984 1 96.75 58 ARG B CA 1
ATOM 2734 C C . ARG B 1 58 ? -6.379 14.539 -8.578 1 96.75 58 ARG B C 1
ATOM 2736 O O . ARG B 1 58 ? -6.992 15.273 -7.801 1 96.75 58 ARG B O 1
ATOM 2743 N N . GLY B 1 59 ? -5.285 13.906 -8.211 1 97.44 59 GLY B N 1
ATOM 2744 C CA . GLY B 1 59 ? -4.66 14.094 -6.91 1 97.44 59 GLY B CA 1
ATOM 2745 C C . GLY B 1 59 ? -5.332 13.305 -5.805 1 97.44 59 GLY B C 1
ATOM 2746 O O . GLY B 1 59 ? -5.133 13.586 -4.621 1 97.44 59 GLY B O 1
ATOM 2747 N N . LEU B 1 60 ? -6.113 12.312 -6.102 1 97.69 60 LEU B N 1
ATOM 2748 C CA . LEU B 1 60 ? -6.938 11.609 -5.133 1 97.69 60 LEU B CA 1
ATOM 2749 C C . LEU B 1 60 ? -6.18 10.43 -4.527 1 97.69 60 LEU B C 1
ATOM 2751 O O . LEU B 1 60 ? -6.613 9.281 -4.645 1 97.69 60 LEU B O 1
ATOM 2755 N N . ILE B 1 61 ? -5.098 10.734 -3.783 1 97.56 61 ILE B N 1
ATOM 2756 C CA . ILE B 1 61 ? -4.152 9.742 -3.291 1 97.56 61 ILE B CA 1
ATOM 2757 C C . ILE B 1 61 ? -4.223 9.672 -1.767 1 97.56 61 ILE B C 1
ATOM 2759 O O . ILE B 1 61 ? -3.375 9.047 -1.127 1 97.56 61 ILE B O 1
ATOM 2763 N N . SER B 1 62 ? -5.105 10.391 -1.147 1 97.94 62 SER B N 1
ATOM 2764 C CA . SER B 1 62 ? -5.316 10.391 0.297 1 97.94 62 SER B CA 1
ATOM 2765 C C . SER B 1 62 ? -6.594 9.648 0.673 1 97.94 62 SER B C 1
ATOM 2767 O O . SER B 1 62 ? -7.531 9.57 -0.123 1 97.94 62 SER B O 1
ATOM 2769 N N . PRO B 1 63 ? -6.602 9.078 1.817 1 97.31 63 PRO B N 1
ATOM 2770 C CA . PRO B 1 63 ? -7.781 8.32 2.227 1 97.31 63 PRO B CA 1
ATOM 2771 C C . PRO B 1 63 ? -8.938 9.219 2.668 1 97.31 63 PRO B C 1
ATOM 2773 O O . PRO B 1 63 ? -9.5 9.016 3.75 1 97.31 63 PRO B O 1
ATOM 2776 N N . TYR B 1 64 ? -9.305 10.141 1.862 1 97.38 64 TYR B N 1
ATOM 2777 C CA . TYR B 1 64 ? -10.438 11.039 2.064 1 97.38 64 TYR B CA 1
ATOM 2778 C C . TYR B 1 64 ? -11.68 10.516 1.364 1 97.38 64 TYR B C 1
ATOM 2780 O O . TYR B 1 64 ? -11.594 9.695 0.449 1 97.38 64 TYR B O 1
ATOM 2788 N N . PRO B 1 65 ? -12.836 10.977 1.843 1 96.38 65 PRO B N 1
ATOM 2789 C CA . PRO B 1 65 ? -14.062 10.516 1.195 1 96.38 65 PRO B CA 1
ATOM 2790 C C . PRO B 1 65 ? -14.07 10.781 -0.309 1 96.38 65 PRO B C 1
ATOM 2792 O O . PRO B 1 65 ? -13.672 11.859 -0.752 1 96.38 65 PRO B O 1
ATOM 2795 N N . SER B 1 66 ? -14.477 9.828 -1.052 1 95.12 66 SER B N 1
ATOM 2796 C CA . SER B 1 66 ? -14.547 9.914 -2.508 1 95.12 66 SER B CA 1
ATOM 2797 C C . SER B 1 66 ? -15.812 9.258 -3.041 1 95.12 66 SER B C 1
ATOM 2799 O O . SER B 1 66 ? -16.5 8.539 -2.311 1 95.12 66 SER B O 1
ATOM 2801 N N . VAL B 1 67 ? -16.078 9.453 -4.277 1 93.81 67 VAL B N 1
ATOM 2802 C CA . VAL B 1 67 ? -17.281 8.922 -4.918 1 93.81 67 VAL B CA 1
ATOM 2803 C C . VAL B 1 67 ? -17.156 7.41 -5.086 1 93.81 67 VAL B C 1
ATOM 2805 O O . VAL B 1 67 ? -18.156 6.715 -5.27 1 93.81 67 VAL B O 1
ATOM 2808 N N . PHE B 1 68 ? -16.016 6.863 -4.949 1 95.81 68 PHE B N 1
ATOM 2809 C CA . PHE B 1 68 ? -15.758 5.469 -5.293 1 95.81 68 PHE B CA 1
ATOM 2810 C C . PHE B 1 68 ? -16.234 4.543 -4.176 1 95.81 68 PHE B C 1
ATOM 2812 O O . PHE B 1 68 ? -16.391 3.34 -4.391 1 95.81 68 PHE B O 1
ATOM 2819 N N . LYS B 1 69 ? -16.391 5.059 -2.977 1 95.94 69 LYS B N 1
ATOM 2820 C CA . LYS B 1 69 ? -16.75 4.211 -1.843 1 95.94 69 LYS B CA 1
ATOM 2821 C C . LYS B 1 69 ? -18.062 3.473 -2.104 1 95.94 69 LYS B C 1
ATOM 2823 O O . LYS B 1 69 ? -18.109 2.246 -1.999 1 95.94 69 LYS B O 1
ATOM 2828 N N . ASN B 1 70 ? -19.078 4.191 -2.533 1 95.69 70 ASN B N 1
ATOM 2829 C CA . ASN B 1 70 ? -20.375 3.572 -2.779 1 95.69 70 ASN B CA 1
ATOM 2830 C C . ASN B 1 70 ? -20.312 2.602 -3.955 1 95.69 70 ASN B C 1
ATOM 2832 O O . ASN B 1 70 ? -20.969 1.553 -3.934 1 95.69 70 ASN B O 1
ATOM 2836 N N . GLN B 1 71 ? -19.625 2.988 -4.953 1 96.5 71 GLN B N 1
ATOM 2837 C CA . GLN B 1 71 ? -19.453 2.105 -6.105 1 96.5 71 GLN B CA 1
ATOM 2838 C C . GLN B 1 71 ? -18.781 0.797 -5.707 1 96.5 71 GLN B C 1
ATOM 2840 O O . GLN B 1 71 ? -19.172 -0.276 -6.172 1 96.5 71 GLN B O 1
ATOM 2845 N N . PHE B 1 72 ? -17.812 0.913 -4.883 1 98.38 72 PHE B N 1
ATOM 2846 C CA . PHE B 1 72 ? -17.109 -0.264 -4.383 1 98.38 72 PHE B CA 1
ATOM 2847 C C . PHE B 1 72 ? -18.047 -1.151 -3.572 1 98.38 72 PHE B C 1
ATOM 2849 O O . PHE B 1 72 ? -18.078 -2.369 -3.764 1 98.38 72 PHE B O 1
ATOM 2856 N N . ILE B 1 73 ? -18.828 -0.535 -2.695 1 97.94 73 ILE B N 1
ATOM 2857 C CA . ILE B 1 73 ? -19.797 -1.263 -1.865 1 97.94 73 ILE B CA 1
ATOM 2858 C C . ILE B 1 73 ? -20.75 -2.059 -2.754 1 97.94 73 ILE B C 1
ATOM 2860 O O . ILE B 1 73 ? -20.969 -3.252 -2.529 1 97.94 73 ILE B O 1
ATOM 2864 N N . ASN B 1 74 ? -21.25 -1.45 -3.764 1 97.44 74 ASN B N 1
ATOM 2865 C CA . ASN B 1 74 ? -22.188 -2.104 -4.676 1 97.44 74 ASN B CA 1
ATOM 2866 C C . ASN B 1 74 ? -21.547 -3.309 -5.359 1 97.44 74 ASN B C 1
ATOM 2868 O O . ASN B 1 74 ? -22.188 -4.359 -5.492 1 97.44 74 ASN B O 1
ATOM 2872 N N . LEU B 1 75 ? -20.344 -3.152 -5.75 1 97.81 75 LEU B N 1
ATOM 2873 C CA . LEU B 1 75 ? -19.672 -4.238 -6.457 1 97.81 75 LEU B CA 1
ATOM 2874 C C . LEU B 1 75 ? -19.375 -5.395 -5.508 1 97.81 75 LEU B C 1
ATOM 2876 O O . LEU B 1 75 ? -19.375 -6.559 -5.918 1 97.81 75 LEU B O 1
ATOM 2880 N N . VAL B 1 76 ? -19.016 -5.059 -4.234 1 98.19 76 VAL B N 1
ATOM 2881 C CA . VAL B 1 76 ? -18.781 -6.098 -3.238 1 98.19 76 VAL B CA 1
ATOM 2882 C C . VAL B 1 76 ? -20.016 -6.969 -3.096 1 98.19 76 VAL B C 1
ATOM 2884 O O . VAL B 1 76 ? -19.938 -8.195 -3.131 1 98.19 76 VAL B O 1
ATOM 2887 N N . PHE B 1 77 ? -21.172 -6.352 -3.045 1 97.44 77 PHE B N 1
ATOM 2888 C CA . PHE B 1 77 ? -22.406 -7.098 -2.838 1 97.44 77 PHE B CA 1
ATOM 2889 C C . PHE B 1 77 ? -22.859 -7.773 -4.129 1 97.44 77 PHE B C 1
ATOM 2891 O O . PHE B 1 77 ? -23.641 -8.719 -4.098 1 97.44 77 PHE B O 1
ATOM 2898 N N . THR B 1 78 ? -22.406 -7.242 -5.273 1 96.31 78 THR B N 1
ATOM 2899 C CA . THR B 1 78 ? -22.641 -7.941 -6.531 1 96.31 78 THR B CA 1
ATOM 2900 C C . THR B 1 78 ? -21.781 -9.195 -6.617 1 96.31 78 THR B C 1
ATOM 2902 O O . THR B 1 78 ? -22.219 -10.234 -7.098 1 96.31 78 THR B O 1
ATOM 2905 N N . PHE B 1 79 ? -20.562 -9.109 -6.137 1 95.69 79 PHE B N 1
ATOM 2906 C CA . PHE B 1 79 ? -19.609 -10.219 -6.184 1 95.69 79 PHE B CA 1
ATOM 2907 C C . PHE B 1 79 ? -20 -11.305 -5.188 1 95.69 79 PHE B C 1
ATOM 2909 O O . PHE B 1 79 ? -19.969 -12.492 -5.512 1 95.69 79 PHE B O 1
ATOM 2916 N N . PHE B 1 80 ? -20.344 -10.828 -3.959 1 96.06 80 PHE B N 1
ATOM 2917 C CA . PHE B 1 80 ? -20.875 -11.703 -2.914 1 96.06 80 PHE B CA 1
ATOM 2918 C C . PHE B 1 80 ? -22.344 -11.414 -2.654 1 96.06 80 PHE B C 1
ATOM 2920 O O . PHE B 1 80 ? -22.688 -10.742 -1.68 1 96.06 80 PHE B O 1
ATOM 2927 N N . LYS B 1 81 ? -23.203 -12.062 -3.322 1 93.94 81 LYS B N 1
ATOM 2928 C CA . LYS B 1 81 ? -24.625 -11.727 -3.375 1 93.94 81 LYS B CA 1
ATOM 2929 C C . LYS B 1 81 ? -25.312 -12.031 -2.047 1 93.94 81 LYS B C 1
ATOM 2931 O O . LYS B 1 81 ? -26.234 -11.32 -1.641 1 93.94 81 LYS B O 1
ATOM 2936 N N . GLU B 1 82 ? -24.859 -12.984 -1.35 1 94.75 82 GLU B N 1
ATOM 2937 C CA . GLU B 1 82 ? -25.547 -13.414 -0.138 1 94.75 82 GLU B CA 1
ATOM 2938 C C . GLU B 1 82 ? -24.844 -12.906 1.113 1 94.75 82 GLU B C 1
ATOM 2940 O O . GLU B 1 82 ? -25.188 -13.289 2.232 1 94.75 82 GLU B O 1
ATOM 2945 N N . ALA B 1 83 ? -23.828 -12.062 0.879 1 95.75 83 ALA B N 1
ATOM 2946 C CA . ALA B 1 83 ? -23.047 -11.602 2.02 1 95.75 83 ALA B CA 1
ATOM 2947 C C . ALA B 1 83 ? -23.906 -10.789 2.988 1 95.75 83 ALA B C 1
ATOM 2949 O O . ALA B 1 83 ? -24.688 -9.938 2.566 1 95.75 83 ALA B O 1
ATOM 2950 N N . GLY B 1 84 ? -23.812 -11.117 4.258 1 95.62 84 GLY B N 1
ATOM 2951 C CA . GLY B 1 84 ? -24.516 -10.398 5.301 1 95.62 84 GLY B CA 1
ATOM 2952 C C . GLY B 1 84 ? -23.688 -9.312 5.953 1 95.62 84 GLY B C 1
ATOM 2953 O O . GLY B 1 84 ? -23.672 -8.172 5.504 1 95.62 84 GLY B O 1
ATOM 2954 N N . SER B 1 85 ? -22.844 -9.695 6.973 1 97.25 85 SER B N 1
ATOM 2955 C CA . SER B 1 85 ? -21.953 -8.773 7.656 1 97.25 85 SER B CA 1
ATOM 2956 C C . SER B 1 85 ? -20.562 -8.75 7.008 1 97.25 85 SER B C 1
ATOM 2958 O O . SER B 1 85 ? -19.828 -9.742 7.074 1 97.25 85 SER B O 1
ATOM 2960 N N . VAL B 1 86 ? -20.281 -7.605 6.445 1 98.44 86 VAL B N 1
ATOM 2961 C CA . VAL B 1 86 ? -19.047 -7.48 5.672 1 98.44 86 VAL B CA 1
ATOM 2962 C C . VAL B 1 86 ? -18.141 -6.426 6.309 1 98.44 86 VAL B C 1
ATOM 2964 O O . VAL B 1 86 ? -18.609 -5.379 6.754 1 98.44 86 VAL B O 1
ATOM 2967 N N . TYR B 1 87 ? -16.891 -6.695 6.402 1 98.44 87 TYR B N 1
ATOM 2968 C CA . TYR B 1 87 ? -15.883 -5.762 6.895 1 98.44 87 TYR B CA 1
ATOM 2969 C C . TYR B 1 87 ? -14.758 -5.59 5.883 1 98.44 87 TYR B C 1
ATOM 2971 O O . TYR B 1 87 ? -14.312 -6.562 5.27 1 98.44 87 TYR B O 1
ATOM 2979 N N . ILE B 1 88 ? -14.312 -4.402 5.656 1 98.75 88 ILE B N 1
ATOM 2980 C CA . ILE B 1 88 ? -13.273 -4.09 4.68 1 98.75 88 ILE B CA 1
ATOM 2981 C C . ILE B 1 88 ? -12.016 -3.604 5.398 1 98.75 88 ILE B C 1
ATOM 2983 O O . ILE B 1 88 ? -12.078 -2.674 6.207 1 98.75 88 ILE B O 1
ATOM 2987 N N . PHE B 1 89 ? -10.891 -4.23 5.074 1 98.31 89 PHE B N 1
ATOM 2988 C CA . PHE B 1 89 ? -9.609 -3.902 5.695 1 98.31 89 PHE B CA 1
ATOM 2989 C C . PHE B 1 89 ? -8.586 -3.518 4.641 1 98.31 89 PHE B C 1
ATOM 2991 O O . PHE B 1 89 ? -8.625 -4.012 3.512 1 98.31 89 PHE B O 1
ATOM 2998 N N . LYS B 1 90 ? -7.637 -2.727 5.016 1 97.12 90 LYS B N 1
ATOM 2999 C CA . LYS B 1 90 ? -6.5 -2.4 4.16 1 97.12 90 LYS B CA 1
ATOM 3000 C C . LYS B 1 90 ? -5.484 -3.537 4.137 1 97.12 90 LYS B C 1
ATOM 3002 O O . LYS B 1 90 ? -4.945 -3.875 3.08 1 97.12 90 LYS B O 1
ATOM 3007 N N . LEU B 1 91 ? -5.266 -4.086 5.332 1 96.31 91 LEU B N 1
ATOM 3008 C CA . LEU B 1 91 ? -4.207 -5.082 5.445 1 96.31 91 LEU B CA 1
ATOM 3009 C C . LEU B 1 91 ? -4.781 -6.453 5.785 1 96.31 91 LEU B C 1
ATOM 3011 O O . LEU B 1 91 ? -5.641 -6.57 6.66 1 96.31 91 LEU B O 1
ATOM 3015 N N . GLU B 1 92 ? -4.301 -7.422 5.152 1 97.06 92 GLU B N 1
ATOM 3016 C CA . GLU B 1 92 ? -4.727 -8.797 5.398 1 97.06 92 GLU B CA 1
ATOM 3017 C C . GLU B 1 92 ? -4.473 -9.203 6.844 1 97.06 92 GLU B C 1
ATOM 3019 O O . GLU B 1 92 ? -5.293 -9.891 7.453 1 97.06 92 GLU B O 1
ATOM 3024 N N . LYS B 1 93 ? -3.314 -8.852 7.34 1 95.25 93 LYS B N 1
ATOM 3025 C CA . LYS B 1 93 ? -2.957 -9.211 8.711 1 95.25 93 LYS B CA 1
ATOM 3026 C C . LYS B 1 93 ? -4 -8.719 9.703 1 95.25 93 LYS B C 1
ATOM 3028 O O . LYS B 1 93 ? -4.379 -9.438 10.625 1 95.25 93 LYS B O 1
ATOM 3033 N N . ASP B 1 94 ? -4.418 -7.465 9.539 1 96.94 94 ASP B N 1
ATOM 3034 C CA . ASP B 1 94 ? -5.441 -6.902 10.422 1 96.94 94 ASP B CA 1
ATOM 3035 C C . ASP B 1 94 ? -6.762 -7.652 10.273 1 96.94 94 ASP B C 1
ATOM 3037 O O . ASP B 1 94 ? -7.445 -7.914 11.273 1 96.94 94 ASP B O 1
ATOM 3041 N N . ALA B 1 95 ? -7.145 -7.98 9.078 1 98.19 95 ALA B N 1
ATOM 3042 C CA . ALA B 1 95 ? -8.367 -8.727 8.812 1 98.19 95 ALA B CA 1
ATOM 3043 C C . ALA B 1 95 ? -8.336 -10.094 9.484 1 98.19 95 ALA B C 1
ATOM 3045 O O . ALA B 1 95 ? -9.32 -10.516 10.094 1 98.19 95 ALA B O 1
ATOM 3046 N N . LYS B 1 96 ? -7.242 -10.781 9.312 1 97.69 96 LYS B N 1
ATOM 3047 C CA . LYS B 1 96 ? -7.102 -12.102 9.914 1 97.69 96 LYS B CA 1
ATOM 3048 C C . LYS B 1 96 ? -7.164 -12.031 11.438 1 97.69 96 LYS B C 1
ATOM 3050 O O . LYS B 1 96 ? -7.805 -12.867 12.078 1 97.69 96 LYS B O 1
ATOM 3055 N N . GLU B 1 97 ? -6.469 -11.055 12.023 1 96.88 97 GLU B N 1
ATOM 3056 C CA . GLU B 1 97 ? -6.527 -10.875 13.469 1 96.88 97 GLU B CA 1
ATOM 3057 C C . GLU B 1 97 ? -7.961 -10.633 13.938 1 96.88 97 GLU B C 1
ATOM 3059 O O . GLU B 1 97 ? -8.391 -11.172 14.953 1 96.88 97 GLU B O 1
ATOM 3064 N N . PHE B 1 98 ? -8.648 -9.797 13.211 1 97.69 98 PHE B N 1
ATOM 3065 C CA . PHE B 1 98 ? -10.047 -9.5 13.5 1 97.69 98 PHE B CA 1
ATOM 3066 C C . PHE B 1 98 ? -10.875 -10.781 13.484 1 97.69 98 PHE B C 1
ATOM 3068 O O . PHE B 1 98 ? -11.656 -11.031 14.414 1 97.69 98 PHE B O 1
ATOM 3075 N N . LEU B 1 99 ? -10.68 -11.625 12.484 1 97.44 99 LEU B N 1
ATOM 3076 C CA . LEU B 1 99 ? -11.414 -12.875 12.328 1 97.44 99 LEU B CA 1
ATOM 3077 C C . LEU B 1 99 ? -11.102 -13.828 13.477 1 97.44 99 LEU B C 1
ATOM 3079 O O . LEU B 1 99 ? -12.016 -14.438 14.047 1 97.44 99 LEU B O 1
ATOM 3083 N N . LEU B 1 100 ? -9.867 -13.945 13.758 1 96.69 100 LEU B N 1
ATOM 3084 C CA . LEU B 1 100 ? -9.461 -14.836 14.836 1 96.69 100 LEU B CA 1
ATOM 3085 C C . LEU B 1 100 ? -10.062 -14.391 16.172 1 96.69 100 LEU B C 1
ATOM 3087 O O . LEU B 1 100 ? -10.547 -15.219 16.938 1 96.69 100 LEU B O 1
ATOM 3091 N N . SER B 1 101 ? -10 -13.086 16.438 1 96.12 101 SER B N 1
ATOM 3092 C CA . SER B 1 101 ? -10.516 -12.547 17.688 1 96.12 101 SER B CA 1
ATOM 3093 C C . SER B 1 101 ? -12.023 -12.734 17.797 1 96.12 101 SER B C 1
ATOM 3095 O O . SER B 1 101 ? -12.539 -13.031 18.875 1 96.12 101 SER B O 1
ATOM 3097 N N . LEU B 1 102 ? -12.719 -12.594 16.766 1 94.88 102 LEU B N 1
ATOM 3098 C CA . LEU B 1 102 ? -14.18 -12.602 16.781 1 94.88 102 LEU B CA 1
ATOM 3099 C C . LEU B 1 102 ? -14.711 -14.023 16.781 1 94.88 102 LEU B C 1
ATOM 3101 O O . LEU B 1 102 ? -15.758 -14.297 17.391 1 94.88 102 LEU B O 1
ATOM 3105 N N . THR B 1 103 ? -14.07 -14.922 16.125 1 94.06 103 THR B N 1
ATOM 3106 C CA . THR B 1 103 ? -14.633 -16.25 15.914 1 94.06 103 THR B CA 1
ATOM 3107 C C . THR B 1 103 ? -14.078 -17.25 16.938 1 94.06 103 THR B C 1
ATOM 3109 O O . THR B 1 103 ? -14.664 -18.297 17.172 1 94.06 103 THR B O 1
ATOM 3112 N N . GLY B 1 104 ? -12.93 -16.953 17.469 1 93.31 104 GLY B N 1
ATOM 3113 C CA . GLY B 1 104 ? -12.25 -17.906 18.344 1 93.31 104 GLY B CA 1
ATOM 3114 C C . GLY B 1 104 ? -11.602 -19.047 17.594 1 93.31 104 GLY B C 1
ATOM 3115 O O . GLY B 1 104 ? -11.047 -19.969 18.203 1 93.31 104 GLY B O 1
ATOM 3116 N N . LYS B 1 105 ? -11.727 -19.016 16.328 1 91.38 105 LYS B N 1
ATOM 3117 C CA . LYS B 1 105 ? -11.062 -20.016 15.492 1 91.38 105 LYS B CA 1
ATOM 3118 C C . LYS B 1 105 ? -9.57 -19.719 15.344 1 91.38 105 LYS B C 1
ATOM 3120 O O . LYS B 1 105 ? -9.141 -18.594 15.578 1 91.38 105 LYS B O 1
ATOM 3125 N N . ASN B 1 106 ? -8.789 -20.734 14.953 1 89.94 106 ASN B N 1
ATOM 3126 C CA . ASN B 1 106 ? -7.348 -20.516 14.945 1 89.94 106 ASN B CA 1
ATOM 3127 C C . ASN B 1 106 ? -6.711 -21 13.648 1 89.94 106 ASN B C 1
ATOM 3129 O O . ASN B 1 106 ? -5.488 -21.109 13.555 1 89.94 106 ASN B O 1
ATOM 3133 N N . LYS B 1 107 ? -7.602 -21.297 12.719 1 92.12 107 LYS B N 1
ATOM 3134 C CA . LYS B 1 107 ? -7.047 -21.828 11.477 1 92.12 107 LYS B CA 1
ATOM 3135 C C . LYS B 1 107 ? -7.793 -21.281 10.258 1 92.12 107 LYS B C 1
ATOM 3137 O O . LYS B 1 107 ? -9.008 -21.078 10.312 1 92.12 107 LYS B O 1
ATOM 3142 N N . PHE B 1 108 ? -7.031 -21.047 9.297 1 95.12 108 PHE B N 1
ATOM 3143 C CA . PHE B 1 108 ? -7.551 -20.719 7.977 1 95.12 108 PHE B CA 1
ATOM 3144 C C . PHE B 1 108 ? -7.406 -21.891 7.016 1 95.12 108 PHE B C 1
ATOM 3146 O O . PHE B 1 108 ? -6.418 -22.625 7.07 1 95.12 108 PHE B O 1
ATOM 3153 N N . PHE B 1 109 ? -8.391 -22.094 6.117 1 94.12 109 PHE B N 1
ATOM 3154 C CA . PHE B 1 109 ? -8.297 -23.219 5.195 1 94.12 109 PHE B CA 1
ATOM 3155 C C . PHE B 1 109 ? -8.625 -22.797 3.773 1 94.12 109 PHE B C 1
ATOM 3157 O O . PHE B 1 109 ? -9.422 -21.875 3.564 1 94.12 109 PHE B O 1
ATOM 3164 N N . MET B 1 110 ? -7.965 -23.484 2.898 1 94.31 110 MET B N 1
ATOM 3165 C CA . MET B 1 110 ? -8.094 -23.203 1.47 1 94.31 110 MET B CA 1
ATOM 3166 C C . MET B 1 110 ? -9.203 -24.047 0.856 1 94.31 110 MET B C 1
ATOM 3168 O O . MET B 1 110 ? -9.656 -25.031 1.461 1 94.31 110 MET B O 1
ATOM 3172 N N . PRO B 1 111 ? -9.625 -23.656 -0.339 1 93.62 111 PRO B N 1
ATOM 3173 C CA . PRO B 1 111 ? -10.758 -24.375 -0.938 1 93.62 111 PRO B CA 1
ATOM 3174 C C . PRO B 1 111 ? -10.453 -25.844 -1.212 1 93.62 111 PRO B C 1
ATOM 3176 O O . PRO B 1 111 ? -11.367 -26.672 -1.279 1 93.62 111 PRO B O 1
ATOM 3179 N N . TRP B 1 112 ? -9.227 -26.156 -1.356 1 92.06 112 TRP B N 1
ATOM 3180 C CA . TRP B 1 112 ? -8.875 -27.531 -1.694 1 92.06 112 TRP B CA 1
ATOM 3181 C C . TRP B 1 112 ? -8.523 -28.328 -0.442 1 92.06 112 TRP B C 1
ATOM 3183 O O . TRP B 1 112 ? -8.117 -29.484 -0.529 1 92.06 112 TRP B O 1
ATOM 3193 N N . GLU B 1 113 ? -8.688 -27.672 0.657 1 90.19 113 GLU B N 1
ATOM 3194 C CA . GLU B 1 113 ? -8.469 -28.375 1.925 1 90.19 113 GLU B CA 1
ATOM 3195 C C . GLU B 1 113 ? -9.789 -28.797 2.557 1 90.19 113 GLU B C 1
ATOM 3197 O O . GLU B 1 113 ? -10.812 -28.125 2.377 1 90.19 113 GLU B O 1
ATOM 3202 N N . LYS B 1 114 ? -9.75 -29.938 3.168 1 83.69 114 LYS B N 1
ATOM 3203 C CA . LYS B 1 114 ? -10.914 -30.438 3.9 1 83.69 114 LYS B CA 1
ATOM 3204 C C . LYS B 1 114 ? -10.797 -30.141 5.391 1 83.69 114 LYS B C 1
ATOM 3206 O O . LYS B 1 114 ? -10.188 -30.906 6.137 1 83.69 114 LYS B O 1
ATOM 3211 N N . GLU B 1 115 ? -11.078 -28.953 5.805 1 83.31 115 GLU B N 1
ATOM 3212 C CA . GLU B 1 115 ? -10.953 -28.562 7.207 1 83.31 115 GLU B CA 1
ATOM 3213 C C . GLU B 1 115 ? -12.062 -27.609 7.613 1 83.31 115 GLU B C 1
ATOM 3215 O O . GLU B 1 115 ? -12.969 -27.328 6.824 1 83.31 115 GLU B O 1
ATOM 3220 N N . GLU B 1 116 ? -12.125 -27.5 8.883 1 84.88 116 GLU B N 1
ATOM 3221 C CA . GLU B 1 116 ? -13.023 -26.484 9.438 1 84.88 116 GLU B CA 1
ATOM 3222 C C . GLU B 1 116 ? -12.242 -25.281 9.953 1 84.88 116 GLU B C 1
ATOM 3224 O O . GLU B 1 116 ? -11.094 -25.406 10.367 1 84.88 116 GLU B O 1
ATOM 3229 N N . GLY B 1 117 ? -12.867 -24.156 9.844 1 92.88 117 GLY B N 1
ATOM 3230 C CA . GLY B 1 117 ? -12.25 -22.906 10.266 1 92.88 117 GLY B CA 1
ATOM 3231 C C . GLY B 1 117 ? -12.711 -21.703 9.461 1 92.88 117 GLY B C 1
ATOM 3232 O O . GLY B 1 117 ? -13.883 -21.609 9.094 1 92.88 117 GLY B O 1
ATOM 3233 N N . ILE B 1 118 ? -11.773 -20.812 9.367 1 95.38 118 ILE B N 1
ATOM 3234 C CA . ILE B 1 118 ? -12.039 -19.609 8.562 1 95.38 118 ILE B CA 1
ATOM 3235 C C . ILE B 1 118 ? -11.656 -19.875 7.105 1 95.38 118 ILE B C 1
ATOM 3237 O O . ILE B 1 118 ? -10.531 -20.297 6.82 1 95.38 118 ILE B O 1
ATOM 3241 N N . TYR B 1 119 ? -12.547 -19.641 6.219 1 95.75 119 TYR B N 1
ATOM 3242 C CA . TYR B 1 119 ? -12.359 -19.969 4.809 1 95.75 119 TYR B CA 1
ATOM 3243 C C . TYR B 1 119 ? -11.617 -18.844 4.086 1 95.75 119 TYR B C 1
ATOM 3245 O O . TYR B 1 119 ? -12.008 -17.688 4.164 1 95.75 119 TYR B O 1
ATOM 3253 N N . GLU B 1 120 ? -10.531 -19.141 3.422 1 96.31 120 GLU B N 1
ATOM 3254 C CA . GLU B 1 120 ? -9.875 -18.188 2.523 1 96.31 120 GLU B CA 1
ATOM 3255 C C . GLU B 1 120 ? -10.383 -18.344 1.092 1 96.31 120 GLU B C 1
ATOM 3257 O O . GLU B 1 120 ? -9.945 -19.25 0.368 1 96.31 120 GLU B O 1
ATOM 3262 N N . PHE B 1 121 ? -11.164 -17.469 0.752 1 95.31 121 PHE B N 1
ATOM 3263 C CA . PHE B 1 121 ? -11.812 -17.516 -0.554 1 95.31 121 PHE B CA 1
ATOM 3264 C C . PHE B 1 121 ? -10.797 -17.328 -1.671 1 95.31 121 PHE B C 1
ATOM 3266 O O . PHE B 1 121 ? -9.906 -16.484 -1.565 1 95.31 121 PHE B O 1
ATOM 3273 N N . ARG B 1 122 ? -10.898 -18.141 -2.695 1 93.25 122 ARG B N 1
ATOM 3274 C CA . ARG B 1 122 ? -10.078 -18.031 -3.9 1 93.25 122 ARG B CA 1
ATOM 3275 C C . ARG B 1 122 ? -10.953 -17.938 -5.148 1 93.25 122 ARG B C 1
ATOM 3277 O O . ARG B 1 122 ? -11.945 -18.656 -5.273 1 93.25 122 ARG B O 1
ATOM 3284 N N . VAL B 1 123 ? -10.5 -17.078 -5.996 1 88.62 123 VAL B N 1
ATOM 3285 C CA . VAL B 1 123 ? -11.25 -16.906 -7.238 1 88.62 123 VAL B CA 1
ATOM 3286 C C . VAL B 1 123 ? -11.219 -18.203 -8.039 1 88.62 123 VAL B C 1
ATOM 3288 O O . VAL B 1 123 ? -10.188 -18.875 -8.117 1 88.62 123 VAL B O 1
ATOM 3291 N N . GLY B 1 124 ? -12.258 -18.547 -8.641 1 85.38 124 GLY B N 1
ATOM 3292 C CA . GLY B 1 124 ? -12.383 -19.781 -9.406 1 85.38 124 GLY B CA 1
ATOM 3293 C C . GLY B 1 124 ? -13.227 -20.828 -8.719 1 85.38 124 GLY B C 1
ATOM 3294 O O . GLY B 1 124 ? -13.789 -21.703 -9.367 1 85.38 124 GLY B O 1
ATOM 3295 N N . PHE B 1 125 ? -13.203 -20.734 -7.426 1 88.94 125 PHE B N 1
ATOM 3296 C CA . PHE B 1 125 ? -13.984 -21.688 -6.652 1 88.94 125 PHE B CA 1
ATOM 3297 C C . PHE B 1 125 ? -15.375 -21.141 -6.363 1 88.94 125 PHE B C 1
ATOM 3299 O O . PHE B 1 125 ? -15.539 -19.938 -6.141 1 88.94 125 PHE B O 1
ATOM 3306 N N . SER B 1 126 ? -16.312 -22.016 -6.305 1 84.19 126 SER B N 1
ATOM 3307 C CA . SER B 1 126 ? -17.703 -21.594 -6.113 1 84.19 126 SER B CA 1
ATOM 3308 C C . SER B 1 126 ? -18.141 -21.781 -4.664 1 84.19 126 SER B C 1
ATOM 3310 O O . SER B 1 126 ? -19.203 -21.297 -4.266 1 84.19 126 SER B O 1
ATOM 3312 N N . ASN B 1 127 ? -17.312 -22.422 -3.955 1 85.25 127 ASN B N 1
ATOM 3313 C CA . ASN B 1 127 ? -17.688 -22.656 -2.564 1 85.25 127 ASN B CA 1
ATOM 3314 C C . ASN B 1 127 ? -17.641 -21.375 -1.748 1 85.25 127 ASN B C 1
ATOM 3316 O O . ASN B 1 127 ? -16.688 -20.609 -1.841 1 85.25 127 ASN B O 1
ATOM 3320 N N . ILE B 1 128 ? -18.688 -21.094 -1.105 1 88.62 128 ILE B N 1
ATOM 3321 C CA . ILE B 1 128 ? -18.797 -19.984 -0.166 1 88.62 128 ILE B CA 1
ATOM 3322 C C . ILE B 1 128 ? -19.062 -20.531 1.238 1 88.62 128 ILE B C 1
ATOM 3324 O O . ILE B 1 128 ? -20 -21.312 1.443 1 88.62 128 ILE B O 1
ATOM 3328 N N . LYS B 1 129 ? -18.219 -20.219 2.068 1 92.5 129 LYS B N 1
ATOM 3329 C CA . LYS B 1 129 ? -18.344 -20.594 3.473 1 92.5 129 LYS B CA 1
ATOM 3330 C C . LYS B 1 129 ? -18.094 -19.406 4.391 1 92.5 129 LYS B C 1
ATOM 3332 O O . LYS B 1 129 ? -17.266 -18.531 4.074 1 92.5 129 LYS B O 1
ATOM 3337 N N . TYR B 1 130 ? -18.797 -19.422 5.457 1 94.38 130 TYR B N 1
ATOM 3338 C CA . TYR B 1 130 ? -18.625 -18.328 6.406 1 94.38 130 TYR B CA 1
ATOM 3339 C C . TYR B 1 130 ? -18.125 -18.859 7.75 1 94.38 130 TYR B C 1
ATOM 3341 O O . TYR B 1 130 ? -18.469 -19.969 8.156 1 94.38 130 TYR B O 1
ATOM 3349 N N . PRO B 1 131 ? -17.297 -18.109 8.453 1 96.62 131 PRO B N 1
ATOM 3350 C CA . PRO B 1 131 ? -16.719 -16.844 8.016 1 96.62 131 PRO B CA 1
ATOM 3351 C C . PRO B 1 131 ? -15.617 -17.016 6.977 1 96.62 131 PRO B C 1
ATOM 3353 O O . PRO B 1 131 ? -14.953 -18.062 6.953 1 96.62 131 PRO B O 1
ATOM 3356 N N . MET B 1 132 ? -15.445 -15.992 6.145 1 97.56 132 MET B N 1
ATOM 3357 C CA . MET B 1 132 ? -14.422 -16.109 5.109 1 97.56 132 MET B CA 1
ATOM 3358 C C . MET B 1 132 ? -13.68 -14.789 4.926 1 97.56 132 MET B C 1
ATOM 3360 O O . MET B 1 132 ? -14.164 -13.734 5.352 1 97.56 132 MET B O 1
ATOM 3364 N N . ILE B 1 133 ? -12.516 -14.836 4.34 1 98.38 133 ILE B N 1
ATOM 3365 C CA . ILE B 1 133 ? -11.703 -13.68 3.963 1 98.38 133 ILE B CA 1
ATOM 3366 C C . ILE B 1 133 ? -11.344 -13.766 2.482 1 98.38 133 ILE B C 1
ATOM 3368 O O . ILE B 1 133 ? -11.07 -14.852 1.963 1 98.38 133 ILE B O 1
ATOM 3372 N N . PHE B 1 134 ? -11.438 -12.711 1.845 1 98.25 134 PHE B N 1
ATOM 3373 C CA . PHE B 1 134 ? -11.047 -12.586 0.446 1 98.25 134 PHE B CA 1
ATOM 3374 C C . PHE B 1 134 ? -10.102 -11.406 0.25 1 98.25 134 PHE B C 1
ATOM 3376 O O . PHE B 1 134 ? -10.469 -10.258 0.522 1 98.25 134 PHE B O 1
ATOM 3383 N N . ASN B 1 135 ? -8.914 -11.656 -0.204 1 98.06 135 ASN B N 1
ATOM 3384 C CA . ASN B 1 135 ? -7.973 -10.617 -0.589 1 98.06 135 ASN B CA 1
ATOM 3385 C C . ASN B 1 135 ? -8.062 -10.297 -2.078 1 98.06 135 ASN B C 1
ATOM 3387 O O . ASN B 1 135 ? -7.742 -11.141 -2.92 1 98.06 135 ASN B O 1
ATOM 3391 N N . ILE B 1 136 ? -8.484 -9.125 -2.422 1 98.38 136 ILE B N 1
ATOM 3392 C CA . ILE B 1 136 ? -8.656 -8.742 -3.82 1 98.38 136 ILE B CA 1
ATOM 3393 C C . ILE B 1 136 ? -7.301 -8.742 -4.523 1 98.38 136 ILE B C 1
ATOM 3395 O O . ILE B 1 136 ? -6.32 -8.203 -3.998 1 98.38 136 ILE B O 1
ATOM 3399 N N . PRO B 1 137 ? -7.188 -9.414 -5.664 1 97.56 137 PRO B N 1
ATOM 3400 C CA . PRO B 1 137 ? -5.926 -9.359 -6.406 1 97.56 137 PRO B CA 1
ATOM 3401 C C . PRO B 1 137 ? -5.609 -7.969 -6.941 1 97.56 137 PRO B C 1
ATOM 3403 O O . PRO B 1 137 ? -6.219 -7.527 -7.922 1 97.56 137 PRO B O 1
ATOM 3406 N N . LEU B 1 138 ? -4.707 -7.316 -6.332 1 97.5 138 LEU B N 1
ATOM 3407 C CA . LEU B 1 138 ? -4.27 -5.969 -6.684 1 97.5 138 LEU B CA 1
ATOM 3408 C C . LEU B 1 138 ? -2.75 -5.902 -6.801 1 97.5 138 LEU B C 1
ATOM 3410 O O . LEU B 1 138 ? -2.051 -6.828 -6.387 1 97.5 138 LEU B O 1
ATOM 3414 N N . PRO B 1 139 ? -2.262 -4.852 -7.457 1 96.44 139 PRO B N 1
ATOM 3415 C CA . PRO B 1 139 ? -0.808 -4.68 -7.496 1 96.44 139 PRO B CA 1
ATOM 3416 C C . PRO B 1 139 ? -0.168 -4.754 -6.109 1 96.44 139 PRO B C 1
ATOM 3418 O O . PRO B 1 139 ? -0.824 -4.461 -5.109 1 96.44 139 PRO B O 1
ATOM 3421 N N . ASP B 1 140 ? 1.032 -5.039 -6.094 1 96.69 140 ASP B N 1
ATOM 3422 C CA . ASP B 1 140 ? 1.756 -5.363 -4.867 1 96.69 140 ASP B CA 1
ATOM 3423 C C . ASP B 1 140 ? 1.669 -4.223 -3.859 1 96.69 140 ASP B C 1
ATOM 3425 O O . ASP B 1 140 ? 1.667 -4.453 -2.648 1 96.69 140 ASP B O 1
ATOM 3429 N N . PHE B 1 141 ? 1.562 -3.035 -4.289 1 96.06 141 PHE B N 1
ATOM 3430 C CA . PHE B 1 141 ? 1.644 -1.879 -3.404 1 96.06 141 PHE B CA 1
ATOM 3431 C C . PHE B 1 141 ? 0.266 -1.515 -2.863 1 96.06 141 PHE B C 1
ATOM 3433 O O . PHE B 1 141 ? 0.129 -0.564 -2.09 1 96.06 141 PHE B O 1
ATOM 3440 N N . MET B 1 142 ? -0.746 -2.256 -3.205 1 96.81 142 MET B N 1
ATOM 3441 C CA . MET B 1 142 ? -2.111 -2.043 -2.73 1 96.81 142 MET B CA 1
ATOM 3442 C C . MET B 1 142 ? -2.67 -3.312 -2.096 1 96.81 142 MET B C 1
ATOM 3444 O O . MET B 1 142 ? -2.234 -4.418 -2.42 1 96.81 142 MET B O 1
ATOM 3448 N N . SER B 1 143 ? -3.568 -3.088 -1.194 1 97.12 143 SER B N 1
ATOM 3449 C CA . SER B 1 143 ? -4.219 -4.246 -0.595 1 97.12 143 SER B CA 1
ATOM 3450 C C . SER B 1 143 ? -5.625 -3.902 -0.108 1 97.12 143 SER B C 1
ATOM 3452 O O . SER B 1 143 ? -5.863 -2.799 0.384 1 97.12 143 SER B O 1
ATOM 3454 N N . VAL B 1 144 ? -6.547 -4.684 -0.298 1 98.62 144 VAL B N 1
ATOM 3455 C CA . VAL B 1 144 ? -7.906 -4.656 0.231 1 98.62 144 VAL B CA 1
ATOM 3456 C C . VAL B 1 144 ? -8.352 -6.07 0.599 1 98.62 144 VAL B C 1
ATOM 3458 O O . VAL B 1 144 ? -8.305 -6.977 -0.235 1 98.62 144 VAL B O 1
ATOM 3461 N N . SER B 1 145 ? -8.734 -6.273 1.795 1 98.69 145 SER B N 1
ATOM 3462 C CA . SER B 1 145 ? -9.25 -7.555 2.266 1 98.69 145 SER B CA 1
ATOM 3463 C C . SER B 1 145 ? -10.727 -7.453 2.652 1 98.69 145 SER B C 1
ATOM 3465 O O . SER B 1 145 ? -11.117 -6.539 3.383 1 98.69 145 SER B O 1
ATOM 3467 N N . ILE B 1 146 ? -11.492 -8.328 2.201 1 98.75 146 ILE B N 1
ATOM 3468 C CA . ILE B 1 146 ? -12.922 -8.398 2.504 1 98.75 146 ILE B CA 1
ATOM 3469 C C . ILE B 1 146 ? -13.188 -9.562 3.455 1 98.75 146 ILE B C 1
ATOM 3471 O O . ILE B 1 146 ? -12.836 -10.703 3.164 1 98.75 146 ILE B O 1
ATOM 3475 N N . VAL B 1 147 ? -13.781 -9.258 4.512 1 98.56 147 VAL B N 1
ATOM 3476 C CA . VAL B 1 147 ? -14.227 -10.266 5.461 1 98.56 147 VAL B CA 1
ATOM 3477 C C . VAL B 1 147 ? -15.75 -10.398 5.398 1 98.56 147 VAL B C 1
ATOM 3479 O O . VAL B 1 147 ? -16.469 -9.406 5.484 1 98.56 147 VAL B O 1
ATOM 3482 N N . VAL B 1 148 ? -16.219 -11.555 5.223 1 98.19 148 VAL B N 1
ATOM 3483 C CA . VAL B 1 148 ? -17.641 -11.836 5.285 1 98.19 148 VAL B CA 1
ATOM 3484 C C . VAL B 1 148 ? -17.938 -12.789 6.445 1 98.19 148 VAL B C 1
ATOM 3486 O O . VAL B 1 148 ? -17.453 -13.93 6.457 1 98.19 148 VAL B O 1
ATOM 3489 N N . MET B 1 149 ? -18.766 -12.406 7.336 1 97 149 MET B N 1
ATOM 3490 C CA . MET B 1 149 ? -18.984 -13.148 8.578 1 97 149 MET B CA 1
ATOM 3491 C C . MET B 1 149 ? -20.156 -14.109 8.438 1 97 149 MET B C 1
ATOM 3493 O O . MET B 1 149 ? -20.172 -15.172 9.07 1 97 149 MET B O 1
ATOM 3497 N N . ASP B 1 150 ? -21.125 -13.703 7.715 1 96.31 150 ASP B N 1
ATOM 3498 C CA . ASP B 1 150 ? -22.359 -14.469 7.641 1 96.31 150 ASP B CA 1
ATOM 3499 C C . ASP B 1 150 ? -23.219 -14.008 6.465 1 96.31 150 ASP B C 1
ATOM 3501 O O . ASP B 1 150 ? -22.75 -13.305 5.578 1 96.31 150 ASP B O 1
ATOM 3505 N N . ASN B 1 151 ? -24.438 -14.484 6.434 1 96.19 151 ASN B N 1
ATOM 3506 C CA . ASN B 1 151 ? -25.391 -14.086 5.395 1 96.19 151 ASN B CA 1
ATOM 3507 C C . ASN B 1 151 ? -26.703 -13.594 5.992 1 96.19 151 ASN B C 1
ATOM 3509 O O . ASN B 1 151 ? -27.766 -13.742 5.379 1 96.19 151 ASN B O 1
ATOM 3513 N N . LEU B 1 152 ? -26.656 -13 7.066 1 93.88 152 LEU B N 1
ATOM 3514 C CA . LEU B 1 152 ? -27.875 -12.703 7.828 1 93.88 152 LEU B CA 1
ATOM 3515 C C . LEU B 1 152 ? -28.297 -11.25 7.625 1 93.88 152 LEU B C 1
ATOM 3517 O O . LEU B 1 152 ? -29.484 -10.961 7.504 1 93.88 152 LEU B O 1
ATOM 3521 N N . SER B 1 153 ? -27.328 -10.305 7.785 1 89.31 153 SER B N 1
ATOM 3522 C CA . SER B 1 153 ? -27.625 -8.883 7.66 1 89.31 153 SER B CA 1
ATOM 3523 C C . SER B 1 153 ? -26.797 -8.234 6.555 1 89.31 153 SER B C 1
ATOM 3525 O O . SER B 1 153 ? -25.578 -8.438 6.48 1 89.31 153 SER B O 1
ATOM 3527 N N . ARG B 1 154 ? -27.453 -7.605 5.625 1 93 154 ARG B N 1
ATOM 3528 C CA . ARG B 1 154 ? -26.719 -6.922 4.566 1 93 154 ARG B CA 1
ATOM 3529 C C . ARG B 1 154 ? -26.125 -5.613 5.074 1 93 154 ARG B C 1
ATOM 3531 O O . ARG B 1 154 ? -26.703 -4.543 4.887 1 93 154 ARG B O 1
ATOM 3538 N N . LYS B 1 155 ? -24.984 -5.668 5.727 1 96.38 155 LYS B N 1
ATOM 3539 C CA . LYS B 1 155 ? -24.281 -4.52 6.277 1 96.38 155 LYS B CA 1
ATOM 3540 C C . LYS B 1 155 ? -22.797 -4.559 5.91 1 96.38 155 LYS B C 1
ATOM 3542 O O . LYS B 1 155 ? -22.219 -5.633 5.762 1 96.38 155 LYS B O 1
ATOM 3547 N N . ILE B 1 156 ? -22.25 -3.369 5.75 1 97.69 156 ILE B N 1
ATOM 3548 C CA . ILE B 1 156 ? -20.828 -3.275 5.422 1 97.69 156 ILE B CA 1
ATOM 3549 C C . ILE B 1 156 ? -20.172 -2.186 6.27 1 97.69 156 ILE B C 1
ATOM 3551 O O . ILE B 1 156 ? -20.75 -1.111 6.461 1 97.69 156 ILE B O 1
ATOM 3555 N N . GLU B 1 157 ? -19.109 -2.523 6.867 1 96.81 157 GLU B N 1
ATOM 3556 C CA . GLU B 1 157 ? -18.328 -1.59 7.684 1 96.81 157 GLU B CA 1
ATOM 3557 C C . GLU B 1 157 ? -16.875 -1.523 7.223 1 96.81 157 GLU B C 1
ATOM 3559 O O . GLU B 1 157 ? -16.219 -2.555 7.07 1 96.81 157 GLU B O 1
ATOM 3564 N N . PHE B 1 158 ? -16.375 -0.358 6.996 1 97.31 158 PHE B N 1
ATOM 3565 C CA . PHE B 1 158 ? -14.969 -0.145 6.695 1 97.31 158 PHE B CA 1
ATOM 3566 C C . PHE B 1 158 ? -14.156 0.01 7.98 1 97.31 158 PHE B C 1
ATOM 3568 O O . PHE B 1 158 ? -14.453 0.879 8.805 1 97.31 158 PHE B O 1
ATOM 3575 N N . LYS B 1 159 ? -13.156 -0.788 8.109 1 96.56 159 LYS B N 1
ATOM 3576 C CA . LYS B 1 159 ? -12.305 -0.729 9.289 1 96.56 159 LYS B CA 1
ATOM 3577 C C . LYS B 1 159 ? -11.125 0.209 9.07 1 96.56 159 LYS B C 1
ATOM 3579 O O . LYS B 1 159 ? -10.414 0.556 10.016 1 96.56 159 LYS B O 1
ATOM 3584 N N . ASP B 1 160 ? -10.938 0.621 7.828 1 95.75 160 ASP B N 1
ATOM 3585 C CA . ASP B 1 160 ? -9.938 1.606 7.426 1 95.75 160 ASP B CA 1
ATOM 3586 C C . ASP B 1 160 ? -10.523 2.605 6.43 1 95.75 160 ASP B C 1
ATOM 3588 O O . ASP B 1 160 ? -11.531 2.324 5.781 1 95.75 160 ASP B O 1
ATOM 3592 N N . ASN B 1 161 ? -9.898 3.748 6.387 1 95.12 161 ASN B N 1
ATOM 3593 C CA . ASN B 1 161 ? -10.188 4.668 5.289 1 95.12 161 ASN B CA 1
ATOM 3594 C C . ASN B 1 161 ? -9.344 4.348 4.055 1 95.12 161 ASN B C 1
ATOM 3596 O O . ASN B 1 161 ? -8.195 3.904 4.18 1 95.12 161 ASN B O 1
ATOM 3600 N N . PHE B 1 162 ? -9.922 4.594 2.904 1 97.19 162 PHE B N 1
ATOM 3601 C CA . PHE B 1 162 ? -9.25 4.246 1.659 1 97.19 162 PHE B CA 1
ATOM 3602 C C . PHE B 1 162 ? -9.156 5.453 0.737 1 97.19 162 PHE B C 1
ATOM 3604 O O . PHE B 1 162 ? -10.086 6.258 0.662 1 97.19 162 PHE B O 1
ATOM 3611 N N . ASP B 1 163 ? -8.078 5.551 0.076 1 97.31 163 ASP B N 1
ATOM 3612 C CA . ASP B 1 163 ? -7.973 6.543 -0.989 1 97.31 163 ASP B CA 1
ATOM 3613 C C . ASP B 1 163 ? -8.781 6.125 -2.217 1 97.31 163 ASP B C 1
ATOM 3615 O O . ASP B 1 163 ? -9.102 4.945 -2.381 1 97.31 163 ASP B O 1
ATOM 3619 N N . ALA B 1 164 ? -9.039 7.074 -3.053 1 97.62 164 ALA B N 1
ATOM 3620 C CA . ALA B 1 164 ? -9.875 6.863 -4.234 1 97.62 164 ALA B CA 1
ATOM 3621 C C . ALA B 1 164 ? -9.195 5.93 -5.227 1 97.62 164 ALA B C 1
ATOM 3623 O O . ALA B 1 164 ? -9.859 5.148 -5.914 1 97.62 164 ALA B O 1
ATOM 3624 N N . VAL B 1 165 ? -7.898 6.012 -5.371 1 97.19 165 VAL B N 1
ATOM 3625 C CA . VAL B 1 165 ? -7.156 5.18 -6.312 1 97.19 165 VAL B CA 1
ATOM 3626 C C . VAL B 1 165 ? -7.375 3.705 -5.977 1 97.19 165 VAL B C 1
ATOM 3628 O O . VAL B 1 165 ? -7.75 2.914 -6.848 1 97.19 165 VAL B O 1
ATOM 3631 N N . THR B 1 166 ? -7.184 3.357 -4.746 1 98.19 166 THR B N 1
ATOM 3632 C CA . THR B 1 166 ? -7.332 1.977 -4.297 1 98.19 166 THR B CA 1
ATOM 3633 C C . THR B 1 166 ? -8.758 1.484 -4.52 1 98.19 166 THR B C 1
ATOM 3635 O O . THR B 1 166 ? -8.969 0.401 -5.07 1 98.19 166 THR B O 1
ATOM 3638 N N . LEU B 1 167 ? -9.719 2.271 -4.117 1 98.19 167 LEU B N 1
ATOM 3639 C CA . LEU B 1 167 ? -11.109 1.847 -4.238 1 98.19 167 LEU B CA 1
ATOM 3640 C C . LEU B 1 167 ? -11.508 1.69 -5.703 1 98.19 167 LEU B C 1
ATOM 3642 O O . LEU B 1 167 ? -12.234 0.759 -6.055 1 98.19 167 LEU B O 1
ATOM 3646 N N . SER B 1 168 ? -11.062 2.611 -6.492 1 97.44 168 SER B N 1
ATOM 3647 C CA . SER B 1 168 ? -11.383 2.539 -7.914 1 97.44 168 SER B CA 1
ATOM 3648 C C . SER B 1 168 ? -10.797 1.285 -8.555 1 97.44 168 SER B C 1
ATOM 3650 O O . SER B 1 168 ? -11.469 0.603 -9.328 1 97.44 168 SER B O 1
ATOM 3652 N N . LEU B 1 169 ? -9.578 0.995 -8.242 1 97.56 169 LEU B N 1
ATOM 3653 C CA . LEU B 1 169 ? -8.93 -0.181 -8.812 1 97.56 169 LEU B CA 1
ATOM 3654 C C . LEU B 1 169 ? -9.547 -1.463 -8.258 1 97.56 169 LEU B C 1
ATOM 3656 O O . LEU B 1 169 ? -9.719 -2.439 -8.992 1 97.56 169 LEU B O 1
ATOM 3660 N N . ALA B 1 170 ? -9.828 -1.471 -6.992 1 98.38 170 ALA B N 1
ATOM 3661 C CA . ALA B 1 170 ? -10.453 -2.641 -6.375 1 98.38 170 ALA B CA 1
ATOM 3662 C C . ALA B 1 170 ? -11.797 -2.947 -7.023 1 98.38 170 ALA B C 1
ATOM 3664 O O . ALA B 1 170 ? -12.086 -4.102 -7.344 1 98.38 170 ALA B O 1
ATOM 3665 N N . ARG B 1 171 ? -12.562 -1.912 -7.188 1 97.69 171 ARG B N 1
ATOM 3666 C CA . ARG B 1 171 ? -13.867 -2.08 -7.832 1 97.69 171 ARG B CA 1
ATOM 3667 C C . ARG B 1 171 ? -13.703 -2.625 -9.25 1 97.69 171 ARG B C 1
ATOM 3669 O O . ARG B 1 171 ? -14.453 -3.514 -9.664 1 97.69 171 ARG B O 1
ATOM 3676 N N . HIS B 1 172 ? -12.805 -2.066 -9.969 1 97.69 172 HIS B N 1
ATOM 3677 C CA . HIS B 1 172 ? -12.562 -2.504 -11.344 1 97.69 172 HIS B CA 1
ATOM 3678 C C . HIS B 1 172 ? -12.117 -3.961 -11.383 1 97.69 172 HIS B C 1
ATOM 3680 O O . HIS B 1 172 ? -12.594 -4.734 -12.219 1 97.69 172 HIS B O 1
ATOM 3686 N N . THR B 1 173 ? -11.25 -4.316 -10.508 1 97.56 173 THR B N 1
ATOM 3687 C CA . THR B 1 173 ? -10.75 -5.688 -10.445 1 97.56 173 THR B CA 1
ATOM 3688 C C . THR B 1 173 ? -11.883 -6.66 -10.141 1 97.56 173 THR B C 1
ATOM 3690 O O . THR B 1 173 ? -12 -7.711 -10.773 1 97.56 173 THR B O 1
ATOM 3693 N N . LEU B 1 174 ? -12.734 -6.34 -9.188 1 97.25 174 LEU B N 1
ATOM 3694 C CA . LEU B 1 174 ? -13.883 -7.184 -8.875 1 97.25 174 LEU B CA 1
ATOM 3695 C C . LEU B 1 174 ? -14.766 -7.383 -10.109 1 97.25 174 LEU B C 1
ATOM 3697 O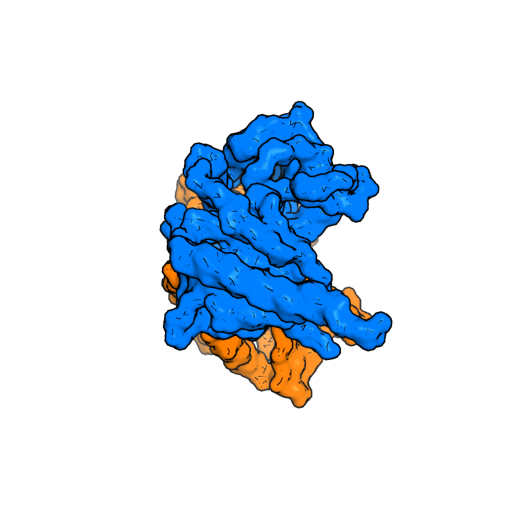 O . LEU B 1 174 ? -15.227 -8.5 -10.367 1 97.25 174 LEU B O 1
ATOM 3701 N N . SER B 1 175 ? -14.961 -6.312 -10.805 1 96.88 175 SER B N 1
ATOM 3702 C CA . SER B 1 175 ? -15.758 -6.391 -12.023 1 96.88 175 SER B CA 1
ATOM 3703 C C . SER B 1 175 ? -15.117 -7.336 -13.039 1 96.88 175 SER B C 1
ATOM 3705 O O . SER B 1 175 ? -15.805 -8.164 -13.641 1 96.88 175 SER B O 1
ATOM 3707 N N . LYS B 1 176 ? -13.828 -7.227 -13.242 1 96.56 176 LYS B N 1
ATOM 3708 C CA . LYS B 1 176 ? -13.117 -8.086 -14.18 1 96.56 176 LYS B CA 1
ATOM 3709 C C . LYS B 1 176 ? -13.156 -9.547 -13.742 1 96.56 176 LYS B C 1
ATOM 3711 O O . LYS B 1 176 ? -13.227 -10.453 -14.57 1 96.56 176 LYS B O 1
ATOM 3716 N N . LEU B 1 177 ? -13.117 -9.758 -12.469 1 95.88 177 LEU B N 1
ATOM 3717 C CA . LEU B 1 177 ? -13.18 -11.117 -11.945 1 95.88 177 LEU B CA 1
ATOM 3718 C C . LEU B 1 177 ? -14.555 -11.734 -12.195 1 95.88 177 LEU B C 1
ATOM 3720 O O . LEU B 1 177 ? -14.664 -12.938 -12.461 1 95.88 177 LEU B O 1
ATOM 3724 N N . LEU B 1 178 ? -15.57 -10.922 -12.094 1 93.31 178 LEU B N 1
ATOM 3725 C CA . LEU B 1 178 ? -16.906 -11.391 -12.414 1 93.31 178 LEU B CA 1
ATOM 3726 C C . LEU B 1 178 ? -17 -11.828 -13.867 1 93.31 178 LEU B C 1
ATOM 3728 O O . LEU B 1 178 ? -17.594 -12.867 -14.172 1 93.31 178 LEU B O 1
ATOM 3732 N N . PHE B 1 179 ? -16.391 -11.039 -14.68 1 90.31 179 PHE B N 1
ATOM 3733 C CA . PHE B 1 179 ? -16.391 -11.344 -16.109 1 90.31 179 PHE B CA 1
ATOM 3734 C C . PHE B 1 179 ? -15.594 -12.609 -16.391 1 90.31 179 PHE B C 1
ATOM 3736 O O . PHE B 1 179 ? -15.992 -13.438 -17.203 1 90.31 179 PHE B O 1
ATOM 3743 N N . TYR B 1 180 ? -14.469 -12.734 -15.781 1 87.81 180 TYR B N 1
ATOM 3744 C CA . TYR B 1 180 ? -13.617 -13.906 -15.891 1 87.81 180 TYR B CA 1
ATOM 3745 C C . TYR B 1 180 ? -14.391 -15.18 -15.539 1 87.81 180 TYR B C 1
ATOM 3747 O O . TYR B 1 180 ? -14.344 -16.156 -16.281 1 87.81 180 TYR B O 1
ATOM 3755 N N . LYS B 1 181 ? -15.047 -15.211 -14.523 1 81.75 181 LYS B N 1
ATOM 3756 C CA . LYS B 1 181 ? -15.781 -16.375 -14.031 1 81.75 181 LYS B CA 1
ATOM 3757 C C . LYS B 1 181 ? -16.812 -16.844 -15.055 1 81.75 181 LYS B C 1
ATOM 3759 O O . LYS B 1 181 ? -17.062 -18.047 -15.172 1 81.75 181 LYS B O 1
ATOM 3764 N N . LYS B 1 182 ? -17.203 -15.969 -15.898 1 80.88 182 LYS B N 1
ATOM 3765 C CA . LYS B 1 182 ? -18.281 -16.281 -16.828 1 80.88 182 LYS B CA 1
ATOM 3766 C C . LYS B 1 182 ? -17.734 -16.766 -18.172 1 80.88 182 LYS B C 1
ATOM 3768 O O . LYS B 1 182 ? -18.422 -17.469 -18.922 1 80.88 182 LYS B O 1
ATOM 3773 N N . ASN B 1 183 ? -16.5 -16.391 -18.453 1 81.31 183 ASN B N 1
ATOM 3774 C CA . ASN B 1 183 ? -16.031 -16.594 -19.828 1 81.31 183 ASN B CA 1
ATOM 3775 C C . ASN B 1 183 ? -14.797 -17.5 -19.859 1 81.31 183 ASN B C 1
ATOM 3777 O O . ASN B 1 183 ? -14.086 -17.531 -20.875 1 81.31 183 ASN B O 1
ATOM 3781 N N . ILE B 1 184 ? -14.648 -18.297 -18.922 1 82.81 184 ILE B N 1
ATOM 3782 C CA . ILE B 1 184 ? -13.438 -19.109 -18.906 1 82.81 184 ILE B CA 1
ATOM 3783 C C . ILE B 1 184 ? -13.641 -20.359 -19.766 1 82.81 184 ILE B C 1
ATOM 3785 O O . ILE B 1 184 ? -14.648 -21.047 -19.641 1 82.81 184 ILE B O 1
ATOM 3789 N N . ASP B 1 185 ? -12.734 -20.562 -20.797 1 84.62 185 ASP B N 1
ATOM 3790 C CA . ASP B 1 185 ? -12.797 -21.734 -21.672 1 84.62 185 ASP B CA 1
ATOM 3791 C C . ASP B 1 185 ? -11.461 -22.453 -21.719 1 84.62 185 ASP B C 1
ATOM 3793 O O . ASP B 1 185 ? -10.992 -22.844 -22.797 1 84.62 185 ASP B O 1
ATOM 3797 N N . ILE B 1 186 ? -10.812 -22.562 -20.625 1 88.81 186 ILE B N 1
ATOM 3798 C CA . ILE B 1 186 ? -9.508 -23.203 -20.562 1 88.81 186 ILE B CA 1
ATOM 3799 C C . ILE B 1 186 ? -9.586 -24.453 -19.672 1 88.81 186 ILE B C 1
ATOM 3801 O O . ILE B 1 186 ? -10.188 -24.406 -18.594 1 88.81 186 ILE B O 1
ATOM 3805 N N . ASP B 1 187 ? -9.055 -25.547 -20.172 1 93.62 187 ASP B N 1
ATOM 3806 C CA . ASP B 1 187 ? -8.875 -26.734 -19.344 1 93.62 187 ASP B CA 1
ATOM 3807 C C . ASP B 1 187 ? -7.578 -26.641 -18.547 1 93.62 187 ASP B C 1
ATOM 3809 O O . ASP B 1 187 ? -6.512 -27.016 -19.031 1 93.62 187 ASP B O 1
ATOM 3813 N N . PHE B 1 188 ? -7.688 -26.297 -17.344 1 95.38 188 PHE B N 1
ATOM 3814 C CA . PHE B 1 188 ? -6.523 -26.062 -16.5 1 95.38 188 PHE B CA 1
ATOM 3815 C C . PHE B 1 188 ? -5.785 -27.359 -16.203 1 95.38 188 PHE B C 1
ATOM 3817 O O . PHE B 1 188 ? -4.594 -27.344 -15.891 1 95.38 188 PHE B O 1
ATOM 3824 N N . ASN B 1 189 ? -6.488 -28.453 -16.328 1 96.31 189 ASN B N 1
ATOM 3825 C CA . ASN B 1 189 ? -5.875 -29.75 -16.047 1 96.31 189 ASN B CA 1
ATOM 3826 C C . ASN B 1 189 ? -4.793 -30.094 -17.062 1 96.31 189 ASN B C 1
ATOM 3828 O O . ASN B 1 189 ? -4.016 -31.016 -16.859 1 96.31 189 ASN B O 1
ATOM 3832 N N . SER B 1 190 ? -4.746 -29.391 -18.109 1 96.81 190 SER B N 1
ATOM 3833 C CA . SER B 1 190 ? -3.672 -29.578 -19.078 1 96.81 190 SER B CA 1
ATOM 3834 C C . SER B 1 190 ? -2.305 -29.344 -18.453 1 96.81 190 SER B C 1
ATOM 3836 O O . SER B 1 190 ? -1.288 -29.812 -18.969 1 96.81 190 SER B O 1
ATOM 3838 N N . PHE B 1 191 ? -2.256 -28.688 -17.328 1 97.94 191 PHE B N 1
ATOM 3839 C CA . PHE B 1 191 ? -1.002 -28.422 -16.641 1 97.94 191 PHE B CA 1
ATOM 3840 C C . PHE B 1 191 ? -0.737 -29.469 -15.57 1 97.94 191 PHE B C 1
ATOM 3842 O O . PHE B 1 191 ? 0.26 -29.391 -14.844 1 97.94 191 PHE B O 1
ATOM 3849 N N . ALA B 1 192 ? -1.653 -30.391 -15.422 1 98 192 ALA B N 1
ATOM 3850 C CA . ALA B 1 192 ? -1.403 -31.5 -14.5 1 98 192 ALA B CA 1
ATOM 3851 C C . ALA B 1 192 ? -0.214 -32.344 -14.953 1 98 192 ALA B C 1
ATOM 3853 O O . ALA B 1 192 ? -0.122 -32.719 -16.125 1 98 192 ALA B O 1
ATOM 3854 N N . THR B 1 193 ? 0.677 -32.562 -14.094 1 97.44 193 THR B N 1
ATOM 3855 C CA . THR B 1 193 ? 1.889 -33.344 -14.336 1 97.44 193 THR B CA 1
ATOM 3856 C C . THR B 1 193 ? 2.264 -34.156 -13.102 1 97.44 193 THR B C 1
ATOM 3858 O O . THR B 1 193 ? 1.594 -34.094 -12.07 1 97.44 193 THR B O 1
ATOM 3861 N N . PRO B 1 194 ? 3.316 -34.938 -13.188 1 94.5 194 PRO B N 1
ATOM 3862 C CA . PRO B 1 194 ? 3.756 -35.688 -12.008 1 94.5 194 PRO B CA 1
ATOM 3863 C C . PRO B 1 194 ? 4.262 -34.781 -10.891 1 94.5 194 PRO B C 1
ATOM 3865 O O . PRO B 1 194 ? 4.414 -35.25 -9.75 1 94.5 194 PRO B O 1
ATOM 3868 N N . LEU B 1 195 ? 4.465 -33.5 -11.211 1 97.44 195 LEU B N 1
ATOM 3869 C CA . LEU B 1 195 ? 4.996 -32.594 -10.203 1 97.44 195 LEU B CA 1
ATOM 3870 C C . LEU B 1 195 ? 3.879 -31.734 -9.586 1 97.44 195 LEU B C 1
ATOM 3872 O O . LEU B 1 195 ? 4.051 -31.156 -8.516 1 97.44 195 LEU B O 1
ATOM 3876 N N . PHE B 1 196 ? 2.762 -31.656 -10.359 1 98 196 PHE B N 1
ATOM 3877 C CA . PHE B 1 196 ? 1.73 -30.75 -9.891 1 98 196 PHE B CA 1
ATOM 3878 C C . PHE B 1 196 ? 0.344 -31.344 -10.062 1 98 196 PHE B C 1
ATOM 3880 O O . PHE B 1 196 ? 0.005 -31.844 -11.141 1 98 196 PHE B O 1
ATOM 3887 N N . ARG B 1 197 ? -0.435 -31.328 -9.023 1 97.69 197 ARG B N 1
ATOM 3888 C CA . ARG B 1 197 ? -1.877 -31.531 -9.109 1 97.69 197 ARG B CA 1
ATOM 3889 C C . ARG B 1 197 ? -2.609 -30.203 -9.289 1 97.69 197 ARG B C 1
ATOM 3891 O O . ARG B 1 197 ? -2.17 -29.172 -8.781 1 97.69 197 ARG B O 1
ATOM 3898 N N . ILE B 1 198 ? -3.705 -30.234 -10 1 97.56 198 ILE B N 1
ATOM 3899 C CA . ILE B 1 198 ? -4.41 -29 -10.32 1 97.56 198 ILE B CA 1
ATOM 3900 C C . ILE B 1 198 ? -5.734 -28.953 -9.562 1 97.56 198 ILE B C 1
ATOM 3902 O O . ILE B 1 198 ? -6.465 -29.938 -9.508 1 97.56 198 ILE B O 1
ATOM 3906 N N . ALA B 1 199 ? -6.008 -27.953 -8.867 1 95.62 199 ALA B N 1
ATOM 3907 C CA . ALA B 1 199 ? -7.301 -27.562 -8.297 1 95.62 199 ALA B CA 1
ATOM 3908 C C . ALA B 1 199 ? -7.754 -26.219 -8.844 1 95.62 199 ALA B C 1
ATOM 3910 O O . ALA B 1 199 ? -7.309 -25.156 -8.367 1 95.62 199 ALA B O 1
ATOM 3911 N N . ASP B 1 200 ? -8.688 -26.297 -9.812 1 93.81 200 ASP B N 1
ATOM 3912 C CA . ASP B 1 200 ? -8.984 -25.109 -10.602 1 93.81 200 ASP B CA 1
ATOM 3913 C C . ASP B 1 200 ? -7.727 -24.562 -11.281 1 93.81 200 ASP B C 1
ATOM 3915 O O . ASP B 1 200 ? -7.043 -25.297 -12 1 93.81 200 ASP B O 1
ATOM 3919 N N . ARG B 1 201 ? -7.281 -23.344 -10.984 1 95.94 201 ARG B N 1
ATOM 3920 C CA . ARG B 1 201 ? -6.09 -22.781 -11.617 1 95.94 201 ARG B CA 1
ATOM 3921 C C . ARG B 1 201 ? -4.852 -23 -10.75 1 95.94 201 ARG B C 1
ATOM 3923 O O . ARG B 1 201 ? -3.734 -22.719 -11.18 1 95.94 201 ARG B O 1
ATOM 3930 N N . TYR B 1 202 ? -5 -23.594 -9.617 1 97.38 202 TYR B N 1
ATOM 3931 C CA . TYR B 1 202 ? -3.902 -23.672 -8.656 1 97.38 202 TYR B CA 1
ATOM 3932 C C . TYR B 1 202 ? -3.127 -24.969 -8.828 1 97.38 202 TYR B C 1
ATOM 3934 O O . TYR B 1 202 ? -3.719 -26.047 -8.906 1 97.38 202 TYR B O 1
ATOM 3942 N N . MET B 1 203 ? -1.846 -24.859 -8.898 1 98.38 203 MET B N 1
ATOM 3943 C CA . MET B 1 203 ? -0.938 -25.984 -9.062 1 98.38 203 MET B CA 1
ATOM 3944 C C . MET B 1 203 ? -0.3 -26.375 -7.73 1 98.38 203 MET B C 1
ATOM 3946 O O . MET B 1 203 ? 0.567 -25.656 -7.223 1 98.38 203 MET B O 1
ATOM 3950 N N . LEU B 1 204 ? -0.678 -27.469 -7.199 1 97.62 204 LEU B N 1
ATOM 3951 C CA . LEU B 1 204 ? -0.184 -27.953 -5.914 1 97.62 204 LEU B CA 1
ATOM 3952 C C . LEU B 1 204 ? 0.97 -28.922 -6.109 1 97.62 204 LEU B C 1
ATOM 3954 O O . LEU B 1 204 ? 0.836 -29.906 -6.836 1 97.62 204 LEU B O 1
ATOM 3958 N N . PRO B 1 205 ? 2.045 -28.688 -5.484 1 97.06 205 PRO B N 1
ATOM 3959 C CA . PRO B 1 205 ? 3.207 -29.562 -5.695 1 97.06 205 PRO B CA 1
ATOM 3960 C C . PRO B 1 205 ? 2.98 -30.984 -5.184 1 97.06 205 PRO B C 1
ATOM 3962 O O . PRO B 1 205 ? 2.328 -31.172 -4.152 1 97.06 205 PRO B O 1
ATOM 3965 N N . LEU B 1 206 ? 3.523 -31.922 -5.918 1 96.38 206 LEU B N 1
ATOM 3966 C CA . LEU B 1 206 ? 3.445 -33.344 -5.555 1 96.38 206 LEU B CA 1
ATOM 3967 C C . LEU B 1 206 ? 4.816 -33.875 -5.156 1 96.38 206 LEU B C 1
ATOM 3969 O O . LEU B 1 206 ? 5.039 -35.094 -5.164 1 96.38 206 LEU B O 1
ATOM 3973 N N . TYR B 1 207 ? 5.75 -33.031 -4.926 1 95.31 207 TYR B N 1
ATOM 3974 C CA . TYR B 1 207 ? 7.09 -33.375 -4.465 1 95.31 207 TYR B CA 1
ATOM 3975 C C . TYR B 1 207 ? 7.355 -32.812 -3.074 1 95.31 207 TYR B C 1
ATOM 3977 O O . TYR B 1 207 ? 6.559 -32 -2.559 1 95.31 207 TYR B O 1
ATOM 3985 N N . ASP B 1 208 ? 8.391 -33.188 -2.467 1 94.06 208 ASP B N 1
ATOM 3986 C CA . ASP B 1 208 ? 8.711 -32.781 -1.103 1 94.06 208 ASP B CA 1
ATOM 3987 C C . ASP B 1 208 ? 9.281 -31.359 -1.077 1 94.06 208 ASP B C 1
ATOM 3989 O O . ASP B 1 208 ? 10.062 -30.984 -1.95 1 94.06 208 ASP B O 1
ATOM 3993 N N . ALA B 1 209 ? 9.016 -30.641 -0.042 1 95.19 209 ALA B N 1
ATOM 3994 C CA . ALA B 1 209 ? 9.422 -29.25 0.136 1 95.19 209 ALA B CA 1
ATOM 3995 C C . ALA B 1 209 ? 10.945 -29.109 0.082 1 95.19 209 ALA B C 1
ATOM 3997 O O . ALA B 1 209 ? 11.461 -28.078 -0.365 1 95.19 209 ALA B O 1
ATOM 3998 N N . CYS B 1 210 ? 11.633 -30.109 0.505 1 94.31 210 CYS B N 1
ATOM 3999 C CA . CYS B 1 210 ? 13.086 -30.031 0.588 1 94.31 210 CYS B CA 1
ATOM 4000 C C . CYS B 1 210 ? 13.703 -29.875 -0.797 1 94.31 210 CYS B C 1
ATOM 4002 O O . CYS B 1 210 ? 14.836 -29.406 -0.93 1 94.31 210 CYS B O 1
ATOM 4004 N N . TYR B 1 211 ? 12.922 -30.266 -1.866 1 94.81 211 TYR B N 1
ATOM 4005 C CA . TYR B 1 211 ? 13.445 -30.203 -3.225 1 94.81 211 TYR B CA 1
ATOM 4006 C C . TYR B 1 211 ? 13.023 -28.891 -3.9 1 94.81 211 TYR B C 1
ATOM 4008 O O . TYR B 1 211 ? 13.422 -28.625 -5.035 1 94.81 211 TYR B O 1
ATOM 4016 N N . HIS B 1 212 ? 12.289 -28.078 -3.24 1 96.38 212 HIS B N 1
ATOM 4017 C CA . HIS B 1 212 ? 11.602 -26.969 -3.887 1 96.38 212 HIS B CA 1
ATOM 4018 C C . HIS B 1 212 ? 12.602 -25.953 -4.426 1 96.38 212 HIS B C 1
ATOM 4020 O O . HIS B 1 212 ? 12.414 -25.406 -5.523 1 96.38 212 HIS B O 1
ATOM 4026 N N . ALA B 1 213 ? 13.602 -25.641 -3.719 1 96.31 213 ALA B N 1
ATOM 4027 C CA . ALA B 1 213 ? 14.586 -24.656 -4.16 1 96.31 213 ALA B CA 1
ATOM 4028 C C . ALA B 1 213 ? 15.234 -25.078 -5.473 1 96.31 213 ALA B C 1
ATOM 4030 O O . ALA B 1 213 ? 15.367 -24.281 -6.398 1 96.31 213 ALA B O 1
ATOM 4031 N N . GLU B 1 214 ? 15.648 -26.328 -5.559 1 96.19 214 GLU B N 1
ATOM 4032 C CA . GLU B 1 214 ? 16.297 -26.844 -6.762 1 96.19 214 GLU B CA 1
ATOM 4033 C C . GLU B 1 214 ? 15.32 -26.875 -7.938 1 96.19 214 GLU B C 1
ATOM 4035 O O . GLU B 1 214 ? 15.672 -26.469 -9.047 1 96.19 214 GLU B O 1
ATOM 4040 N N . ILE B 1 215 ? 14.156 -27.375 -7.668 1 97 215 ILE B N 1
ATOM 4041 C CA . ILE B 1 215 ? 13.125 -27.469 -8.703 1 97 215 ILE B CA 1
ATOM 4042 C C . ILE B 1 215 ? 12.781 -26.062 -9.211 1 97 215 ILE B C 1
ATOM 4044 O O . ILE B 1 215 ? 12.688 -25.844 -10.414 1 97 215 ILE B O 1
ATOM 4048 N N . PHE B 1 216 ? 12.641 -25.125 -8.281 1 97.94 216 PHE B N 1
ATOM 4049 C CA . PHE B 1 216 ? 12.383 -23.734 -8.625 1 97.94 216 PHE B CA 1
ATOM 4050 C C . PHE B 1 216 ? 13.453 -23.203 -9.578 1 97.94 216 PHE B C 1
ATOM 4052 O O . PHE B 1 216 ? 13.141 -22.609 -10.602 1 97.94 216 PHE B O 1
ATOM 4059 N N . ASN B 1 217 ? 14.664 -23.438 -9.266 1 97.81 217 ASN B N 1
ATOM 4060 C CA . ASN B 1 217 ? 15.773 -22.938 -10.062 1 97.81 217 ASN B CA 1
ATOM 4061 C C . ASN B 1 217 ? 15.805 -23.578 -11.453 1 97.81 217 ASN B C 1
ATOM 4063 O O . ASN B 1 217 ? 16.156 -22.922 -12.438 1 97.81 217 ASN B O 1
ATOM 4067 N N . GLU B 1 218 ? 15.469 -24.844 -11.555 1 97.62 218 GLU B N 1
ATOM 4068 C CA . GLU B 1 218 ? 15.398 -25.516 -12.852 1 97.62 218 GLU B CA 1
ATOM 4069 C C . GLU B 1 218 ? 14.305 -24.906 -13.727 1 97.62 218 GLU B C 1
ATOM 4071 O O . GLU B 1 218 ? 14.523 -24.641 -14.914 1 97.62 218 GLU B O 1
ATOM 4076 N N . PHE B 1 219 ? 13.172 -24.703 -13.141 1 98.5 219 PHE B N 1
ATOM 4077 C CA . PHE B 1 219 ? 12.086 -24.078 -13.883 1 98.5 219 PHE B CA 1
ATOM 4078 C C . PHE B 1 219 ? 12.5 -22.688 -14.375 1 98.5 219 PHE B C 1
ATOM 4080 O O . PHE B 1 219 ? 12.25 -22.344 -15.531 1 98.5 219 PHE B O 1
ATOM 4087 N N . LEU B 1 220 ? 13.078 -21.953 -13.492 1 98.38 220 LEU B N 1
ATOM 4088 C CA . LEU B 1 220 ? 13.516 -20.594 -13.844 1 98.38 220 LEU B CA 1
ATOM 4089 C C . LEU B 1 220 ? 14.492 -20.625 -15.008 1 98.38 220 LEU B C 1
ATOM 4091 O O . LEU B 1 220 ? 14.406 -19.797 -15.922 1 98.38 220 LEU B O 1
ATOM 4095 N N . LYS B 1 221 ? 15.398 -21.547 -14.961 1 98.06 221 LYS B N 1
ATOM 4096 C CA . LYS B 1 221 ? 16.375 -21.719 -16.031 1 98.06 221 LYS B CA 1
ATOM 4097 C C . LYS B 1 221 ? 15.703 -21.906 -17.375 1 98.06 221 LYS B C 1
ATOM 4099 O O . LYS B 1 221 ? 16.203 -21.438 -18.406 1 98.06 221 LYS B O 1
ATOM 4104 N N . PHE B 1 222 ? 14.586 -22.562 -17.375 1 98.38 222 PHE B N 1
ATOM 4105 C CA . PHE B 1 222 ? 13.93 -22.906 -18.625 1 98.38 222 PHE B CA 1
ATOM 4106 C C . PHE B 1 222 ? 12.797 -21.938 -18.938 1 98.38 222 PHE B C 1
ATOM 4108 O O . PHE B 1 222 ? 11.969 -22.203 -19.812 1 98.38 222 PHE B O 1
ATOM 4115 N N . GLY B 1 223 ? 12.664 -20.859 -18.172 1 98.56 223 GLY B N 1
ATOM 4116 C CA . GLY B 1 223 ? 11.758 -19.781 -18.547 1 98.56 223 GLY B CA 1
ATOM 4117 C C . GLY B 1 223 ? 10.398 -19.891 -17.875 1 98.56 223 GLY B C 1
ATOM 4118 O O . GLY B 1 223 ? 9.406 -19.375 -18.406 1 98.56 223 GLY B O 1
ATOM 4119 N N . TYR B 1 224 ? 10.336 -20.578 -16.766 1 98.81 224 TYR B N 1
ATOM 4120 C CA . TYR B 1 224 ? 9.102 -20.688 -15.984 1 98.81 224 TYR B CA 1
ATOM 4121 C C . TYR B 1 224 ? 9.305 -20.156 -14.57 1 98.81 224 TYR B C 1
ATOM 4123 O O . TYR B 1 224 ? 10.297 -20.484 -13.914 1 98.81 224 TYR B O 1
ATOM 4131 N N . LEU B 1 225 ? 8.422 -19.312 -14.148 1 98.75 225 LEU B N 1
ATOM 4132 C CA . LEU B 1 225 ? 8.445 -18.859 -12.766 1 98.75 225 LEU B CA 1
ATOM 4133 C C . LEU B 1 225 ? 7.344 -19.531 -11.953 1 98.75 225 LEU B C 1
ATOM 4135 O O . LEU B 1 225 ? 6.195 -19.094 -11.977 1 98.75 225 LEU B O 1
ATOM 4139 N N . ILE B 1 226 ? 7.695 -20.594 -11.297 1 98.62 226 ILE B N 1
ATOM 4140 C CA . ILE B 1 226 ? 6.758 -21.172 -10.344 1 98.62 226 ILE B CA 1
ATOM 4141 C C . ILE B 1 226 ? 6.855 -20.422 -9.016 1 98.62 226 ILE B C 1
ATOM 4143 O O . ILE B 1 226 ? 7.711 -19.562 -8.844 1 98.62 226 ILE B O 1
ATOM 4147 N N . SER B 1 227 ? 5.992 -20.75 -8.094 1 98.12 227 SER B N 1
ATOM 4148 C CA . SER B 1 227 ? 5.984 -20.078 -6.797 1 98.12 227 SER B CA 1
ATOM 4149 C C . SER B 1 227 ? 7.328 -20.219 -6.094 1 98.12 227 SER B C 1
ATOM 4151 O O . SER B 1 227 ? 7.871 -21.312 -6 1 98.12 227 SER B O 1
ATOM 4153 N N . PRO B 1 228 ? 7.875 -19.125 -5.617 1 97.75 228 PRO B N 1
ATOM 4154 C CA . PRO B 1 228 ? 9.117 -19.219 -4.844 1 97.75 228 PRO B CA 1
ATOM 4155 C C . PRO B 1 228 ? 8.891 -19.75 -3.432 1 97.75 228 PRO B C 1
ATOM 4157 O O . PRO B 1 228 ? 9.859 -20.031 -2.713 1 97.75 228 PRO B O 1
ATOM 4160 N N . ASN B 1 229 ? 7.695 -19.812 -3.037 1 96.12 229 ASN B N 1
ATOM 4161 C CA . ASN B 1 229 ? 7.297 -20.344 -1.734 1 96.12 229 ASN B CA 1
ATOM 4162 C C . ASN B 1 229 ? 6.508 -21.641 -1.868 1 96.12 229 ASN B C 1
ATOM 4164 O O . ASN B 1 229 ? 5.418 -21.641 -2.441 1 96.12 229 ASN B O 1
ATOM 4168 N N . PHE B 1 230 ? 6.996 -22.672 -1.249 1 96.12 230 PHE B N 1
ATOM 4169 C CA . PHE B 1 230 ? 6.41 -24 -1.397 1 96.12 230 PHE B CA 1
ATOM 4170 C C . PHE B 1 230 ? 4.965 -24.016 -0.912 1 96.12 230 PHE B C 1
ATOM 4172 O O . PHE B 1 230 ? 4.129 -24.734 -1.457 1 96.12 230 PHE B O 1
ATOM 4179 N N . SER B 1 231 ? 4.637 -23.203 0.037 1 94.06 231 SER B N 1
ATOM 4180 C CA . SER B 1 231 ? 3.322 -23.219 0.675 1 94.06 231 SER B CA 1
ATOM 4181 C C . SER B 1 231 ? 2.309 -22.406 -0.12 1 94.06 231 SER B C 1
ATOM 4183 O O . SER B 1 231 ? 1.112 -22.438 0.172 1 94.06 231 SER B O 1
ATOM 4185 N N . ILE B 1 232 ? 2.738 -21.672 -1.088 1 95.62 232 ILE B N 1
ATOM 4186 C CA . ILE B 1 232 ? 1.868 -20.906 -1.969 1 95.62 232 ILE B CA 1
ATOM 4187 C C . ILE B 1 232 ? 1.802 -21.562 -3.342 1 95.62 232 ILE B C 1
ATOM 4189 O O . ILE B 1 232 ? 2.816 -21.688 -4.031 1 95.62 232 ILE B O 1
ATOM 4193 N N . PRO B 1 233 ? 0.707 -21.953 -3.713 1 96.5 233 PRO B N 1
ATOM 4194 C CA . PRO B 1 233 ? 0.622 -22.672 -4.984 1 96.5 233 PRO B CA 1
ATOM 4195 C C . PRO B 1 233 ? 0.917 -21.781 -6.188 1 96.5 233 PRO B C 1
ATOM 4197 O O . PRO B 1 233 ? 0.596 -20.594 -6.172 1 96.5 233 PRO B O 1
ATOM 4200 N N . SER B 1 234 ? 1.535 -22.359 -7.184 1 98.38 234 SER B N 1
ATOM 4201 C CA . SER B 1 234 ? 1.577 -21.719 -8.492 1 98.38 234 SER B CA 1
ATOM 4202 C C . SER B 1 234 ? 0.193 -21.688 -9.133 1 98.38 234 SER B C 1
ATOM 4204 O O . SER B 1 234 ? -0.747 -22.297 -8.633 1 98.38 234 SER B O 1
ATOM 4206 N N . ILE B 1 235 ? 0.074 -20.938 -10.227 1 98.19 235 ILE B N 1
ATOM 4207 C CA . ILE B 1 235 ? -1.238 -20.719 -10.828 1 98.19 235 ILE B CA 1
ATOM 4208 C C . ILE B 1 235 ? -1.14 -20.859 -12.344 1 98.19 235 ILE B C 1
ATOM 4210 O O . ILE B 1 235 ? -0.255 -20.266 -12.977 1 98.19 235 ILE B O 1
ATOM 4214 N N . VAL B 1 236 ? -2.043 -21.578 -12.906 1 98.12 236 VAL B N 1
ATOM 4215 C CA . VAL B 1 236 ? -2.105 -21.734 -14.352 1 98.12 236 VAL B CA 1
ATOM 4216 C C . VAL B 1 236 ? -2.498 -20.422 -15 1 98.12 236 VAL B C 1
ATOM 4218 O O . VAL B 1 236 ? -3.484 -19.797 -14.609 1 98.12 236 VAL B O 1
ATOM 4221 N N . PRO B 1 237 ? -1.72 -19.953 -15.992 1 97.19 237 PRO B N 1
ATOM 4222 C CA . PRO B 1 237 ? -2.047 -18.688 -16.656 1 97.19 237 PRO B CA 1
ATOM 4223 C C . PRO B 1 237 ? -3.262 -18.812 -17.562 1 97.19 237 PRO B C 1
ATOM 4225 O O . PRO B 1 237 ? -3.662 -19.906 -17.938 1 97.19 237 PRO B O 1
ATOM 4228 N N . LEU B 1 238 ? -3.834 -17.703 -17.906 1 95.69 238 LEU B N 1
ATOM 4229 C CA . LEU B 1 238 ? -5.008 -17.672 -18.781 1 95.69 238 LEU B CA 1
ATOM 4230 C C . LEU B 1 238 ? -4.602 -17.562 -20.234 1 95.69 238 LEU B C 1
ATOM 4232 O O . LEU B 1 238 ? -5.441 -17.688 -21.141 1 95.69 238 LEU B O 1
ATOM 4236 N N . LYS B 1 239 ? -3.367 -17.25 -20.469 1 94.38 239 LYS B N 1
ATOM 4237 C CA . LYS B 1 239 ? -2.816 -17.172 -21.812 1 94.38 239 LYS B CA 1
ATOM 4238 C C . LYS B 1 239 ? -1.431 -17.797 -21.891 1 94.38 239 LYS B C 1
ATOM 4240 O O . LYS B 1 239 ? -0.538 -17.453 -21.125 1 94.38 239 LYS B O 1
ATOM 4245 N N . PHE B 1 240 ? -1.306 -18.734 -22.797 1 96.94 240 PHE B N 1
ATOM 4246 C CA . PHE B 1 240 ? -0.052 -19.422 -23.047 1 96.94 240 PHE B CA 1
ATOM 4247 C C . PHE B 1 240 ? -0.068 -20.078 -24.438 1 96.94 240 PHE B C 1
ATOM 4249 O O . PHE B 1 240 ? -1.133 -20.266 -25.031 1 96.94 240 PHE B O 1
ATOM 4256 N N . SER B 1 241 ? 1.146 -20.391 -24.953 1 97.25 241 SER B N 1
ATOM 4257 C CA . SER B 1 241 ? 1.245 -21.078 -26.25 1 97.25 241 SER B CA 1
ATOM 4258 C C . SER B 1 241 ? 1.286 -22.594 -26.062 1 97.25 241 SER B C 1
ATOM 4260 O O . SER B 1 241 ? 1.528 -23.078 -24.969 1 97.25 241 SER B O 1
ATOM 4262 N N . LYS B 1 242 ? 1.079 -23.266 -27.156 1 97.19 242 LYS B N 1
ATOM 4263 C CA . LYS B 1 242 ? 1.245 -24.703 -27.141 1 97.19 242 LYS B CA 1
ATOM 4264 C C . LYS B 1 242 ? 2.678 -25.094 -26.781 1 97.19 242 LYS B C 1
ATOM 4266 O O . LYS B 1 242 ? 2.904 -26.078 -26.078 1 97.19 242 LYS B O 1
ATOM 4271 N N . GLY B 1 243 ? 3.604 -24.328 -27.266 1 98.06 243 GLY B N 1
ATOM 4272 C CA . GLY B 1 243 ? 5.004 -24.547 -26.922 1 98.06 243 GLY B CA 1
ATOM 4273 C C . GLY B 1 243 ? 5.293 -24.391 -25.453 1 98.06 243 GLY B C 1
ATOM 4274 O O . GLY B 1 243 ? 6.059 -25.172 -24.875 1 98.06 243 GLY B O 1
ATOM 4275 N N . ASP B 1 244 ? 4.707 -23.406 -24.812 1 98.25 244 ASP B N 1
ATOM 4276 C CA . ASP B 1 244 ? 4.848 -23.219 -23.375 1 98.25 244 ASP B CA 1
ATOM 4277 C C . ASP B 1 244 ? 4.414 -24.469 -22.609 1 98.25 244 ASP B C 1
ATOM 4279 O O . ASP B 1 244 ? 5.133 -24.938 -21.734 1 98.25 244 ASP B O 1
ATOM 4283 N N . LEU B 1 245 ? 3.227 -24.922 -23.031 1 98.25 245 LEU B N 1
ATOM 4284 C CA . LEU B 1 245 ? 2.639 -26.062 -22.328 1 98.25 245 LEU B CA 1
ATOM 4285 C C . LEU B 1 245 ? 3.465 -27.328 -22.562 1 98.25 245 LEU B C 1
ATOM 4287 O O . LEU B 1 245 ? 3.773 -28.047 -21.609 1 98.25 245 LEU B O 1
ATOM 4291 N N . ASP B 1 246 ? 3.807 -27.578 -23.797 1 98.38 246 ASP B N 1
ATOM 4292 C CA . ASP B 1 246 ? 4.562 -28.781 -24.141 1 98.38 246 ASP B CA 1
ATOM 4293 C C . ASP B 1 246 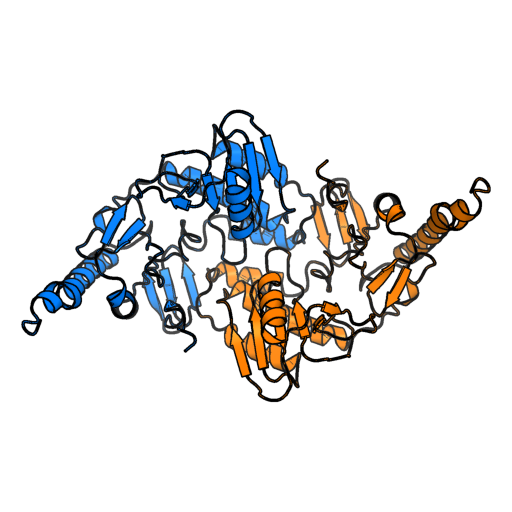? 5.914 -28.797 -23.422 1 98.38 246 ASP B C 1
ATOM 4295 O O . ASP B 1 246 ? 6.312 -29.828 -22.875 1 98.38 246 ASP B O 1
ATOM 4299 N N . ASN B 1 247 ? 6.617 -27.719 -23.438 1 98.56 247 ASN B N 1
ATOM 4300 C CA . ASN B 1 247 ? 7.918 -27.625 -22.781 1 98.56 247 ASN B CA 1
ATOM 4301 C C . ASN B 1 247 ? 7.785 -27.734 -21.266 1 98.56 247 ASN B C 1
ATOM 4303 O O . ASN B 1 247 ? 8.656 -28.297 -20.594 1 98.56 247 ASN B O 1
ATOM 4307 N N . PHE B 1 248 ? 6.746 -27.188 -20.75 1 98.69 248 PHE B N 1
ATOM 4308 C CA . PHE B 1 248 ? 6.473 -27.312 -19.328 1 98.69 248 PHE B CA 1
ATOM 4309 C C . PHE B 1 248 ? 6.324 -28.766 -18.922 1 98.69 248 PHE B C 1
ATOM 4311 O O . PHE B 1 248 ? 6.922 -29.219 -17.938 1 98.69 248 PHE B O 1
ATOM 4318 N N . LYS B 1 249 ? 5.566 -29.516 -19.672 1 98.19 249 LYS B N 1
ATOM 4319 C CA . LYS B 1 249 ? 5.34 -30.922 -19.391 1 98.19 249 LYS B CA 1
ATOM 4320 C C . LYS B 1 249 ? 6.637 -31.719 -19.5 1 98.19 249 LYS B C 1
ATOM 4322 O O . LYS B 1 249 ? 6.93 -32.562 -18.641 1 98.19 249 LYS B O 1
ATOM 4327 N N . LYS B 1 250 ? 7.344 -31.438 -20.547 1 97.94 250 LYS B N 1
ATOM 4328 C CA . LYS B 1 250 ? 8.617 -32.125 -20.734 1 97.94 250 LYS B CA 1
ATOM 4329 C C . LYS B 1 250 ? 9.555 -31.875 -19.547 1 97.94 250 LYS B C 1
ATOM 4331 O O . LYS B 1 250 ? 10.195 -32.812 -19.062 1 97.94 250 LYS B O 1
ATOM 4336 N N . LEU B 1 251 ? 9.602 -30.672 -19.109 1 98.06 251 LEU B N 1
ATOM 4337 C CA . LEU B 1 251 ? 10.445 -30.297 -17.984 1 98.06 251 LEU B CA 1
ATOM 4338 C C . LEU B 1 251 ? 9.992 -31.016 -16.719 1 98.06 251 LEU B C 1
ATOM 4340 O O . LEU B 1 251 ? 10.82 -31.5 -15.945 1 98.06 251 LEU B O 1
ATOM 4344 N N . CYS B 1 252 ? 8.727 -31.078 -16.5 1 97.81 252 CYS B N 1
ATOM 4345 C CA . CYS B 1 252 ? 8.188 -31.734 -15.312 1 97.81 252 CYS B CA 1
ATOM 4346 C C . CYS B 1 252 ? 8.562 -33.219 -15.305 1 97.81 252 CYS B C 1
ATOM 4348 O O . CYS B 1 252 ? 8.93 -33.75 -14.258 1 97.81 252 CYS B O 1
ATOM 4350 N N . PHE B 1 253 ? 8.461 -33.844 -16.422 1 95.88 253 PHE B N 1
ATOM 4351 C CA . PHE B 1 253 ? 8.812 -35.281 -16.516 1 95.88 253 PHE B CA 1
ATOM 4352 C C . PHE B 1 253 ? 10.297 -35.469 -16.25 1 95.88 253 PHE B C 1
ATOM 4354 O O . PHE B 1 253 ? 10.68 -36.406 -15.547 1 95.88 253 PHE B O 1
ATOM 4361 N N . ALA B 1 254 ? 11.094 -34.594 -16.75 1 95.69 254 ALA B N 1
ATOM 4362 C CA . ALA B 1 254 ? 12.531 -34.688 -16.516 1 95.69 254 ALA B CA 1
ATOM 4363 C C . ALA B 1 254 ? 12.875 -34.531 -15.039 1 95.69 254 ALA B C 1
ATOM 4365 O O . ALA B 1 254 ? 13.719 -35.25 -14.5 1 95.69 254 ALA B O 1
ATOM 4366 N N . LEU B 1 255 ? 12.227 -33.625 -14.406 1 95.25 255 LEU B N 1
ATOM 4367 C CA . LEU B 1 255 ? 12.508 -33.312 -13.008 1 95.25 255 LEU B CA 1
ATOM 4368 C C . LEU B 1 255 ? 11.984 -34.438 -12.094 1 95.25 255 LEU B C 1
ATOM 4370 O O . LEU B 1 255 ? 12.57 -34.719 -11.047 1 95.25 255 LEU B O 1
ATOM 4374 N N . LYS B 1 256 ? 10.875 -35 -12.469 1 92.19 256 LYS B N 1
ATOM 4375 C CA . LYS B 1 256 ? 10.391 -36.156 -11.719 1 92.19 256 LYS B CA 1
ATOM 4376 C C . LYS B 1 256 ? 11.438 -37.25 -11.68 1 92.19 256 LYS B C 1
ATOM 4378 O O . LYS B 1 256 ? 11.711 -37.812 -10.617 1 92.19 256 LYS B O 1
ATOM 4383 N N . ASN B 1 257 ? 11.961 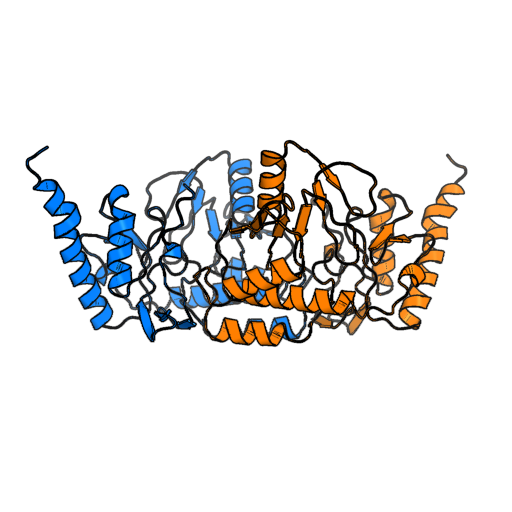-37.531 -12.766 1 88.81 257 ASN B N 1
ATOM 4384 C CA . ASN B 1 257 ? 12.977 -38.562 -12.867 1 88.81 257 ASN B CA 1
ATOM 4385 C C . ASN B 1 257 ? 14.203 -38.25 -12.023 1 88.81 257 ASN B C 1
ATOM 4387 O O . ASN B 1 257 ? 14.781 -39.125 -11.383 1 88.81 257 ASN B O 1
ATOM 4391 N N . LYS B 1 258 ? 14.469 -37.031 -11.906 1 87.88 258 LYS B N 1
ATOM 4392 C CA . LYS B 1 258 ? 15.68 -36.594 -11.211 1 87.88 258 LYS B CA 1
ATOM 4393 C C . LYS B 1 258 ? 15.453 -36.562 -9.695 1 87.88 258 LYS B C 1
ATOM 4395 O O . LYS B 1 258 ? 16.312 -37 -8.922 1 87.88 258 LYS B O 1
ATOM 4400 N N . PHE B 1 259 ? 14.32 -36.094 -9.258 1 83.38 259 PHE B N 1
ATOM 4401 C CA . PHE B 1 259 ? 14.18 -35.75 -7.848 1 83.38 259 PHE B CA 1
ATOM 4402 C C . PHE B 1 259 ? 13.242 -36.719 -7.145 1 83.38 259 PHE B C 1
ATOM 4404 O O . PHE B 1 259 ? 13.289 -36.875 -5.922 1 83.38 259 PHE B O 1
ATOM 4411 N N . ILE B 1 260 ? 12.383 -37.375 -7.785 1 74 260 ILE B N 1
ATOM 4412 C CA . ILE B 1 260 ? 11.391 -38.219 -7.117 1 74 260 ILE B CA 1
ATOM 4413 C C . ILE B 1 260 ? 11.695 -39.688 -7.379 1 74 260 ILE B C 1
ATOM 4415 O O . ILE B 1 260 ? 11.828 -40.469 -6.438 1 74 260 ILE B O 1
ATOM 4419 N N . ASP B 1 261 ? 11.781 -40.062 -8.688 1 70.25 261 ASP B N 1
ATOM 4420 C CA . ASP B 1 261 ? 12.07 -41.438 -8.992 1 70.25 261 ASP B CA 1
ATOM 4421 C C . ASP B 1 261 ? 13.547 -41.75 -8.742 1 70.25 261 ASP B C 1
ATOM 4423 O O . ASP B 1 261 ? 13.891 -42.875 -8.359 1 70.25 261 ASP B O 1
ATOM 4427 N N . GLY B 1 262 ? 14.344 -40.719 -9.008 1 54.34 262 GLY B N 1
ATOM 4428 C CA . GLY B 1 262 ? 15.758 -41 -8.773 1 54.34 262 GLY B CA 1
ATOM 4429 C C . GLY B 1 262 ? 16.094 -41.188 -7.309 1 54.34 262 GLY B C 1
ATOM 4430 O O . GLY B 1 262 ? 17.078 -41.844 -6.973 1 54.34 262 GLY B O 1
ATOM 4431 N N . LEU B 1 263 ? 15.445 -40.469 -6.355 1 51.56 263 LEU B N 1
ATOM 4432 C CA . LEU B 1 263 ? 15.688 -40.688 -4.93 1 51.56 263 LEU B CA 1
ATOM 4433 C C . LEU B 1 263 ? 15.195 -42.031 -4.477 1 51.56 263 LEU B C 1
ATOM 4435 O O . LEU B 1 263 ? 1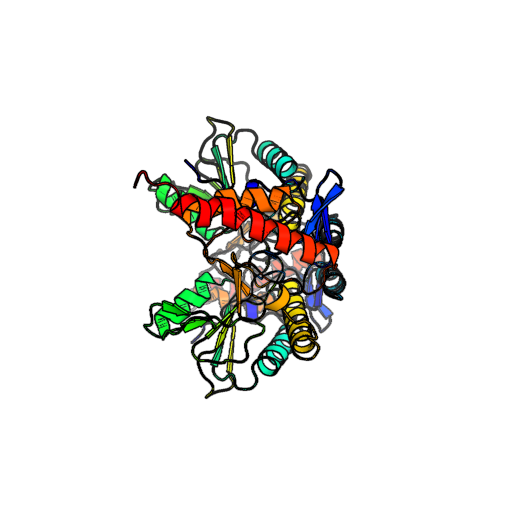5.719 -42.594 -3.512 1 51.56 263 LEU B O 1
ATOM 4439 N N . ASP B 1 264 ? 14.086 -42.5 -5.113 1 45.94 264 ASP B N 1
ATOM 4440 C CA . ASP B 1 264 ? 13.703 -43.844 -4.715 1 45.94 264 ASP B CA 1
ATOM 4441 C C . ASP B 1 264 ? 14.742 -44.875 -5.164 1 45.94 264 ASP B C 1
ATOM 4443 O O . ASP B 1 264 ? 14.797 -46 -4.641 1 45.94 264 ASP B O 1
ATOM 4447 N N . SER B 1 265 ? 15.531 -44.594 -6.172 1 39.88 265 SER B N 1
ATOM 4448 C CA . SER B 1 265 ? 16.5 -45.625 -6.582 1 39.88 265 SER B CA 1
ATOM 4449 C C . SER B 1 265 ? 17.781 -45.531 -5.773 1 39.88 265 SER B C 1
ATOM 4451 O O . SER B 1 265 ? 18.766 -46.219 -6.074 1 39.88 265 SER B O 1
ATOM 4453 N N . ASP B 1 266 ? 17.938 -44.594 -5.035 1 38.72 266 ASP B N 1
ATOM 4454 C CA . ASP B 1 266 ? 19.172 -44.688 -4.27 1 38.72 266 ASP B CA 1
ATOM 4455 C C . ASP B 1 266 ? 19.062 -45.781 -3.213 1 38.72 266 ASP B C 1
ATOM 4457 O O . ASP B 1 266 ? 18.234 -45.719 -2.309 1 38.72 266 ASP B O 1
ATOM 4461 N N . PRO B 1 267 ? 19.578 -46.938 -3.488 1 38.03 267 PRO B N 1
ATOM 4462 C CA . PRO B 1 267 ? 19.594 -48.125 -2.598 1 38.03 267 PRO B CA 1
ATOM 4463 C C . PRO B 1 267 ? 20.172 -47.781 -1.219 1 38.03 267 PRO B C 1
ATOM 4465 O O . PRO B 1 267 ? 20.172 -48.656 -0.33 1 38.03 267 PRO B O 1
ATOM 4468 N N . TYR B 1 268 ? 21.016 -46.75 -1.129 1 36.53 268 TYR B N 1
ATOM 4469 C CA . TYR B 1 268 ? 21.75 -46.688 0.133 1 36.53 268 TYR B CA 1
ATOM 4470 C C . TYR B 1 268 ? 20.859 -46.125 1.245 1 36.53 268 TYR B C 1
ATOM 4472 O O . TYR B 1 268 ? 21.344 -45.844 2.342 1 36.53 268 TYR B O 1
ATOM 4480 N N . LYS B 1 269 ? 19.531 -46.031 1.058 1 32.44 269 LYS B N 1
ATOM 4481 C CA . LYS B 1 269 ? 18.859 -46.031 2.354 1 32.44 269 LYS B CA 1
ATOM 4482 C C . LYS B 1 269 ? 18.453 -47.438 2.76 1 32.44 269 LYS B C 1
ATOM 4484 O O . LYS B 1 269 ? 18.016 -48.219 1.921 1 32.44 269 LYS B O 1
#

Organism: Borreliella burgdorferi (strain ATCC 35210 / DSM 4680 / CIP 102532 / B31) (NCBI:txid224326)